Protein AF-0000000085113408 (afdb_homodimer)

Sequence (430 aa):
MKINLLVGGPIENYPERLLEKRGQDELWVGADKGAVRLCEAGIKPILSIGDFDSSTNRERYLVDVMSKEVMTSVPEKDDTDTELCLRLIEQRFHPDLISIYGATGGRIDHLLANLFCLLRPEFLNMISKVEFIDKNNVIRFYNPGEHEIKQIEGMRYLAFVSMGPVDDLNLYDEKYRLRHANLSRVISLASNEFVSETAHFSFKNGNVCVIWSKDMKINLLVGGPIENYPERLLEKRGQDELWVGADKGAVRLCEAGIKPILSIGDFDSSTNRERYLVDVMSKEVMTSVPEKDDTDTELCLRLIEQRFHPDLISIYGATGGRIDHLLANLFCLLRPEFLNMISKVEFIDKNNVIRFYNPGEHEIKQIEGMRYLAFVSMGPVDDLNLYDEKYRLRHANLSRVISLASNEFVSETAHFSFKNGNVCVIWSKD

InterPro domains:
  IPR006282 Thiamin pyrophosphokinase [TIGR01378] (4-211)
  IPR006282 Thiamin pyrophosphokinase [cd07995] (3-213)
  IPR007371 Thiamin pyrophosphokinase, catalytic domain [PF04263] (25-122)
  IPR007373 Thiamin pyrophosphokinase, thiamin-binding domain [PF04265] (146-206)
  IPR007373 Thiamin pyrophosphokinase, thiamin-binding domain [SM00983] (145-209)
  IPR036759 Thiamin pyrophosphokinase, catalytic domain superfamily [G3DSA:3.40.50.10240] (1-215)
  IPR036759 Thiamin pyrophosphokinase, catalytic domain superfamily [SSF63999] (3-133)
  IPR053149 Thiamine pyrophosphokinase [PTHR41299] (1-215)

Nearest PDB structures (foldseek):
  3cq9-assembly2_C  TM=9.360E-01  e=6.208E-30  Lactiplantibacillus plantarum WCFS1
  3cq9-assembly1_A  TM=9.479E-0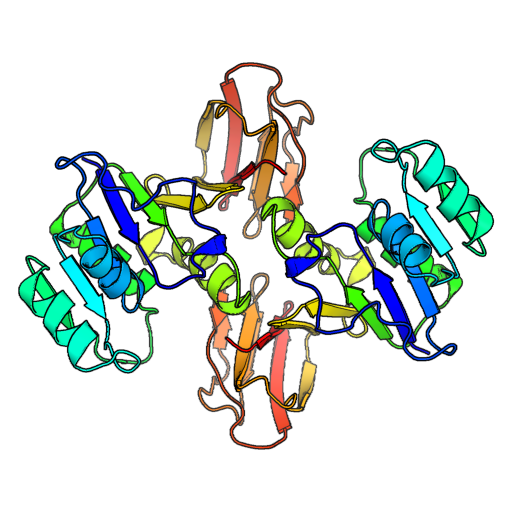1  e=1.460E-29  Lactiplantibacillus plantarum WCFS1
  3cq9-assembly2_D  TM=9.459E-01  e=3.647E-29  Lactiplantibacillus plantarum WCFS1
  3mel-assembly2_D  TM=9.447E-01  e=1.679E-28  Enterococcus faecalis
  3ihk-assembly1_A  TM=8.896E-01  e=7.470E-23  Streptococcus mutans

Foldseek 3Di:
DEEEEEEQADPVFAAPCNQPPPDPPHAYEYEQNRLLVNLVSVHEHQEYEEQNPVPDPVSVVSSVVRYVYYYYDDPDDDDDSLLVVVVCCCVPPVDQAYEYENQDDDDVVSVCCNVCVCVPPVNVVPQQRYWYDTRWKIKGKDFADKDKDFDDPQQFKKKKWFQAWWFQKFWDQKPDTDGGDTDHGTDIRIRIGHPDRMTMMGTHDGMMMMMRGDD/DEEEEEEQADPVFAAPCNQPPPDPPHAYEYEQNRLLVNLVSVHEHQEYEEQNPVPDPVSVVSSVVRYVYYYYDDPDDDDDSLLVVVVCCCVPPVDQAYEYENQDDDDVVSVCCNVCVCVDPVNVVPQQRYWYDTRWKIKGKDFADKDKDFDDPQQFKKKKWFQAWWFQKFWDQKPDTDGGDTDHGTDIRIRIGHPDGMTMMGTHDGMMMMMRGDD

Organism: Ligilactobacillus ruminis (strain ATCC 27782 / RF3) (NCBI:txid1069534)

Structure (mmCIF, N/CA/C/O backbone):
data_AF-0000000085113408-model_v1
#
loop_
_entity.id
_entity.type
_entity.pdbx_description
1 polymer 'Thiamine diphosphokinase'
#
loop_
_atom_site.group_PDB
_atom_site.id
_atom_site.type_symbol
_atom_site.label_atom_id
_atom_site.label_alt_id
_atom_site.label_comp_id
_atom_site.label_asym_id
_atom_site.label_entity_id
_atom_site.label_seq_id
_atom_site.pdbx_PDB_ins_code
_atom_site.Cartn_x
_atom_site.Cartn_y
_atom_site.Cartn_z
_atom_site.occupancy
_atom_site.B_iso_or_equiv
_atom_site.auth_seq_id
_atom_site.auth_comp_id
_atom_site.auth_asym_id
_atom_site.auth_atom_id
_atom_site.pdbx_PDB_model_num
ATOM 1 N N . MET A 1 1 ? -10.711 22.891 13.484 1 92.44 1 MET A N 1
ATOM 2 C CA . MET A 1 1 ? -9.953 23.422 12.352 1 92.44 1 MET A CA 1
ATOM 3 C C . MET A 1 1 ? -9.352 22.297 11.516 1 92.44 1 MET A C 1
ATOM 5 O O . MET A 1 1 ? -8.867 21.297 12.062 1 92.44 1 MET A O 1
ATOM 9 N N . LYS A 1 2 ? -9.367 22.422 10.188 1 94.94 2 LYS A N 1
ATOM 10 C CA . LYS A 1 2 ? -8.844 21.422 9.266 1 94.94 2 LYS A CA 1
ATOM 11 C C . LYS A 1 2 ? -7.633 21.938 8.508 1 94.94 2 LYS A C 1
ATOM 13 O O . LYS A 1 2 ? -7.621 23.094 8.062 1 94.94 2 LYS A O 1
ATOM 18 N N . ILE A 1 3 ? -6.648 21.109 8.398 1 96.25 3 ILE A N 1
ATOM 19 C CA . ILE A 1 3 ? -5.48 21.438 7.586 1 96.25 3 ILE A CA 1
ATOM 20 C C . ILE A 1 3 ? -5.285 20.375 6.512 1 96.25 3 ILE A C 1
ATOM 22 O O . ILE A 1 3 ? -5.383 19.172 6.789 1 96.25 3 ILE A O 1
ATOM 26 N N . ASN A 1 4 ? -5.078 20.859 5.289 1 96.44 4 ASN A N 1
ATOM 27 C CA . ASN A 1 4 ? -4.742 19.969 4.176 1 96.44 4 ASN A CA 1
ATOM 28 C C . ASN A 1 4 ? -3.236 19.906 3.945 1 96.44 4 ASN A C 1
ATOM 30 O O . ASN A 1 4 ? -2.564 20.938 3.918 1 96.44 4 ASN A O 1
ATOM 34 N N . LEU A 1 5 ? -2.738 18.75 3.871 1 97 5 LEU A N 1
ATOM 35 C CA . LEU A 1 5 ? -1.331 18.531 3.553 1 97 5 LEU A CA 1
ATOM 36 C C . LEU A 1 5 ? -1.178 17.891 2.178 1 97 5 LEU A C 1
ATOM 38 O O . LEU A 1 5 ? -1.766 16.828 1.908 1 97 5 LEU A O 1
ATOM 42 N N . LEU A 1 6 ? -0.451 18.547 1.303 1 96.75 6 LEU A N 1
ATOM 43 C CA . LEU A 1 6 ? -0.155 17.969 -0.005 1 96.75 6 LEU A CA 1
ATOM 44 C C . LEU A 1 6 ? 1.302 17.531 -0.087 1 96.75 6 LEU A C 1
ATOM 46 O O . LEU A 1 6 ? 2.213 18.344 0.085 1 96.75 6 LEU A O 1
ATOM 50 N N . VAL A 1 7 ? 1.477 16.234 -0.323 1 95.19 7 VAL A N 1
ATOM 51 C CA . VAL A 1 7 ? 2.826 15.711 -0.505 1 95.19 7 VAL A CA 1
ATOM 52 C C . VAL A 1 7 ? 3.049 15.359 -1.974 1 95.19 7 VAL A C 1
ATOM 54 O O . VAL A 1 7 ? 2.189 15.617 -2.818 1 95.19 7 VAL A O 1
ATOM 57 N N . GLY A 1 8 ? 4.191 14.914 -2.355 1 92 8 GLY A N 1
ATOM 58 C CA . GLY A 1 8 ? 4.695 14.945 -3.719 1 92 8 GLY A CA 1
ATOM 59 C C . GLY A 1 8 ? 4.309 13.719 -4.527 1 92 8 GLY A C 1
ATOM 60 O O . GLY A 1 8 ? 4.969 13.383 -5.512 1 92 8 GLY A O 1
ATOM 61 N N . GLY A 1 9 ? 3.264 12.953 -4.203 1 92.25 9 GLY A N 1
ATOM 62 C CA . GLY A 1 9 ? 2.834 11.805 -4.984 1 92.25 9 GLY A CA 1
ATOM 63 C C . GLY A 1 9 ? 2.254 12.188 -6.332 1 92.25 9 GLY A C 1
ATOM 64 O O . GLY A 1 9 ? 2.072 13.367 -6.625 1 92.25 9 GLY A O 1
ATOM 65 N N . PRO A 1 10 ? 1.998 11.203 -7.168 1 93.56 10 PRO A N 1
ATOM 66 C CA . PRO A 1 10 ? 1.554 11.469 -8.539 1 93.56 10 PRO A CA 1
ATOM 67 C C . PRO A 1 10 ? 0.226 12.219 -8.594 1 93.56 10 PRO A C 1
ATOM 69 O O . PRO A 1 10 ? -0.733 11.836 -7.922 1 93.56 10 PRO A O 1
ATOM 72 N N . ILE A 1 11 ? 0.127 13.156 -9.5 1 93.75 11 ILE A N 1
ATOM 73 C CA . ILE A 1 11 ? -1.032 14.023 -9.656 1 93.75 11 ILE A CA 1
ATOM 74 C C . ILE A 1 11 ? -2.232 13.211 -10.133 1 93.75 11 ILE A C 1
ATOM 76 O O . ILE A 1 11 ? -3.375 13.516 -9.789 1 93.75 11 ILE A O 1
ATOM 80 N N . GLU A 1 12 ? -1.964 12.148 -10.828 1 92.69 12 GLU A N 1
ATOM 81 C CA . GLU A 1 12 ? -3.018 11.32 -11.398 1 92.69 12 GLU A CA 1
ATOM 82 C C . GLU A 1 12 ? -3.881 10.688 -10.312 1 92.69 12 GLU A C 1
ATOM 84 O O . GLU A 1 12 ? -4.996 10.234 -10.578 1 92.69 12 GLU A O 1
ATOM 89 N N . ASN A 1 13 ? -3.4 10.664 -9.109 1 94.69 13 ASN A N 1
ATOM 90 C CA . ASN A 1 13 ? -4.141 10.023 -8.031 1 94.69 13 ASN A CA 1
ATOM 91 C C . ASN A 1 13 ? -4.91 11.047 -7.195 1 94.69 13 ASN A C 1
ATOM 93 O O . ASN A 1 13 ? -5.617 10.68 -6.258 1 94.69 13 ASN A O 1
ATOM 97 N N . TYR A 1 14 ? -4.836 12.336 -7.559 1 95.62 14 TYR A N 1
ATOM 98 C CA . TYR A 1 14 ? -5.562 13.367 -6.836 1 95.62 14 TYR A CA 1
ATOM 99 C C . TYR A 1 14 ? -7.07 13.172 -6.973 1 95.62 14 TYR A C 1
ATOM 101 O O . TYR A 1 14 ? -7.555 12.773 -8.031 1 95.62 14 TYR A O 1
ATOM 109 N N . PRO A 1 15 ? -7.789 13.461 -5.906 1 94.69 15 PRO A N 1
ATOM 110 C CA . PRO A 1 15 ? -9.227 13.617 -6.148 1 94.69 15 PRO A CA 1
ATOM 111 C C . PRO A 1 15 ? -9.523 14.633 -7.254 1 94.69 15 PRO A C 1
ATOM 113 O O . PRO A 1 15 ? -8.734 15.547 -7.488 1 94.69 15 PRO A O 1
ATOM 116 N N . GLU A 1 16 ? -10.602 14.438 -7.914 1 90.06 16 GLU A N 1
ATOM 117 C CA . GLU A 1 16 ? -10.992 15.336 -9 1 90.06 16 GLU A CA 1
ATOM 118 C C . GLU A 1 16 ? -11.031 16.797 -8.523 1 90.06 16 GLU A C 1
ATOM 120 O O . GLU A 1 16 ? -11.602 17.094 -7.473 1 90.06 16 GLU A O 1
ATOM 125 N N . ARG A 1 17 ? -10.414 17.719 -9.102 1 87.94 17 ARG A N 1
ATOM 126 C CA . ARG A 1 17 ? -10.43 19.172 -8.898 1 87.94 17 ARG A CA 1
ATOM 127 C C . ARG A 1 17 ? -9.828 19.547 -7.551 1 87.94 17 ARG A C 1
ATOM 129 O O . ARG A 1 17 ? -10.273 20.5 -6.91 1 87.94 17 ARG A O 1
ATOM 136 N N . LEU A 1 18 ? -8.922 18.688 -7.141 1 91.56 18 LEU A N 1
ATOM 137 C CA . LEU A 1 18 ? -8.312 18.922 -5.836 1 91.56 18 LEU A CA 1
ATOM 138 C C . LEU A 1 18 ? -7.723 20.328 -5.762 1 91.56 18 LEU A C 1
ATOM 140 O O . LEU A 1 18 ? -7.926 21.047 -4.777 1 91.56 18 LEU A O 1
ATOM 144 N N . LEU A 1 19 ? -7.031 20.703 -6.828 1 89 19 LEU A N 1
ATOM 145 C CA . LEU A 1 19 ? -6.254 21.938 -6.773 1 89 19 LEU A CA 1
ATOM 146 C C . LEU A 1 19 ? -7.016 23.094 -7.434 1 89 19 LEU A C 1
ATOM 148 O O . LEU A 1 19 ? -6.461 24.172 -7.645 1 89 19 LEU A O 1
ATOM 152 N N . GLU A 1 20 ? -8.156 22.672 -8.023 1 79.81 20 GLU A N 1
ATOM 153 C CA . GLU A 1 20 ? -8.93 23.766 -8.594 1 79.81 20 GLU A CA 1
ATOM 154 C C . GLU A 1 20 ? -9.406 24.734 -7.512 1 79.81 20 GLU A C 1
ATOM 156 O O . GLU A 1 20 ? -9.688 24.312 -6.383 1 79.81 20 GLU A O 1
ATOM 161 N N . LYS A 1 21 ? -8.977 25.891 -7.754 1 59.28 21 LYS A N 1
ATOM 162 C CA . LYS A 1 21 ? -9.055 27.109 -6.934 1 59.28 21 LYS A CA 1
ATOM 163 C C . LYS A 1 21 ? -10.305 27.094 -6.055 1 59.28 21 LYS A C 1
ATOM 165 O O . LYS A 1 21 ? -11.25 27.844 -6.293 1 59.28 21 LYS A O 1
ATOM 170 N N . ARG A 1 22 ? -10.586 25.906 -5.727 1 52.94 22 ARG A N 1
ATOM 171 C CA . ARG A 1 22 ? -11.812 26.234 -5.012 1 52.94 22 ARG A CA 1
ATOM 172 C C . ARG A 1 22 ? -11.555 27.297 -3.943 1 52.94 22 ARG A C 1
ATOM 174 O O . ARG A 1 22 ? -10.438 27.797 -3.824 1 52.94 22 ARG A O 1
ATOM 181 N N . GLY A 1 23 ? -11.984 26.812 -2.482 1 49.88 23 GLY A N 1
ATOM 182 C CA . GLY A 1 23 ? -12.391 27.719 -1.417 1 49.88 23 GLY A CA 1
ATOM 183 C C . GLY A 1 23 ? -11.219 28.344 -0.684 1 49.88 23 GLY A C 1
ATOM 184 O O . GLY A 1 23 ? -10.297 27.641 -0.263 1 49.88 23 GLY A O 1
ATOM 185 N N . GLN A 1 24 ? -10.906 29.672 -0.973 1 54.41 24 GLN A N 1
ATOM 186 C CA . GLN A 1 24 ? -10.109 30.688 -0.281 1 54.41 24 GLN A CA 1
ATOM 187 C C . GLN A 1 24 ? -10.016 30.391 1.212 1 54.41 24 GLN A C 1
ATOM 189 O O . GLN A 1 24 ? -9.07 30.797 1.878 1 54.41 24 GLN A O 1
ATOM 194 N N . ASP A 1 25 ? -10.797 29.391 1.654 1 66.75 25 ASP A N 1
ATOM 195 C CA . ASP A 1 25 ? -10.891 29.359 3.111 1 66.75 25 ASP A CA 1
ATOM 196 C C . ASP A 1 25 ? -10.227 28.109 3.678 1 66.75 25 ASP A C 1
ATOM 198 O O . ASP A 1 25 ? -10.156 27.938 4.898 1 66.75 25 ASP A O 1
ATOM 202 N N . GLU A 1 26 ? -9.406 27.328 2.711 1 86.62 26 GLU A N 1
ATOM 203 C CA . GLU A 1 26 ? -8.805 26.109 3.275 1 86.62 26 GLU A CA 1
ATOM 204 C C . GLU A 1 26 ? -7.34 26.344 3.621 1 86.62 26 GLU A C 1
ATOM 206 O O . GLU A 1 26 ? -6.66 27.141 2.973 1 86.62 26 GLU A O 1
ATOM 211 N N . LEU A 1 27 ? -6.906 25.797 4.711 1 94 27 LEU A N 1
ATOM 212 C CA . LEU A 1 27 ? -5.516 25.875 5.133 1 94 27 LEU A CA 1
ATOM 213 C C . LEU A 1 27 ? -4.699 24.734 4.551 1 94 27 LEU A C 1
ATOM 215 O O . LEU A 1 27 ? -5.039 23.562 4.742 1 94 27 LEU A O 1
ATOM 219 N N . TRP A 1 28 ? -3.68 25.172 3.822 1 95.56 28 TRP A N 1
ATOM 220 C CA . TRP A 1 28 ? -2.855 24.172 3.141 1 95.56 28 TRP A CA 1
ATOM 221 C C . TRP A 1 28 ? -1.42 24.219 3.65 1 95.56 28 TRP A C 1
ATOM 223 O O . TRP A 1 28 ? -0.874 25.297 3.902 1 95.56 28 TRP A O 1
ATOM 233 N N . VAL A 1 29 ? -0.88 23.047 3.826 1 96.12 29 VAL A N 1
ATOM 234 C CA . VAL A 1 29 ? 0.553 22.844 4.012 1 96.12 29 VAL A CA 1
ATOM 235 C C . VAL A 1 29 ? 1.112 22.016 2.859 1 96.12 29 VAL A C 1
ATOM 237 O O . VAL A 1 29 ? 0.458 21.094 2.379 1 96.12 29 VAL A O 1
ATOM 240 N N . GLY A 1 30 ? 2.301 22.406 2.4 1 95.12 30 GLY A N 1
ATOM 241 C CA . GLY A 1 30 ? 2.928 21.672 1.311 1 95.12 30 GLY A CA 1
ATOM 242 C C . GLY A 1 30 ? 4.273 21.094 1.685 1 95.12 30 GLY A C 1
ATOM 243 O O . GLY A 1 30 ? 5.062 21.734 2.387 1 95.12 30 GLY A O 1
ATOM 244 N N . ALA A 1 31 ? 4.461 19.875 1.213 1 93.12 31 ALA A N 1
ATOM 245 C CA . ALA A 1 31 ? 5.754 19.234 1.404 1 93.12 31 ALA A CA 1
ATOM 246 C C . ALA A 1 31 ? 6.457 19 0.068 1 93.12 31 ALA A C 1
ATOM 248 O O . ALA A 1 31 ? 5.934 18.297 -0.804 1 93.12 31 ALA A O 1
ATOM 249 N N . ASP A 1 32 ? 7.645 19.516 -0.112 1 90.06 32 ASP A N 1
ATOM 250 C CA . ASP A 1 32 ? 8.492 19.359 -1.29 1 90.06 32 ASP A CA 1
ATOM 251 C C . ASP A 1 32 ? 7.711 19.656 -2.57 1 90.06 32 ASP A C 1
ATOM 253 O O . ASP A 1 32 ? 7.199 20.766 -2.754 1 90.06 32 ASP A O 1
ATOM 257 N N . LYS A 1 33 ? 7.551 18.656 -3.389 1 91.38 33 LYS A N 1
ATOM 258 C CA . LYS A 1 33 ? 6.855 18.844 -4.66 1 91.38 33 LYS A CA 1
ATOM 259 C C . LYS A 1 33 ? 5.402 19.25 -4.434 1 91.38 33 LYS A C 1
ATOM 261 O O . LYS A 1 33 ? 4.809 19.938 -5.266 1 91.38 33 LYS A O 1
ATOM 266 N N . GLY A 1 34 ? 4.855 18.781 -3.295 1 94.62 34 GLY A N 1
ATOM 267 C CA . GLY A 1 34 ? 3.508 19.203 -2.943 1 94.62 34 GLY A CA 1
ATOM 268 C C . GLY A 1 34 ? 3.377 20.703 -2.768 1 94.62 34 GLY A C 1
ATOM 269 O O . GLY A 1 34 ? 2.389 21.297 -3.197 1 94.62 34 GLY A O 1
ATOM 270 N N . ALA A 1 35 ? 4.371 21.281 -2.215 1 94 35 ALA A N 1
ATOM 271 C CA . ALA A 1 35 ? 4.375 22.734 -2.043 1 94 35 ALA A CA 1
ATOM 272 C C . ALA A 1 35 ? 4.43 23.453 -3.393 1 94 35 ALA A C 1
ATOM 274 O O . ALA A 1 35 ? 3.691 24.406 -3.627 1 94 35 ALA A O 1
ATOM 275 N N . VAL A 1 36 ? 5.277 22.922 -4.254 1 94.25 36 VAL A N 1
ATOM 276 C CA . VAL A 1 36 ? 5.441 23.5 -5.586 1 94.25 36 VAL A CA 1
ATOM 277 C C . VAL A 1 36 ? 4.109 23.453 -6.336 1 94.25 36 VAL A C 1
ATOM 279 O O . VAL A 1 36 ? 3.67 24.453 -6.898 1 94.25 36 VAL A O 1
ATOM 282 N N . ARG A 1 37 ? 3.461 22.391 -6.27 1 94.56 37 ARG A N 1
ATOM 283 C CA . ARG A 1 37 ? 2.219 22.188 -7.008 1 94.56 37 ARG A CA 1
ATOM 284 C C . ARG A 1 37 ? 1.104 23.078 -6.461 1 94.56 37 ARG A C 1
ATOM 286 O O . ARG A 1 37 ? 0.279 23.578 -7.227 1 94.56 37 ARG A O 1
ATOM 293 N N . LEU A 1 38 ? 1.061 23.234 -5.137 1 94.44 38 LEU A N 1
ATOM 294 C CA . LEU A 1 38 ? 0.095 24.156 -4.547 1 94.44 38 LEU A CA 1
ATOM 295 C C . LEU A 1 38 ? 0.293 25.578 -5.086 1 94.44 38 LEU A C 1
ATOM 297 O O . LEU A 1 38 ? -0.661 26.203 -5.543 1 94.44 38 LEU A O 1
ATOM 301 N N . CYS A 1 39 ? 1.505 25.984 -5.113 1 93.25 39 CYS A N 1
ATOM 302 C CA . CYS A 1 39 ? 1.821 27.344 -5.547 1 93.25 39 CYS A CA 1
ATOM 303 C C . CYS A 1 39 ? 1.554 27.516 -7.035 1 93.25 39 CYS A C 1
ATOM 305 O O . CYS A 1 39 ? 1.031 28.547 -7.465 1 93.25 39 CYS A O 1
ATOM 307 N N . GLU A 1 40 ? 1.904 26.469 -7.793 1 92.75 40 GLU A N 1
ATOM 308 C CA . GLU A 1 40 ? 1.639 26.516 -9.227 1 92.75 40 GLU A CA 1
ATOM 309 C C . GLU A 1 40 ? 0.143 26.625 -9.508 1 92.75 40 GLU A C 1
ATOM 311 O O . GLU A 1 40 ? -0.265 27.219 -10.508 1 92.75 40 GLU A O 1
ATOM 316 N N . ALA A 1 41 ? -0.656 26.141 -8.633 1 92.56 41 ALA A N 1
ATOM 317 C CA . ALA A 1 41 ? -2.109 26.172 -8.781 1 92.56 41 ALA A CA 1
ATOM 318 C C . ALA A 1 41 ? -2.689 27.469 -8.227 1 92.56 41 ALA A C 1
ATOM 320 O O . ALA A 1 41 ? -3.908 27.656 -8.211 1 92.56 41 ALA A O 1
ATOM 321 N N . GLY A 1 42 ? -1.858 28.328 -7.672 1 90.5 42 GLY A N 1
ATOM 322 C CA . GLY A 1 42 ? -2.285 29.609 -7.148 1 90.5 42 GLY A CA 1
ATOM 323 C C . GLY A 1 42 ? -2.727 29.547 -5.699 1 90.5 42 GLY A C 1
ATOM 324 O O . GLY A 1 42 ? -3.334 30.484 -5.184 1 90.5 42 GLY A O 1
ATOM 325 N N . ILE A 1 43 ? -2.477 28.453 -5.023 1 92.94 43 ILE A N 1
ATOM 326 C CA . ILE A 1 43 ? -2.811 28.281 -3.613 1 92.94 43 ILE A CA 1
ATOM 327 C C . ILE A 1 43 ? -1.64 28.75 -2.746 1 92.94 43 ILE A C 1
ATOM 329 O O . ILE A 1 43 ? -0.482 28.453 -3.045 1 92.94 43 ILE A O 1
ATOM 333 N N . LYS A 1 44 ? -1.944 29.453 -1.729 1 93.19 44 LYS A N 1
ATOM 334 C CA . LYS A 1 44 ? -0.913 29.969 -0.829 1 93.19 44 LYS A CA 1
ATOM 335 C C . LYS A 1 44 ? -0.834 29.125 0.444 1 93.19 44 LYS A C 1
ATOM 337 O O . LYS A 1 44 ? -1.628 29.312 1.368 1 93.19 44 LYS A O 1
ATOM 342 N N . PRO A 1 45 ? 0.148 28.297 0.562 1 95 45 PRO A N 1
ATOM 343 C CA . PRO A 1 45 ? 0.269 27.484 1.771 1 95 45 PRO A CA 1
ATOM 344 C C . PRO A 1 45 ? 0.61 28.297 3.01 1 95 45 PRO A C 1
ATOM 346 O O . PRO A 1 45 ? 1.365 29.281 2.92 1 95 45 PRO A O 1
ATOM 349 N N . ILE A 1 46 ? 0.031 27.922 4.129 1 95 46 ILE A N 1
ATOM 350 C CA . ILE A 1 46 ? 0.393 28.578 5.375 1 95 46 ILE A CA 1
ATOM 351 C C . ILE A 1 46 ? 1.79 28.141 5.809 1 95 46 ILE A C 1
ATOM 353 O O . ILE A 1 46 ? 2.455 28.844 6.582 1 95 46 ILE A O 1
ATOM 357 N N . LEU A 1 47 ? 2.16 26.969 5.285 1 94.81 47 LEU A N 1
ATOM 358 C CA . LEU A 1 47 ? 3.477 26.406 5.582 1 94.81 47 LEU A CA 1
ATOM 359 C C . LEU A 1 47 ? 3.943 25.5 4.457 1 94.81 47 LEU A C 1
ATOM 361 O O . LEU A 1 47 ? 3.17 24.672 3.955 1 94.81 47 LEU A O 1
ATOM 365 N N . SER A 1 48 ? 5.145 25.641 3.973 1 93.81 48 SER A N 1
ATOM 366 C CA . SER A 1 48 ? 5.809 24.75 3.027 1 93.81 48 SER A CA 1
ATOM 367 C C . SER A 1 48 ? 7.09 24.172 3.619 1 93.81 48 SER A C 1
ATOM 369 O O . SER A 1 48 ? 7.906 24.906 4.18 1 93.81 48 SER A O 1
ATOM 371 N N . ILE A 1 49 ? 7.145 22.875 3.453 1 90.69 49 ILE A N 1
ATOM 372 C CA . ILE A 1 49 ? 8.289 22.203 4.055 1 90.69 49 ILE A CA 1
ATOM 373 C C . ILE A 1 49 ? 9.016 21.359 3 1 90.69 49 ILE A C 1
ATOM 375 O O . ILE A 1 49 ? 8.375 20.656 2.211 1 90.69 49 ILE A O 1
ATOM 379 N N . GLY A 1 50 ? 10.367 21.391 3.02 1 84.75 50 GLY A N 1
ATOM 380 C CA . GLY A 1 50 ? 11.141 20.516 2.154 1 84.75 50 GLY A CA 1
ATOM 381 C C . GLY A 1 50 ? 12.547 21.031 1.889 1 84.75 50 GLY A C 1
ATOM 382 O O . GLY A 1 50 ? 12.898 22.141 2.305 1 84.75 50 GLY A O 1
ATOM 383 N N . ASP A 1 51 ? 13.359 20.188 1.312 1 77.75 51 ASP A N 1
ATOM 384 C CA . ASP A 1 51 ? 14.703 20.609 0.933 1 77.75 51 ASP A CA 1
ATOM 385 C C . ASP A 1 51 ? 14.727 21.125 -0.505 1 77.75 51 ASP A C 1
ATOM 387 O O . ASP A 1 51 ? 15.703 21.766 -0.927 1 77.75 51 ASP A O 1
ATOM 391 N N . PHE A 1 52 ? 13.68 20.938 -1.234 1 77.75 52 PHE A N 1
ATOM 392 C CA . PHE A 1 52 ? 13.445 21.453 -2.58 1 77.75 52 PHE A CA 1
ATOM 393 C C . PHE A 1 52 ? 14.641 21.172 -3.484 1 77.75 52 PHE A C 1
ATOM 395 O O . PHE A 1 52 ? 14.977 21.984 -4.344 1 77.75 52 PHE A O 1
ATOM 402 N N . ASP A 1 53 ? 15.352 20.031 -3.139 1 71.62 53 ASP A N 1
ATOM 403 C CA . ASP A 1 53 ? 16.547 19.672 -3.896 1 71.62 53 ASP A CA 1
ATOM 404 C C . ASP A 1 53 ? 16.203 19.344 -5.348 1 71.62 53 ASP A C 1
ATOM 406 O O . ASP A 1 53 ? 17.031 19.547 -6.246 1 71.62 53 ASP A O 1
ATOM 410 N N . SER A 1 54 ? 14.984 18.859 -5.57 1 70.38 54 SER A N 1
ATOM 411 C CA . SER A 1 54 ? 14.594 18.438 -6.91 1 70.38 54 SER A CA 1
ATOM 412 C C . SER A 1 54 ? 13.867 19.562 -7.648 1 70.38 54 SER A C 1
ATOM 414 O O . SER A 1 54 ? 13.453 19.391 -8.797 1 70.38 54 SER A O 1
ATOM 416 N N . SER A 1 55 ? 13.75 20.609 -7.012 1 78.44 55 SER A N 1
ATOM 417 C CA . SER A 1 55 ? 12.992 21.688 -7.617 1 78.44 55 SER A CA 1
ATOM 418 C C . SER A 1 55 ? 13.906 22.656 -8.367 1 78.44 55 SER A C 1
ATOM 420 O O . SER A 1 55 ? 15.086 22.797 -8.031 1 78.44 55 SER A O 1
ATOM 422 N N . THR A 1 56 ? 13.32 23.234 -9.359 1 84.88 56 THR A N 1
ATOM 423 C CA . THR A 1 56 ? 14.031 24.266 -10.109 1 84.88 56 THR A CA 1
ATOM 424 C C . THR A 1 56 ? 14.07 25.562 -9.32 1 84.88 56 THR A C 1
ATOM 426 O O . THR A 1 56 ? 13.305 25.75 -8.375 1 84.88 56 THR A O 1
ATOM 429 N N . ASN A 1 57 ? 14.961 26.422 -9.812 1 87.06 57 ASN A N 1
ATOM 430 C CA . ASN A 1 57 ? 15.047 27.734 -9.18 1 87.06 57 ASN A CA 1
ATOM 431 C C . ASN A 1 57 ? 13.719 28.5 -9.273 1 87.06 57 ASN A C 1
ATOM 433 O O . ASN A 1 57 ? 13.328 29.188 -8.328 1 87.06 57 ASN A O 1
ATOM 437 N N . ARG A 1 58 ? 13.164 28.312 -10.336 1 88.75 58 ARG A N 1
ATOM 438 C CA . ARG A 1 58 ? 11.875 28.969 -10.539 1 88.75 58 ARG A CA 1
ATOM 439 C C . ARG A 1 58 ? 10.828 28.438 -9.562 1 88.75 58 ARG A C 1
ATOM 441 O O . ARG A 1 58 ? 10.07 29.203 -8.984 1 88.75 58 ARG A O 1
ATOM 448 N N . GLU A 1 59 ? 10.773 27.219 -9.359 1 89.81 59 GLU A N 1
ATOM 449 C CA . GLU A 1 59 ? 9.836 26.578 -8.445 1 89.81 59 GLU A CA 1
ATOM 450 C C . GLU A 1 59 ? 10.094 27.016 -7.004 1 89.81 59 GLU A C 1
ATOM 452 O O . GLU A 1 59 ? 9.156 27.297 -6.258 1 89.81 59 GLU A O 1
ATOM 457 N N . ARG A 1 60 ? 11.336 27.016 -6.727 1 89.06 60 ARG A N 1
ATOM 458 C CA . ARG A 1 60 ? 11.703 27.438 -5.379 1 89.06 60 ARG A CA 1
ATOM 459 C C . ARG A 1 60 ? 11.281 28.875 -5.113 1 89.06 60 ARG A C 1
ATOM 461 O O . ARG A 1 60 ? 10.734 29.188 -4.051 1 89.06 60 ARG A O 1
ATOM 468 N N . TYR A 1 61 ? 11.547 29.672 -6.062 1 90.81 61 TYR A N 1
ATOM 469 C CA . TYR A 1 61 ? 11.148 31.078 -5.945 1 90.81 61 TYR A CA 1
ATOM 470 C C . TYR A 1 61 ? 9.641 31.203 -5.77 1 90.81 61 TYR A C 1
ATOM 472 O O . TYR A 1 61 ? 9.172 31.969 -4.918 1 90.81 61 TYR A O 1
ATOM 480 N N . LEU A 1 62 ? 8.984 30.469 -6.488 1 92.69 62 LEU A N 1
ATOM 481 C CA . LEU A 1 62 ? 7.523 30.484 -6.422 1 92.69 62 LEU A CA 1
ATOM 482 C C . LEU A 1 62 ? 7.039 30.109 -5.027 1 92.69 62 LEU A C 1
ATOM 484 O O . LEU A 1 62 ? 6.16 30.766 -4.469 1 92.69 62 LEU A O 1
ATOM 488 N N . VAL A 1 63 ? 7.574 29.125 -4.453 1 93.75 63 VAL A N 1
ATOM 489 C CA . VAL A 1 63 ? 7.199 28.641 -3.123 1 93.75 63 VAL A CA 1
ATOM 490 C C . VAL A 1 63 ? 7.535 29.719 -2.084 1 93.75 63 VAL A C 1
ATOM 492 O O . VAL A 1 63 ? 6.73 30 -1.189 1 93.75 63 VAL A O 1
ATOM 495 N N . ASP A 1 64 ? 8.672 30.297 -2.297 1 92.31 64 ASP A N 1
ATOM 496 C CA . ASP A 1 64 ? 9.133 31.312 -1.354 1 92.31 64 ASP A CA 1
ATOM 497 C C . ASP A 1 64 ? 8.203 32.531 -1.346 1 92.31 64 ASP A C 1
ATOM 499 O O . ASP A 1 64 ? 7.934 33.094 -0.289 1 92.31 64 ASP A O 1
ATOM 503 N N . VAL A 1 65 ? 7.727 32.844 -2.461 1 93.5 65 VAL A N 1
ATOM 504 C CA . VAL A 1 65 ? 6.938 34.062 -2.584 1 93.5 65 VAL A CA 1
ATOM 505 C C . VAL A 1 65 ? 5.484 33.781 -2.219 1 93.5 65 VAL A C 1
ATOM 507 O O . VAL A 1 65 ? 4.805 34.625 -1.642 1 93.5 65 VAL A O 1
ATOM 510 N N . MET A 1 66 ? 5.027 32.625 -2.463 1 93.06 66 MET A N 1
ATOM 511 C CA . MET A 1 66 ? 3.602 32.344 -2.332 1 93.06 66 MET A CA 1
ATOM 512 C C . MET A 1 66 ? 3.283 31.797 -0.949 1 93.06 66 MET A C 1
ATOM 514 O O . MET A 1 66 ? 2.18 31.984 -0.436 1 93.06 66 MET A O 1
ATOM 518 N N . SER A 1 67 ? 4.172 31.156 -0.341 1 93.69 67 SER A N 1
ATOM 519 C CA . SER A 1 67 ? 3.92 30.531 0.952 1 93.69 67 SER A CA 1
ATOM 520 C C . SER A 1 67 ? 4.051 31.531 2.092 1 93.69 67 SER A C 1
ATOM 522 O O . SER A 1 67 ? 4.938 32.406 2.068 1 93.69 67 SER A O 1
ATOM 524 N N . LYS A 1 68 ? 3.211 31.438 3.086 1 94 68 LYS A N 1
ATOM 525 C CA . LYS A 1 68 ? 3.316 32.312 4.25 1 94 68 LYS A CA 1
ATOM 526 C C . LYS A 1 68 ? 4.609 32.062 5.016 1 94 68 LYS A C 1
ATOM 528 O O . LYS A 1 68 ? 5.23 33 5.523 1 94 68 LYS A O 1
ATOM 533 N N . GLU A 1 69 ? 4.965 30.797 5.098 1 94.19 69 GLU A N 1
ATOM 534 C CA . GLU A 1 69 ? 6.207 30.391 5.746 1 94.19 69 GLU A CA 1
ATOM 535 C C . GLU A 1 69 ? 6.844 29.203 5.012 1 94.19 69 GLU A C 1
ATOM 537 O O . GLU A 1 69 ? 6.145 28.297 4.566 1 94.19 69 GLU A O 1
ATOM 542 N N . VAL A 1 70 ? 8.156 29.266 4.914 1 92.62 70 VAL A N 1
ATOM 543 C CA . VAL A 1 70 ? 8.898 28.172 4.285 1 92.62 70 VAL A CA 1
ATOM 544 C C . VAL A 1 70 ? 9.953 27.641 5.258 1 92.62 70 VAL A C 1
ATOM 546 O O . VAL A 1 70 ? 10.695 28.406 5.859 1 92.62 70 VAL A O 1
ATOM 549 N N . MET A 1 71 ? 9.914 26.391 5.414 1 88.38 71 MET A N 1
ATOM 550 C CA . MET A 1 71 ? 10.906 25.734 6.266 1 88.38 71 MET A CA 1
ATOM 551 C C . MET A 1 71 ? 11.719 24.719 5.477 1 88.38 71 MET A C 1
ATOM 553 O O . MET A 1 71 ? 11.156 23.891 4.766 1 88.38 71 MET A O 1
ATOM 557 N N . THR A 1 72 ? 12.992 24.828 5.594 1 80.62 72 THR A N 1
ATOM 558 C CA . THR A 1 72 ? 13.867 23.891 4.914 1 80.62 72 THR A CA 1
ATOM 559 C C . THR A 1 72 ? 14.188 22.703 5.82 1 80.62 72 THR A C 1
ATOM 561 O O . THR A 1 72 ? 14.5 22.875 7 1 80.62 72 THR A O 1
ATOM 564 N N . SER A 1 73 ? 13.773 21.609 5.305 1 70.56 73 SER A N 1
ATOM 565 C CA . SER A 1 73 ? 14.078 20.391 6.039 1 70.56 73 SER A CA 1
ATOM 566 C C . SER A 1 73 ? 15.516 19.953 5.785 1 70.56 73 SER A C 1
ATOM 568 O O . SER A 1 73 ? 16.062 20.188 4.711 1 70.56 73 SER A O 1
ATOM 570 N N . VAL A 1 74 ? 16.375 19.844 6.953 1 58.84 74 VAL A N 1
ATOM 571 C CA . VAL A 1 74 ? 17.688 19.25 6.777 1 58.84 74 VAL A CA 1
ATOM 572 C C . VAL A 1 74 ? 17.562 17.75 6.48 1 58.84 74 VAL A C 1
ATOM 574 O O . VAL A 1 74 ? 16.844 17.047 7.184 1 58.84 74 VAL A O 1
ATOM 577 N N . PRO A 1 75 ? 17.828 17.531 5.188 1 53.72 75 PRO A N 1
ATOM 578 C CA . PRO A 1 75 ? 17.812 16.109 4.844 1 53.72 75 PRO A CA 1
ATOM 579 C C . PRO A 1 75 ? 18.203 15.211 6.016 1 53.72 75 PRO A C 1
ATOM 581 O O . PRO A 1 75 ? 18.438 14.016 5.832 1 53.72 75 PRO A O 1
ATOM 584 N N . GLU A 1 76 ? 18.297 15.703 7.223 1 51.12 76 GLU A N 1
ATOM 585 C CA . GLU A 1 76 ? 18.797 14.711 8.172 1 51.12 76 GLU A CA 1
ATOM 586 C C . GLU A 1 76 ? 17.922 13.469 8.195 1 51.12 76 GLU A C 1
ATOM 588 O O . GLU A 1 76 ? 16.734 13.539 7.832 1 51.12 76 GLU A O 1
ATOM 593 N N . LYS A 1 77 ? 18.469 12.242 8.688 1 49.09 77 LYS A N 1
ATOM 594 C CA . LYS A 1 77 ? 18.391 10.797 8.516 1 49.09 77 LYS A CA 1
ATOM 595 C C . LYS A 1 77 ? 17.031 10.25 8.93 1 49.09 77 LYS A C 1
ATOM 597 O O . LYS A 1 77 ? 16.562 9.242 8.391 1 49.09 77 LYS A O 1
ATOM 602 N N . ASP A 1 78 ? 16.125 10.992 9.914 1 55.94 78 ASP A N 1
ATOM 603 C CA . ASP A 1 78 ? 15.281 10 10.578 1 55.94 78 ASP A CA 1
ATOM 604 C C . ASP A 1 78 ? 13.828 10.117 10.125 1 55.94 78 ASP A C 1
ATOM 606 O O . ASP A 1 78 ? 13.07 9.148 10.195 1 55.94 78 ASP A O 1
ATOM 610 N N . ASP A 1 79 ? 13.422 11.422 9.562 1 66.81 79 ASP A N 1
ATOM 611 C CA . ASP A 1 79 ? 12.008 11.547 9.242 1 66.81 79 ASP A CA 1
ATOM 612 C C . ASP A 1 79 ? 11.805 11.828 7.754 1 66.81 79 ASP A C 1
ATOM 614 O O . ASP A 1 79 ? 12.586 12.562 7.145 1 66.81 79 ASP A O 1
ATOM 618 N N . THR A 1 80 ? 10.852 11.148 7.277 1 77.88 80 THR A N 1
ATOM 619 C CA . THR A 1 80 ? 10.43 11.539 5.938 1 77.88 80 THR A CA 1
ATOM 620 C C . THR A 1 80 ? 9.844 12.953 5.941 1 77.88 80 THR A C 1
ATOM 622 O O . THR A 1 80 ? 9.484 13.477 7 1 77.88 80 THR A O 1
ATOM 625 N N . ASP A 1 81 ? 9.773 13.594 4.879 1 80.88 81 ASP A N 1
ATOM 626 C CA . ASP A 1 81 ? 9.172 14.922 4.762 1 80.88 81 ASP A CA 1
ATOM 627 C C . ASP A 1 81 ? 7.723 14.906 5.254 1 80.88 81 ASP A C 1
ATOM 629 O O . ASP A 1 81 ? 7.273 15.859 5.898 1 80.88 81 ASP A O 1
ATOM 633 N N . THR A 1 82 ? 7.031 13.836 5.031 1 87.94 82 THR A N 1
ATOM 634 C CA . THR A 1 82 ? 5.648 13.719 5.484 1 87.94 82 THR A CA 1
ATOM 635 C C . THR A 1 82 ? 5.578 13.695 7.008 1 87.94 82 THR A C 1
ATOM 637 O O . THR A 1 82 ? 4.746 14.383 7.605 1 87.94 82 THR A O 1
ATOM 640 N N . GLU A 1 83 ? 6.434 12.969 7.605 1 88.44 83 GLU A N 1
ATOM 641 C CA . GLU A 1 83 ? 6.469 12.883 9.062 1 88.44 83 GLU A CA 1
ATOM 642 C C . GLU A 1 83 ? 6.805 14.227 9.688 1 88.44 83 GLU A C 1
ATOM 644 O O . GLU A 1 83 ? 6.203 14.625 10.695 1 88.44 83 GLU A O 1
ATOM 649 N N . LEU A 1 84 ? 7.754 14.844 9.078 1 87.94 84 LEU A N 1
ATOM 650 C CA . LEU A 1 84 ? 8.133 16.172 9.57 1 87.94 84 LEU A CA 1
ATOM 651 C C . LEU A 1 84 ? 6.957 17.141 9.477 1 87.94 84 LEU A C 1
ATOM 653 O O . LEU A 1 84 ? 6.699 17.891 10.422 1 87.94 84 LEU A O 1
ATOM 657 N N . CYS A 1 85 ? 6.281 17.109 8.398 1 91.56 85 CYS A N 1
ATOM 658 C CA . CYS A 1 85 ? 5.117 17.969 8.211 1 91.56 85 CYS A CA 1
ATOM 659 C C . CYS A 1 85 ? 4.055 17.688 9.266 1 91.56 85 CYS A C 1
ATOM 661 O O . CYS A 1 85 ? 3.506 18.609 9.867 1 91.56 85 CYS A O 1
ATOM 663 N N . LEU A 1 86 ? 3.822 16.453 9.531 1 92.88 86 LEU A N 1
ATOM 664 C CA . LEU A 1 86 ? 2.807 16.062 10.508 1 92.88 86 LEU A CA 1
ATOM 665 C C . LEU A 1 86 ? 3.158 16.578 11.898 1 92.88 86 LEU A C 1
ATOM 667 O O . LEU A 1 86 ? 2.299 17.109 12.602 1 92.88 86 LEU A O 1
ATOM 671 N N . ARG A 1 87 ? 4.406 16.453 12.227 1 91 87 ARG A N 1
ATOM 672 C CA . ARG A 1 87 ? 4.863 16.938 13.523 1 91 87 ARG A CA 1
ATOM 673 C C . ARG A 1 87 ? 4.664 18.453 13.648 1 91 87 ARG A C 1
ATOM 675 O O . ARG A 1 87 ? 4.125 18.938 14.648 1 91 87 ARG A O 1
ATOM 682 N N . LEU A 1 88 ? 5.082 19.141 12.648 1 91.75 88 LEU A N 1
ATOM 683 C CA . LEU A 1 88 ? 5.008 20.594 12.68 1 91.75 88 LEU A CA 1
ATOM 684 C C . LEU A 1 88 ? 3.557 21.062 12.68 1 91.75 88 LEU A C 1
ATOM 686 O O . LEU A 1 88 ? 3.203 22 13.406 1 91.75 88 LEU A O 1
ATOM 690 N N . ILE A 1 89 ? 2.707 20.453 11.898 1 94.19 89 ILE A N 1
ATOM 691 C CA . ILE A 1 89 ? 1.29 20.797 11.844 1 94.19 89 ILE A CA 1
ATOM 692 C C . ILE A 1 89 ? 0.66 20.625 13.219 1 94.19 89 ILE A C 1
ATOM 694 O O . ILE A 1 89 ? -0.055 21.5 13.703 1 94.19 89 ILE A O 1
ATOM 698 N N . GLU A 1 90 ? 0.917 19.516 13.82 1 93.75 90 GLU A N 1
ATOM 699 C CA . GLU A 1 90 ? 0.353 19.234 15.133 1 93.75 90 GLU A CA 1
ATOM 700 C C . GLU A 1 90 ? 0.86 20.234 16.172 1 93.75 90 GLU A C 1
ATOM 702 O O . GLU A 1 90 ? 0.082 20.75 16.984 1 93.75 90 GLU A O 1
ATOM 707 N N . GLN A 1 91 ? 2.123 20.5 16.125 1 92.56 91 GLN A N 1
ATOM 708 C CA . GLN A 1 91 ? 2.756 21.359 17.109 1 92.56 91 GLN A CA 1
ATOM 709 C C . GLN A 1 91 ? 2.283 22.812 16.969 1 92.56 91 GLN A C 1
ATOM 711 O O . GLN A 1 91 ? 2.037 23.5 17.969 1 92.56 91 GLN A O 1
ATOM 716 N N . ARG A 1 92 ? 2.062 23.219 15.797 1 92.94 92 ARG A N 1
ATOM 717 C CA . ARG A 1 92 ? 1.838 24.641 15.555 1 92.94 92 ARG A CA 1
ATOM 718 C C . ARG A 1 92 ? 0.347 24.953 15.492 1 92.94 92 ARG A C 1
ATOM 720 O O . ARG A 1 92 ? -0.079 26.031 15.914 1 92.94 92 ARG A O 1
ATOM 727 N N . PHE A 1 93 ? -0.417 24.016 14.977 1 94.38 93 PHE A N 1
ATOM 728 C CA . PHE A 1 93 ? -1.782 24.406 14.648 1 94.38 93 PHE A CA 1
ATOM 729 C C . PHE A 1 93 ? -2.789 23.578 15.445 1 94.38 93 PHE A C 1
ATOM 731 O O . PHE A 1 93 ? -3.957 23.953 15.555 1 94.38 93 PHE A O 1
ATOM 738 N N . HIS A 1 94 ? -2.422 22.422 15.969 1 94 94 HIS A N 1
ATOM 739 C CA . HIS A 1 94 ? -3.291 21.531 16.734 1 94 94 HIS A CA 1
ATOM 740 C C . HIS A 1 94 ? -4.645 21.359 16.062 1 94 94 HIS A C 1
ATOM 742 O O . HIS A 1 94 ? -5.688 21.547 16.688 1 94 94 HIS A O 1
ATOM 748 N N . PRO A 1 95 ? -4.594 20.969 14.836 1 96.06 95 PRO A N 1
ATOM 749 C CA . PRO A 1 95 ? -5.848 20.859 14.094 1 96.06 95 PRO A CA 1
ATOM 750 C C . PRO A 1 95 ? -6.746 19.734 14.586 1 96.06 95 PRO A C 1
ATOM 752 O O . PRO A 1 95 ? -6.277 18.828 15.289 1 96.06 95 PRO A O 1
ATOM 755 N N . ASP A 1 96 ? -8.047 19.844 14.242 1 96.31 96 ASP A N 1
ATOM 756 C CA . ASP A 1 96 ? -9 18.781 14.539 1 96.31 96 ASP A CA 1
ATOM 757 C C . ASP A 1 96 ? -8.93 17.672 13.492 1 96.31 96 ASP A C 1
ATOM 759 O O . ASP A 1 96 ? -9.305 16.531 13.766 1 96.31 96 ASP A O 1
ATOM 763 N N . LEU A 1 97 ? -8.445 18.047 12.336 1 96.88 97 LEU A N 1
ATOM 764 C CA . LEU A 1 97 ? -8.367 17.094 11.227 1 96.88 97 LEU A CA 1
ATOM 765 C C . LEU A 1 97 ? -7.234 17.469 10.273 1 96.88 97 LEU A C 1
ATOM 767 O O . LEU A 1 97 ? -7.059 18.641 9.945 1 96.88 97 LEU A O 1
ATOM 771 N N . ILE A 1 98 ? -6.43 16.5 9.93 1 97.31 98 ILE A N 1
ATOM 772 C CA . ILE A 1 98 ? -5.398 16.656 8.906 1 97.31 98 ILE A CA 1
ATOM 773 C C . ILE A 1 98 ? -5.707 15.734 7.727 1 97.31 98 ILE A C 1
ATOM 775 O O . ILE A 1 98 ? -5.719 14.508 7.867 1 97.31 98 ILE A O 1
ATOM 779 N N . SER A 1 99 ? -5.992 16.312 6.551 1 97.5 99 SER A N 1
ATOM 780 C CA . SER A 1 99 ? -6.199 15.555 5.324 1 97.5 99 SER A CA 1
ATOM 781 C C . SER A 1 99 ? -4.949 15.562 4.449 1 97.5 99 SER A C 1
ATOM 783 O O . SER A 1 99 ? -4.504 16.625 4.004 1 97.5 99 SER A O 1
ATOM 785 N N . ILE A 1 100 ? -4.441 14.414 4.207 1 97.94 100 ILE A N 1
ATOM 786 C CA . ILE A 1 100 ? -3.211 14.297 3.438 1 97.94 100 ILE A CA 1
ATOM 787 C C . ILE A 1 100 ? -3.533 13.852 2.012 1 97.94 100 ILE A C 1
ATOM 789 O O . ILE A 1 100 ? 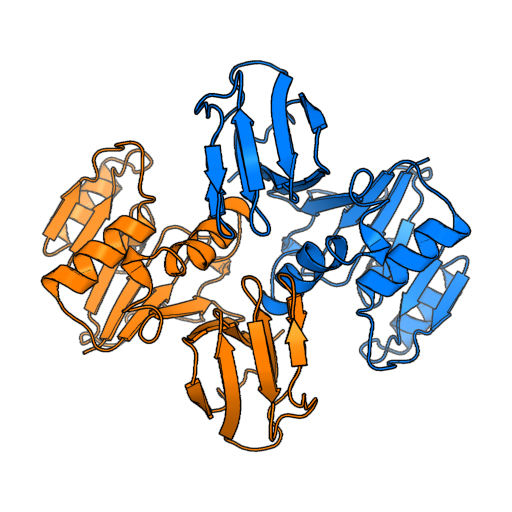-4.234 12.859 1.81 1 97.94 100 ILE A O 1
ATOM 793 N N . TYR A 1 101 ? -3.057 14.617 1.065 1 97.5 101 TYR A N 1
ATOM 794 C CA . TYR A 1 101 ? -3.207 14.32 -0.354 1 97.5 101 TYR A CA 1
ATOM 795 C C . TYR A 1 101 ? -1.854 14.055 -1.002 1 97.5 101 TYR A C 1
ATOM 797 O O . TYR A 1 101 ? -0.818 14.484 -0.493 1 97.5 101 TYR A O 1
ATOM 805 N N . GLY A 1 102 ? -1.879 13.312 -2.098 1 96.75 102 GLY A N 1
ATOM 806 C CA . GLY A 1 102 ? -0.652 13.016 -2.818 1 96.75 102 GLY A CA 1
ATOM 807 C C . GLY A 1 102 ? 0.232 12.016 -2.104 1 96.75 102 GLY A C 1
ATOM 808 O O . GLY A 1 102 ? 1.454 12.031 -2.264 1 96.75 102 GLY A O 1
ATOM 809 N N . ALA A 1 103 ? -0.322 11.18 -1.328 1 96.25 103 ALA A N 1
ATOM 810 C CA . ALA A 1 103 ? 0.455 10.273 -0.486 1 96.25 103 ALA A CA 1
ATOM 811 C C . ALA A 1 103 ? 0.359 8.836 -0.991 1 96.25 103 ALA A C 1
ATOM 813 O O . ALA A 1 103 ? 0.809 7.906 -0.321 1 96.25 103 ALA A O 1
ATOM 814 N N . THR A 1 104 ? -0.361 8.609 -2.109 1 95.62 104 THR A N 1
ATOM 815 C CA . THR A 1 104 ? -0.536 7.266 -2.652 1 95.62 104 THR A CA 1
ATOM 816 C C . THR A 1 104 ? -0.052 7.195 -4.098 1 95.62 104 THR A C 1
ATOM 818 O O . THR A 1 104 ? 0.124 8.227 -4.746 1 95.62 104 THR A O 1
ATOM 821 N N . GLY A 1 105 ? 0.253 5.969 -4.551 1 91.31 105 GLY A N 1
ATOM 822 C CA . GLY A 1 105 ? 0.678 5.766 -5.93 1 91.31 105 GLY A CA 1
ATOM 823 C C . GLY A 1 105 ? 2.178 5.902 -6.117 1 91.31 105 GLY A C 1
ATOM 824 O O . GLY A 1 105 ? 2.873 6.418 -5.238 1 91.31 105 GLY A O 1
ATOM 825 N N . GLY A 1 106 ? 2.666 5.406 -7.285 1 94.19 106 GLY A N 1
ATOM 826 C CA . GLY A 1 106 ? 4.082 5.484 -7.598 1 94.19 106 GLY A CA 1
ATOM 827 C C . GLY A 1 106 ? 4.922 4.477 -6.832 1 94.19 106 GLY A C 1
ATOM 828 O O . GLY A 1 106 ? 4.797 3.268 -7.047 1 94.19 106 GLY A O 1
ATOM 829 N N . ARG A 1 107 ? 5.699 5.059 -5.953 1 95.38 107 ARG A N 1
ATOM 830 C CA . ARG A 1 107 ? 6.57 4.199 -5.156 1 95.38 107 ARG A CA 1
ATOM 831 C C . ARG A 1 107 ? 5.809 3.574 -3.994 1 95.38 107 ARG A C 1
ATOM 833 O O . ARG A 1 107 ? 5.344 4.281 -3.1 1 95.38 107 ARG A O 1
ATOM 840 N N . ILE A 1 108 ? 5.789 2.26 -3.928 1 97.38 108 ILE A N 1
ATOM 841 C CA . ILE A 1 108 ? 5.039 1.532 -2.912 1 97.38 108 ILE A CA 1
ATOM 842 C C . ILE A 1 108 ? 5.75 1.642 -1.565 1 97.38 108 ILE A C 1
ATOM 844 O O . ILE A 1 108 ? 5.105 1.684 -0.516 1 97.38 108 ILE A O 1
ATOM 848 N N . ASP A 1 109 ? 7.113 1.763 -1.612 1 96.81 109 ASP A N 1
ATOM 849 C CA . ASP A 1 109 ? 7.836 1.929 -0.355 1 96.81 109 ASP A CA 1
ATOM 850 C C . ASP A 1 109 ? 7.441 3.232 0.336 1 96.81 109 ASP A C 1
ATOM 852 O O . ASP A 1 109 ? 7.32 3.279 1.562 1 96.81 109 ASP A O 1
ATOM 856 N N . HIS A 1 110 ? 7.137 4.289 -0.44 1 94.56 110 HIS A N 1
ATOM 857 C CA . HIS A 1 110 ? 6.684 5.559 0.117 1 94.56 110 HIS A CA 1
ATOM 858 C C . HIS A 1 110 ? 5.242 5.461 0.61 1 94.56 110 HIS A C 1
ATOM 860 O O . HIS A 1 110 ? 4.902 6.012 1.657 1 94.56 110 HIS A O 1
ATOM 866 N N . LEU A 1 111 ? 4.453 4.816 -0.172 1 96.69 111 LEU A N 1
ATOM 867 C CA . LEU A 1 111 ? 3.08 4.613 0.275 1 96.69 111 LEU A CA 1
ATOM 868 C C . LEU A 1 111 ? 3.045 3.949 1.646 1 96.69 111 LEU A C 1
ATOM 870 O O . LEU A 1 111 ? 2.377 4.434 2.561 1 96.69 111 LEU A O 1
ATOM 874 N N . LEU A 1 112 ? 3.801 2.832 1.759 1 97.25 112 LEU A N 1
ATOM 875 C CA . LEU A 1 112 ? 3.82 2.09 3.016 1 97.25 112 LEU A CA 1
ATOM 876 C C . LEU A 1 112 ? 4.438 2.926 4.129 1 97.25 112 LEU A C 1
ATOM 878 O O . LEU A 1 112 ? 3.986 2.869 5.277 1 97.25 112 LEU A O 1
ATOM 882 N N . ALA A 1 113 ? 5.426 3.725 3.785 1 95.44 113 ALA A N 1
ATOM 883 C CA . ALA A 1 113 ? 6.02 4.625 4.77 1 95.44 113 ALA A CA 1
ATOM 884 C C . ALA A 1 113 ? 4.988 5.625 5.285 1 95.44 113 ALA A C 1
ATOM 886 O O . ALA A 1 113 ? 4.906 5.879 6.492 1 95.44 113 ALA A O 1
ATOM 887 N N . ASN A 1 114 ? 4.246 6.168 4.387 1 95.31 114 ASN A N 1
ATOM 888 C CA . ASN A 1 114 ? 3.219 7.137 4.754 1 95.31 114 ASN A CA 1
ATOM 889 C C . ASN A 1 114 ? 2.178 6.52 5.684 1 95.31 114 ASN A C 1
ATOM 891 O O . ASN A 1 114 ? 1.808 7.121 6.695 1 95.31 114 ASN A O 1
ATOM 895 N N . LEU A 1 115 ? 1.738 5.359 5.355 1 96.5 115 LEU A N 1
ATOM 896 C CA . LEU A 1 115 ? 0.718 4.699 6.16 1 96.5 115 LEU A CA 1
ATOM 897 C C . LEU A 1 115 ? 1.283 4.281 7.516 1 96.5 115 LEU A C 1
ATOM 899 O O . LEU A 1 115 ? 0.67 4.535 8.555 1 96.5 115 LEU A O 1
ATOM 903 N N . PHE A 1 116 ? 2.471 3.734 7.504 1 96.31 116 PHE A N 1
ATOM 904 C CA . PHE A 1 116 ? 3.029 3.104 8.695 1 96.31 116 PHE A CA 1
ATOM 905 C C . PHE A 1 116 ? 3.568 4.152 9.664 1 96.31 116 PHE A C 1
ATOM 907 O O . PHE A 1 116 ? 3.688 3.895 10.859 1 96.31 116 PHE A O 1
ATOM 914 N N . CYS A 1 117 ? 3.865 5.297 9.18 1 93.69 117 CYS A N 1
ATOM 915 C CA . CYS A 1 117 ? 4.453 6.305 10.055 1 93.69 117 CYS A CA 1
ATOM 916 C C . CYS A 1 117 ? 3.486 6.695 11.164 1 93.69 117 CYS A C 1
ATOM 918 O O . CYS A 1 117 ? 3.91 7.055 12.266 1 93.69 117 CYS A O 1
ATOM 920 N N . LEU A 1 118 ? 2.219 6.543 10.938 1 94.62 118 LEU A N 1
ATOM 921 C CA . LEU A 1 118 ? 1.21 6.922 11.922 1 94.62 118 LEU A CA 1
ATOM 922 C C . LEU A 1 118 ? 1.227 5.973 13.117 1 94.62 118 LEU A C 1
ATOM 924 O O . LEU A 1 118 ? 0.665 6.281 14.164 1 94.62 118 LEU A O 1
ATOM 928 N N . LEU A 1 119 ? 1.847 4.852 12.914 1 94.31 119 LEU A N 1
ATOM 929 C CA . LEU A 1 119 ? 1.846 3.826 13.953 1 94.31 119 LEU A CA 1
ATOM 930 C C . LEU A 1 119 ? 3.027 4.012 14.898 1 94.31 119 LEU A C 1
ATOM 932 O O . LEU A 1 119 ? 3.146 3.297 15.898 1 94.31 119 LEU A O 1
ATOM 936 N N . ARG A 1 120 ? 3.885 4.906 14.578 1 91.69 120 ARG A N 1
ATOM 937 C CA . ARG A 1 120 ? 4.957 5.246 15.508 1 91.69 120 ARG A CA 1
ATOM 938 C C . ARG A 1 120 ? 4.398 5.852 16.797 1 91.69 120 ARG A C 1
ATOM 940 O O . ARG A 1 120 ? 3.43 6.617 16.75 1 91.69 120 ARG A O 1
ATOM 947 N N . PRO A 1 121 ? 5.062 5.555 17.891 1 90.06 121 PRO A N 1
ATOM 948 C CA . PRO A 1 121 ? 4.562 6.027 19.188 1 90.06 121 PRO A CA 1
ATOM 949 C C . PRO A 1 121 ? 4.305 7.531 19.203 1 90.06 121 PRO A C 1
ATOM 951 O O . PRO A 1 121 ? 3.338 7.988 19.812 1 90.06 121 PRO A O 1
ATOM 954 N N . GLU A 1 122 ? 5.07 8.258 18.516 1 88.56 122 GLU A N 1
ATOM 955 C CA . GLU A 1 122 ? 4.988 9.719 18.562 1 88.56 122 GLU A CA 1
ATOM 956 C C . GLU A 1 122 ? 3.736 10.219 17.844 1 88.56 122 GLU A C 1
ATOM 958 O O . GLU A 1 122 ? 3.301 11.352 18.062 1 88.56 122 GLU A O 1
ATOM 963 N N . PHE A 1 123 ? 3.189 9.328 17 1 92.38 123 PHE A N 1
ATOM 964 C CA . PHE A 1 123 ? 2.055 9.773 16.203 1 92.38 123 PHE A CA 1
ATOM 965 C C . PHE A 1 123 ? 0.768 9.102 16.672 1 92.38 123 PHE A C 1
ATOM 967 O O . PHE A 1 123 ? -0.324 9.469 16.234 1 92.38 123 PHE A O 1
ATOM 974 N N . LEU A 1 124 ? 0.834 8.195 17.562 1 90.44 124 LEU A N 1
ATOM 975 C CA . LEU A 1 124 ? -0.309 7.371 17.938 1 90.44 124 LEU A CA 1
ATOM 976 C C . LEU A 1 124 ? -1.424 8.227 18.531 1 90.44 124 LEU A C 1
ATOM 978 O O . LEU A 1 124 ? -2.605 7.93 18.344 1 90.44 124 LEU A O 1
ATOM 982 N N . ASN A 1 125 ? -1.046 9.297 19.188 1 90.56 125 ASN A N 1
ATOM 983 C CA . ASN A 1 125 ? -2.049 10.133 19.828 1 90.56 125 ASN A CA 1
ATOM 984 C C . ASN A 1 125 ? -2.842 10.953 18.812 1 90.56 125 ASN A C 1
ATOM 986 O O . ASN A 1 125 ? -3.91 11.477 19.125 1 90.56 125 ASN A O 1
ATOM 990 N N . MET A 1 126 ? -2.332 10.992 17.578 1 92.88 126 MET A N 1
ATOM 991 C CA . MET A 1 126 ? -3.004 11.859 16.625 1 92.88 126 MET A CA 1
ATOM 992 C C . MET A 1 126 ? -3.584 11.047 15.469 1 92.88 126 MET A C 1
ATOM 994 O O . MET A 1 126 ? -4.18 11.609 14.547 1 92.88 126 MET A O 1
ATOM 998 N N . ILE A 1 127 ? -3.461 9.773 15.508 1 92.75 127 ILE A N 1
ATOM 999 C CA . ILE A 1 127 ? -3.777 9.008 14.305 1 92.75 127 ILE A CA 1
ATOM 1000 C C . ILE A 1 127 ? -5.258 9.164 13.969 1 92.75 127 ILE A C 1
ATOM 1002 O O . ILE A 1 127 ? -5.645 9.078 12.797 1 92.75 127 ILE A O 1
ATOM 1006 N N . SER A 1 128 ? -6.07 9.461 14.969 1 90.88 128 SER A N 1
ATOM 1007 C CA . SER A 1 128 ? -7.512 9.547 14.758 1 90.88 128 SER A CA 1
ATOM 1008 C C . SER A 1 128 ? -7.891 10.812 14 1 90.88 128 SER A C 1
ATOM 1010 O O . SER A 1 128 ? -9.008 10.922 13.492 1 90.88 128 SER A O 1
ATOM 1012 N N . LYS A 1 129 ? -7.02 11.75 13.945 1 95.5 129 LYS A N 1
ATOM 1013 C CA . LYS A 1 129 ? -7.379 12.992 13.258 1 95.5 129 LYS A CA 1
ATOM 1014 C C . LYS A 1 129 ? -6.664 13.102 11.914 1 95.5 129 LYS A C 1
ATOM 1016 O O . LYS A 1 129 ? -6.594 14.18 11.328 1 95.5 129 LYS A O 1
ATOM 1021 N N . VAL A 1 130 ? -6.051 12.047 11.469 1 97.62 130 VAL A N 1
ATOM 1022 C CA . VAL A 1 130 ? -5.344 12.039 10.188 1 97.62 130 VAL A CA 1
ATOM 1023 C C . VAL A 1 130 ? -6.094 11.164 9.195 1 97.62 130 VAL A C 1
ATOM 1025 O O . VAL A 1 130 ? -6.551 10.07 9.539 1 97.62 130 VAL A O 1
ATOM 1028 N N . GLU A 1 131 ? -6.258 11.648 8 1 98.25 131 GLU A N 1
ATOM 1029 C CA . GLU A 1 131 ? -6.793 10.828 6.922 1 98.25 131 GLU A CA 1
ATOM 1030 C C . GLU A 1 131 ? -5.988 11.008 5.637 1 98.25 131 GLU A C 1
ATOM 1032 O O . GLU A 1 131 ? -5.484 12.094 5.363 1 98.25 131 GLU A O 1
ATOM 1037 N N . PHE A 1 132 ? -5.824 9.953 4.875 1 98.44 132 PHE A N 1
ATOM 1038 C CA . PHE A 1 132 ? -5.277 9.992 3.525 1 98.44 132 PHE A CA 1
ATOM 1039 C C . PHE A 1 132 ? -6.391 9.938 2.486 1 98.44 132 PHE A C 1
ATOM 1041 O O . PHE A 1 132 ? -7.312 9.125 2.6 1 98.44 132 PHE A O 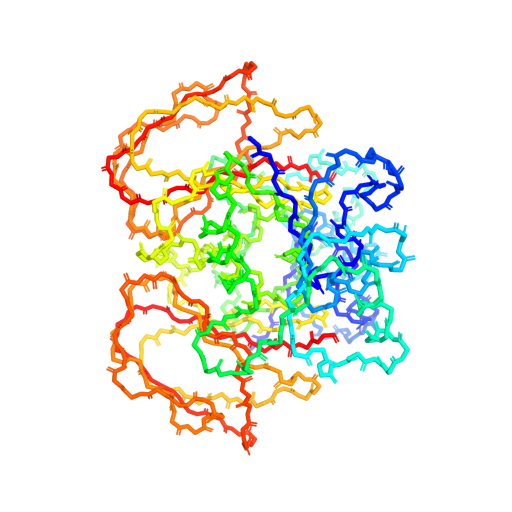1
ATOM 1048 N N . ILE A 1 133 ? -6.293 10.805 1.517 1 98 133 ILE A N 1
ATOM 1049 C CA . ILE A 1 133 ? -7.348 10.859 0.512 1 98 133 ILE A CA 1
ATOM 1050 C C . ILE A 1 133 ? -6.73 10.844 -0.885 1 98 133 ILE A C 1
ATOM 1052 O O . ILE A 1 133 ? -5.801 11.602 -1.17 1 98 133 ILE A O 1
ATOM 1056 N N . ASP A 1 134 ? -7.117 9.953 -1.742 1 97.5 134 ASP A N 1
ATOM 1057 C CA . ASP A 1 134 ? -6.859 10.016 -3.178 1 97.5 134 ASP A CA 1
ATOM 1058 C C . ASP A 1 134 ? -8.133 9.758 -3.977 1 97.5 134 ASP A C 1
ATOM 1060 O O . ASP A 1 134 ? -9.234 9.781 -3.424 1 97.5 134 ASP A O 1
ATOM 1064 N N . LYS A 1 135 ? -8 9.562 -5.262 1 96.44 135 LYS A N 1
ATOM 1065 C CA . LYS A 1 135 ? -9.18 9.523 -6.121 1 96.44 135 LYS A CA 1
ATOM 1066 C C . LYS A 1 135 ? -10.008 8.266 -5.855 1 96.44 135 LYS A C 1
ATOM 1068 O O . LYS A 1 135 ? -11.203 8.227 -6.137 1 96.44 135 LYS A O 1
ATOM 1073 N N . ASN A 1 136 ? -9.414 7.215 -5.215 1 97.31 136 ASN A N 1
ATOM 1074 C CA . ASN A 1 136 ? -10.109 5.941 -5.059 1 97.31 136 ASN A CA 1
ATOM 1075 C C . ASN A 1 136 ? -10.281 5.57 -3.59 1 97.31 136 ASN A C 1
ATOM 1077 O O . ASN A 1 136 ? -11.008 4.629 -3.264 1 97.31 136 ASN A O 1
ATOM 1081 N N . ASN A 1 137 ? -9.648 6.352 -2.695 1 98.44 137 ASN A N 1
ATOM 1082 C CA . ASN A 1 137 ? -9.555 5.859 -1.326 1 98.44 137 ASN A CA 1
ATOM 1083 C C . ASN A 1 137 ? -9.648 6.996 -0.313 1 98.44 137 ASN A C 1
ATOM 1085 O O . ASN A 1 137 ? -9.148 8.094 -0.559 1 98.44 137 ASN A O 1
ATOM 1089 N N . VAL A 1 138 ? -10.266 6.766 0.78 1 98.56 138 VAL A N 1
ATOM 1090 C CA . VAL A 1 138 ? -10.109 7.488 2.039 1 98.56 138 VAL A CA 1
ATOM 1091 C C . VAL A 1 138 ? -9.641 6.531 3.129 1 98.56 138 VAL A C 1
ATOM 1093 O O . VAL A 1 138 ? -10.242 5.477 3.342 1 98.56 138 VAL A O 1
ATOM 1096 N N . ILE A 1 139 ? -8.539 6.852 3.781 1 98.62 139 ILE A N 1
ATOM 1097 C CA . ILE A 1 139 ? -7.898 5.949 4.73 1 98.62 139 ILE A CA 1
ATOM 1098 C C . ILE A 1 139 ? -7.801 6.621 6.098 1 98.62 139 ILE A C 1
ATOM 1100 O O . ILE A 1 139 ? -7.289 7.738 6.215 1 98.62 139 ILE A O 1
ATOM 1104 N N . ARG A 1 140 ? -8.242 6 7.145 1 98.31 140 ARG A N 1
ATOM 1105 C CA . ARG A 1 140 ? -8.164 6.5 8.516 1 98.31 140 ARG A CA 1
ATOM 1106 C C . ARG A 1 140 ? -7.691 5.406 9.469 1 98.31 140 ARG A C 1
ATOM 1108 O O . ARG A 1 140 ? -7.941 4.219 9.234 1 98.31 140 ARG A O 1
ATOM 1115 N N . PHE A 1 141 ? -7.098 5.805 10.523 1 97.81 141 PHE A N 1
ATOM 1116 C CA . PHE A 1 141 ? -6.594 4.879 11.531 1 97.81 141 PHE A CA 1
ATOM 1117 C C . PHE A 1 141 ? -7.355 5.043 12.844 1 97.81 141 PHE A C 1
ATOM 1119 O O . PHE A 1 141 ? -7.832 6.133 13.164 1 97.81 141 PHE A O 1
ATOM 1126 N N . TYR A 1 142 ? -7.426 4.012 13.578 1 97.38 142 TYR A N 1
ATOM 1127 C CA . TYR A 1 142 ? -8.18 4.02 14.828 1 97.38 142 TYR A CA 1
ATOM 1128 C C . TYR A 1 142 ? -7.406 3.316 15.938 1 97.38 142 TYR A C 1
ATOM 1130 O O . TYR A 1 142 ? -6.77 2.287 15.703 1 97.38 142 TYR A O 1
ATOM 1138 N N . ASN A 1 143 ? -7.477 3.879 17.109 1 96.44 143 ASN A N 1
ATOM 1139 C CA . ASN A 1 143 ? -7.012 3.234 18.328 1 96.44 143 ASN A CA 1
ATOM 1140 C C . ASN A 1 143 ? -8.07 2.301 18.906 1 96.44 143 ASN A C 1
ATOM 1142 O O . ASN A 1 143 ? -9.219 2.299 18.469 1 96.44 143 ASN A O 1
ATOM 1146 N N . PRO A 1 144 ? -7.609 1.432 19.828 1 97.06 144 PRO A N 1
ATOM 1147 C CA . PRO A 1 144 ? -8.586 0.527 20.438 1 97.06 144 PRO A CA 1
ATOM 1148 C C . PRO A 1 144 ? -9.797 1.265 21.016 1 97.06 144 PRO A C 1
ATOM 1150 O O . PRO A 1 144 ? -9.656 2.379 21.531 1 97.06 144 PRO A O 1
ATOM 1153 N N . GLY A 1 145 ? -10.945 0.642 20.953 1 97.94 145 GLY A N 1
ATOM 1154 C CA . GLY A 1 145 ? -12.188 1.228 21.438 1 97.94 145 GLY A CA 1
ATOM 1155 C C . GLY A 1 145 ? -13.383 0.904 20.578 1 97.94 145 GLY A C 1
ATOM 1156 O O . GLY A 1 145 ? -13.336 -0.018 19.75 1 97.94 145 GLY A O 1
ATOM 1157 N N . GLU A 1 146 ? -14.484 1.567 20.875 1 98.38 146 GLU A N 1
ATOM 1158 C CA . GLU A 1 146 ? -15.703 1.468 20.078 1 98.38 146 GLU A CA 1
ATOM 1159 C C . GLU A 1 146 ? -15.828 2.635 19.109 1 98.38 146 GLU A C 1
ATOM 1161 O O . GLU A 1 146 ? -15.602 3.789 19.484 1 98.38 146 GLU A O 1
ATOM 1166 N N . HIS A 1 147 ? -16.141 2.283 17.922 1 98.38 147 HIS A N 1
ATOM 1167 C CA . HIS A 1 147 ? -16.109 3.32 16.891 1 98.38 147 HIS A CA 1
ATOM 1168 C C . HIS A 1 147 ? -17.359 3.252 16.016 1 98.38 147 HIS A C 1
ATOM 1170 O O . HIS A 1 147 ? -17.922 2.172 15.82 1 98.38 147 HIS A O 1
ATOM 1176 N N . GLU A 1 148 ? -17.75 4.41 15.578 1 98.31 148 GLU A N 1
ATOM 1177 C CA . GLU A 1 148 ? -18.797 4.566 14.562 1 98.31 148 GLU A CA 1
ATOM 1178 C C . GLU A 1 148 ? -18.25 5.273 13.32 1 98.31 148 GLU A C 1
ATOM 1180 O O . GLU A 1 148 ? -17.578 6.301 13.43 1 98.31 148 GLU A O 1
ATOM 1185 N N . ILE A 1 149 ? -18.438 4.664 12.195 1 98.06 149 ILE A N 1
ATOM 1186 C CA . ILE A 1 149 ? -18.016 5.289 10.945 1 98.06 149 ILE A CA 1
ATOM 1187 C C . ILE A 1 149 ? -19.219 5.469 10.016 1 98.06 149 ILE A C 1
ATOM 1189 O O . ILE A 1 149 ? -20.219 4.766 10.148 1 98.06 149 ILE A O 1
ATOM 1193 N N . LYS A 1 150 ? -19.078 6.41 9.102 1 98.19 150 LYS A N 1
ATOM 1194 C CA . LYS A 1 150 ? -20.172 6.738 8.18 1 98.19 150 LYS A CA 1
ATOM 1195 C C . LYS A 1 150 ? -19.766 6.434 6.734 1 98.19 150 LYS A C 1
ATOM 1197 O O . LYS A 1 150 ? -18.609 6.594 6.355 1 98.19 150 LYS A O 1
ATOM 1202 N N . GLN A 1 151 ? -20.719 6.012 6.004 1 97.81 151 GLN A N 1
ATOM 1203 C CA . GLN A 1 151 ? -20.5 5.766 4.582 1 97.81 151 GLN A CA 1
ATOM 1204 C C . GLN A 1 151 ? -20.125 7.055 3.852 1 97.81 151 GLN A C 1
ATOM 1206 O O . GLN A 1 151 ? -20.703 8.109 4.125 1 97.81 151 GLN A O 1
ATOM 1211 N N . ILE A 1 152 ? -19.141 7 3.014 1 97 152 ILE A N 1
ATOM 1212 C CA . ILE A 1 152 ? -18.812 8.102 2.125 1 97 152 ILE A CA 1
ATOM 1213 C C . ILE A 1 152 ? -19.469 7.887 0.761 1 97 152 ILE A C 1
ATOM 1215 O O . ILE A 1 152 ? -19.266 6.848 0.128 1 97 152 ILE A O 1
ATOM 1219 N N . GLU A 1 153 ? -20.188 8.828 0.353 1 94.38 153 GLU A N 1
ATOM 1220 C CA . GLU A 1 153 ? -20.906 8.727 -0.907 1 94.38 153 GLU A CA 1
ATOM 1221 C C . GLU A 1 153 ? -19.969 8.375 -2.059 1 94.38 153 GLU A C 1
ATOM 1223 O O . GLU A 1 153 ? -18.891 8.953 -2.184 1 94.38 153 GLU A O 1
ATOM 1228 N N . GLY A 1 154 ? -20.359 7.398 -2.838 1 93.94 154 GLY A N 1
ATOM 1229 C CA . GLY A 1 154 ? -19.594 7.008 -4.008 1 93.94 154 GLY A CA 1
ATOM 1230 C C . GLY A 1 154 ? -18.562 5.949 -3.713 1 93.94 154 GLY A C 1
ATOM 1231 O O . GLY A 1 154 ? -18.016 5.332 -4.629 1 93.94 154 GLY A O 1
ATOM 1232 N N . MET A 1 155 ? -18.25 5.785 -2.477 1 95.88 155 MET A N 1
ATOM 1233 C CA . MET A 1 155 ? -17.281 4.758 -2.104 1 95.88 155 MET A CA 1
ATOM 1234 C C . MET A 1 155 ? -17.984 3.486 -1.644 1 95.88 155 MET A C 1
ATOM 1236 O O . MET A 1 155 ? -18.344 3.357 -0.471 1 95.88 155 MET A O 1
ATOM 1240 N N . ARG A 1 156 ? -18.047 2.547 -2.457 1 93.38 156 ARG A N 1
ATOM 1241 C CA . ARG A 1 156 ? -18.844 1.338 -2.264 1 93.38 156 ARG A CA 1
ATOM 1242 C C . ARG A 1 156 ? -18.203 0.421 -1.227 1 93.38 156 ARG A C 1
ATOM 1244 O O . ARG A 1 156 ? -18.891 -0.199 -0.421 1 93.38 156 ARG A O 1
ATOM 1251 N N . TYR A 1 157 ? -16.906 0.377 -1.268 1 95.5 157 TYR A N 1
ATOM 1252 C CA . TYR A 1 157 ? -16.219 -0.67 -0.512 1 95.5 157 TYR A CA 1
ATOM 1253 C C . TYR A 1 157 ? -15.656 -0.122 0.793 1 95.5 157 TYR A C 1
ATOM 1255 O O . TYR A 1 157 ? -15.289 1.052 0.873 1 95.5 157 TYR A O 1
ATOM 1263 N N . LEU A 1 158 ? -15.68 -0.97 1.766 1 97.38 158 LEU A N 1
ATOM 1264 C CA . LEU A 1 158 ? -15.117 -0.735 3.09 1 97.38 158 LEU A CA 1
ATOM 1265 C C . LEU A 1 158 ? -14.125 -1.833 3.459 1 97.38 158 LEU A C 1
ATOM 1267 O O . LEU A 1 158 ? -14.359 -3.01 3.174 1 97.38 158 LEU A O 1
ATOM 1271 N N . ALA A 1 159 ? -13.031 -1.49 4.023 1 97.94 159 ALA A N 1
ATOM 1272 C CA . ALA A 1 159 ? -12.062 -2.496 4.441 1 97.94 159 ALA A CA 1
ATOM 1273 C C . ALA A 1 159 ? -11.539 -2.199 5.848 1 97.94 159 ALA A C 1
ATOM 1275 O O . ALA A 1 159 ? -11.461 -1.038 6.254 1 97.94 159 ALA A O 1
ATOM 1276 N N . PHE A 1 160 ? -11.273 -3.172 6.574 1 98.44 160 PHE A N 1
ATOM 1277 C CA . PHE A 1 160 ? -10.594 -3.111 7.863 1 98.44 160 PHE A CA 1
ATOM 1278 C C . PHE A 1 160 ? -9.242 -3.805 7.797 1 98.44 160 PHE A C 1
ATOM 1280 O O . PHE A 1 160 ? -9.156 -4.996 7.484 1 98.44 160 PHE A O 1
ATOM 1287 N N . VAL A 1 161 ? -8.195 -3.068 8.07 1 98.12 161 VAL A N 1
ATOM 1288 C CA . VAL A 1 161 ? -6.84 -3.594 7.945 1 98.12 161 VAL A CA 1
ATOM 1289 C C . VAL A 1 161 ? -6.145 -3.562 9.305 1 98.12 161 VAL A C 1
ATOM 1291 O O . VAL A 1 161 ? -6.031 -2.506 9.93 1 98.12 161 VAL A O 1
ATOM 1294 N N . SER A 1 162 ? -5.715 -4.699 9.758 1 97.88 162 SER A N 1
ATOM 1295 C CA . SER A 1 162 ? -4.883 -4.734 10.961 1 97.88 162 SER A CA 1
ATOM 1296 C C . SER A 1 162 ? -3.432 -4.398 10.641 1 97.88 162 SER A C 1
ATOM 1298 O O . SER A 1 162 ? -2.85 -4.961 9.711 1 97.88 162 SER A O 1
ATOM 1300 N N . MET A 1 163 ? -2.84 -3.521 11.344 1 96.31 163 MET A N 1
ATOM 1301 C CA . MET A 1 163 ? -1.461 -3.098 11.125 1 96.31 163 MET A CA 1
ATOM 1302 C C . MET A 1 163 ? -0.518 -3.777 12.109 1 96.31 163 MET A C 1
ATOM 1304 O O . MET A 1 163 ? 0.456 -3.172 12.562 1 96.31 163 MET A O 1
ATOM 1308 N N . GLY A 1 164 ? -0.732 -4.949 12.445 1 95.25 164 GLY A N 1
ATOM 1309 C CA . GLY A 1 164 ? -0.151 -5.824 13.453 1 95.25 164 GLY A CA 1
ATOM 1310 C C . GLY A 1 164 ? -1.186 -6.648 14.195 1 95.25 164 GLY A C 1
ATOM 1311 O O . GLY A 1 164 ? -2.324 -6.781 13.742 1 95.25 164 GLY A O 1
ATOM 1312 N N . PRO A 1 165 ? -0.784 -7.234 15.258 1 96 165 PRO A N 1
ATOM 1313 C CA . PRO A 1 165 ? -1.766 -7.992 16.031 1 96 165 PRO A CA 1
ATOM 1314 C C . PRO A 1 165 ? -2.91 -7.125 16.547 1 96 165 PRO A C 1
ATOM 1316 O O . PRO A 1 165 ? -2.678 -6.004 17.016 1 96 165 PRO A O 1
ATOM 1319 N N . VAL A 1 166 ? -4.105 -7.574 16.375 1 97.81 166 VAL A N 1
ATOM 1320 C CA . VAL A 1 166 ? -5.316 -6.926 16.859 1 97.81 166 VAL A CA 1
ATOM 1321 C C . VAL A 1 166 ? -6.164 -7.934 17.641 1 97.81 166 VAL A C 1
ATOM 1323 O O . VAL A 1 166 ? -6.434 -9.031 17.141 1 97.81 166 VAL A O 1
ATOM 1326 N N . ASP A 1 167 ? -6.535 -7.547 18.844 1 98.38 167 ASP A N 1
ATOM 1327 C CA . ASP A 1 167 ? -7.316 -8.445 19.688 1 98.38 167 ASP A CA 1
ATOM 1328 C C . ASP A 1 167 ? -8.789 -8.039 19.719 1 98.38 167 ASP A C 1
ATOM 1330 O O . ASP A 1 167 ? -9.109 -6.855 19.797 1 98.38 167 ASP A O 1
ATOM 1334 N N . ASP A 1 168 ? -9.641 -9.102 19.641 1 98.56 168 ASP A N 1
ATOM 1335 C CA . ASP A 1 168 ? -11.078 -8.961 19.875 1 98.56 168 ASP A CA 1
ATOM 1336 C C . ASP A 1 168 ? -11.703 -7.977 18.891 1 98.56 168 ASP A C 1
ATOM 1338 O O . ASP A 1 168 ? -12.398 -7.043 19.297 1 98.56 168 ASP A O 1
ATOM 1342 N N . LEU A 1 169 ? -11.344 -8.094 17.625 1 98.62 169 LEU A N 1
ATOM 1343 C CA . LEU A 1 169 ? -11.961 -7.266 16.594 1 98.62 169 LEU A CA 1
ATOM 1344 C C . LEU A 1 169 ? -13.406 -7.676 16.344 1 98.62 169 LEU A C 1
ATOM 1346 O O . LEU A 1 169 ? -13.703 -8.859 16.156 1 98.62 169 LEU A O 1
ATOM 1350 N N . ASN A 1 170 ? -14.258 -6.754 16.453 1 98.81 170 ASN A N 1
ATOM 1351 C CA . ASN A 1 170 ? -15.688 -6.949 16.203 1 98.81 170 ASN A CA 1
ATOM 1352 C C . ASN A 1 170 ? -16.188 -6.02 15.109 1 98.81 170 ASN A C 1
ATOM 1354 O O . ASN A 1 170 ? -15.953 -4.809 15.148 1 98.81 170 ASN A O 1
ATOM 1358 N N . LEU A 1 171 ? -16.719 -6.551 14.062 1 98.44 171 LEU A N 1
ATOM 1359 C CA . LEU A 1 171 ? -17.484 -5.852 13.031 1 98.44 171 LEU A CA 1
ATOM 1360 C C . LEU A 1 171 ? -18.969 -6.141 13.164 1 98.44 171 LEU A C 1
ATOM 1362 O O . LEU A 1 171 ? -19.422 -7.262 12.906 1 98.44 171 LEU A O 1
ATOM 1366 N N . TYR A 1 172 ? -19.812 -5.188 13.469 1 98.25 172 TYR A N 1
ATOM 1367 C CA . TYR A 1 172 ? -21.125 -5.445 14.023 1 98.25 172 TYR A CA 1
ATOM 1368 C C . TYR A 1 172 ? -22.203 -5.402 12.93 1 98.25 172 TYR A C 1
ATOM 1370 O O . TYR A 1 172 ? -23.109 -6.23 12.914 1 98.25 172 TYR A O 1
ATOM 1378 N N . ASP A 1 173 ? -22.141 -4.492 12.148 1 98 173 ASP A N 1
ATOM 1379 C CA . ASP A 1 173 ? -23.266 -4.254 11.25 1 98 173 ASP A CA 1
ATOM 1380 C C . ASP A 1 173 ? -22.781 -3.916 9.844 1 98 173 ASP A C 1
ATOM 1382 O O . ASP A 1 173 ? -23.344 -3.029 9.188 1 98 173 ASP A O 1
ATOM 1386 N N . GLU A 1 174 ? -21.656 -4.48 9.438 1 97.38 174 GLU A N 1
ATOM 1387 C CA . GLU A 1 174 ? -21.188 -4.449 8.055 1 97.38 174 GLU A CA 1
ATOM 1388 C C . GLU A 1 174 ? -21.672 -5.66 7.273 1 97.38 174 GLU A C 1
ATOM 1390 O O . GLU A 1 174 ? -22.25 -6.586 7.848 1 97.38 174 GLU A O 1
ATOM 1395 N N . LYS A 1 175 ? -21.516 -5.633 6.023 1 96.62 175 LYS A N 1
ATOM 1396 C CA . LYS A 1 175 ? -21.938 -6.762 5.203 1 96.62 175 LYS A CA 1
ATOM 1397 C C . LYS A 1 175 ? -21.281 -8.062 5.68 1 96.62 175 LYS A C 1
ATOM 1399 O O . LYS A 1 175 ? -21.969 -9.078 5.828 1 96.62 175 LYS A O 1
ATOM 1404 N N . TYR A 1 176 ? -19.938 -8.039 5.848 1 95.06 176 TYR A N 1
ATOM 1405 C CA . TYR A 1 176 ? -19.203 -9.164 6.422 1 95.06 176 TYR A CA 1
ATOM 1406 C C . TYR A 1 176 ? -18.828 -8.875 7.871 1 95.06 176 TYR A C 1
ATOM 1408 O O . TYR A 1 176 ? -17.953 -8.047 8.141 1 95.06 176 TYR A O 1
ATOM 1416 N N . ARG A 1 177 ? -19.5 -9.547 8.797 1 96.12 177 ARG A N 1
ATOM 1417 C CA . ARG A 1 177 ? -19.344 -9.297 10.227 1 96.12 177 ARG A CA 1
ATOM 1418 C C . ARG A 1 177 ? -18.25 -10.164 10.82 1 96.12 177 ARG A C 1
ATOM 1420 O O . ARG A 1 177 ? -17.797 -11.125 10.188 1 96.12 177 ARG A O 1
ATOM 1427 N N . LEU A 1 178 ? -17.641 -9.758 11.852 1 96.94 178 LEU A N 1
ATOM 1428 C CA . LEU A 1 178 ? -16.688 -10.508 12.68 1 96.94 178 LEU A CA 1
ATOM 1429 C C . LEU A 1 178 ? -17.047 -10.398 14.156 1 96.94 178 LEU A C 1
ATOM 1431 O O . LEU A 1 178 ? -17.531 -9.352 14.602 1 96.94 178 LEU A O 1
ATOM 1435 N N . ARG A 1 179 ? -16.859 -11.445 14.875 1 97.56 179 ARG A N 1
ATOM 1436 C CA . ARG A 1 179 ? -17.094 -11.469 16.312 1 97.56 179 ARG A CA 1
ATOM 1437 C C . ARG A 1 179 ? -15.875 -11.961 17.078 1 97.56 179 ARG A C 1
ATOM 1439 O O . ARG A 1 179 ? -15.445 -13.109 16.891 1 97.56 179 ARG A O 1
ATOM 1446 N N . HIS A 1 180 ? -15.367 -11.086 17.875 1 98.19 180 HIS A N 1
ATOM 1447 C CA . HIS A 1 180 ? -14.273 -11.398 18.781 1 98.19 180 HIS A CA 1
ATOM 1448 C C . HIS A 1 180 ? -13.094 -12.016 18.031 1 98.19 180 HIS A C 1
ATOM 1450 O O . HIS A 1 180 ? -12.547 -13.031 18.469 1 98.19 180 HIS A O 1
ATOM 1456 N N . ALA A 1 181 ? -12.805 -11.508 16.875 1 97.5 181 ALA A N 1
ATOM 1457 C CA . ALA A 1 181 ? -11.695 -12.047 16.078 1 97.5 181 ALA A CA 1
ATOM 1458 C C . ALA A 1 181 ? -10.352 -11.57 16.625 1 97.5 181 ALA A C 1
ATOM 1460 O O . ALA A 1 181 ? -10.195 -10.398 16.969 1 97.5 181 ALA A O 1
ATOM 1461 N N . ASN A 1 182 ? -9.43 -12.477 16.812 1 97.94 182 ASN A N 1
ATOM 1462 C CA . ASN A 1 182 ? -8.047 -12.156 17.125 1 97.94 182 ASN A CA 1
ATOM 1463 C C . ASN A 1 182 ? -7.145 -12.32 15.906 1 97.94 182 ASN A C 1
ATOM 1465 O O . ASN A 1 182 ? -6.973 -13.43 15.391 1 97.94 182 ASN A O 1
ATOM 1469 N N . LEU A 1 183 ? -6.617 -11.242 15.422 1 96.19 183 LEU A N 1
ATOM 1470 C CA . LEU A 1 183 ? -5.715 -11.234 14.273 1 96.19 183 LEU A CA 1
ATOM 1471 C C . LEU A 1 183 ? -4.262 -11.172 14.734 1 96.19 183 LEU A C 1
ATOM 1473 O O . LEU A 1 183 ? -3.879 -10.266 15.469 1 96.19 183 LEU A O 1
ATOM 1477 N N . SER A 1 184 ? -3.426 -12.055 14.32 1 94.38 184 SER A N 1
ATOM 1478 C CA . SER A 1 184 ? -2.074 -12.18 14.852 1 94.38 184 SER A CA 1
ATOM 1479 C C . SER A 1 184 ? -1.062 -11.469 13.961 1 94.38 184 SER A C 1
ATOM 1481 O O . SER A 1 184 ? 0.118 -11.375 14.305 1 94.38 184 SER A O 1
ATOM 1483 N N . ARG A 1 185 ? -1.493 -11.008 12.805 1 94.75 185 ARG A N 1
ATOM 1484 C CA . ARG A 1 185 ? -0.603 -10.391 11.82 1 94.75 185 ARG A CA 1
ATOM 1485 C C . ARG A 1 185 ? -1.326 -9.312 11.023 1 94.75 185 ARG A C 1
ATOM 1487 O O . ARG A 1 185 ? -2.494 -9.016 11.289 1 94.75 185 ARG A O 1
ATOM 1494 N N . VAL A 1 186 ? -0.612 -8.656 10.156 1 96.62 186 VAL A N 1
ATOM 1495 C CA . VAL A 1 186 ? -1.253 -7.688 9.273 1 96.62 186 VAL A CA 1
ATOM 1496 C C . VAL A 1 186 ? -2.182 -8.414 8.297 1 96.62 186 VAL A C 1
ATOM 1498 O O . VAL A 1 186 ? -1.806 -9.43 7.715 1 96.62 186 VAL A O 1
ATOM 1501 N N . ILE A 1 187 ? -3.355 -7.977 8.219 1 95.94 187 ILE A N 1
ATOM 1502 C CA . ILE A 1 187 ? -4.355 -8.547 7.324 1 95.94 187 ILE A CA 1
ATOM 1503 C C . ILE A 1 187 ? -5.262 -7.441 6.789 1 95.94 187 ILE A C 1
ATOM 1505 O O . ILE A 1 187 ? -5.664 -6.547 7.535 1 95.94 187 ILE A O 1
ATOM 1509 N N . SER A 1 188 ? -5.492 -7.457 5.504 1 96.62 188 SER A N 1
ATOM 1510 C CA . SER A 1 188 ? -6.508 -6.578 4.934 1 96.62 188 SER A CA 1
ATOM 1511 C C . SER A 1 188 ? -7.816 -7.324 4.703 1 96.62 188 SER A C 1
ATOM 1513 O O . SER A 1 188 ? -7.895 -8.195 3.836 1 96.62 188 SER A O 1
ATOM 1515 N N . LEU A 1 189 ? -8.773 -7.078 5.535 1 95.69 189 LEU A N 1
ATOM 1516 C CA . LEU A 1 189 ? -10.133 -7.547 5.293 1 95.69 189 LEU A CA 1
ATOM 1517 C C . LEU A 1 189 ? -10.852 -6.652 4.293 1 95.69 189 LEU A C 1
ATOM 1519 O O . LEU A 1 189 ? -11.641 -5.785 4.68 1 95.69 189 LEU A O 1
ATOM 1523 N N . ALA A 1 190 ? -10.578 -6.918 3.025 1 93.56 190 ALA A N 1
ATOM 1524 C CA . ALA A 1 190 ? -10.945 -6.02 1.935 1 93.56 190 ALA A CA 1
ATOM 1525 C C . ALA A 1 190 ? -12.375 -6.293 1.461 1 93.56 190 ALA A C 1
ATOM 1527 O O . ALA A 1 190 ? -12.953 -7.332 1.781 1 93.56 190 ALA A O 1
ATOM 1528 N N . SER A 1 191 ? -12.906 -5.371 0.734 1 91.5 191 SER A N 1
ATOM 1529 C CA . SER A 1 191 ? -14.141 -5.465 -0.041 1 91.5 191 SER A CA 1
ATOM 1530 C C . SER A 1 191 ? -15.344 -5.742 0.859 1 91.5 191 SER A C 1
ATOM 1532 O O . SER A 1 191 ? -16.25 -6.488 0.483 1 91.5 191 SER A O 1
ATOM 1534 N N . ASN A 1 192 ? -15.281 -5.32 2.146 1 94.38 192 ASN A N 1
ATOM 1535 C CA . ASN A 1 192 ? -16.5 -5.223 2.926 1 94.38 192 ASN A CA 1
ATOM 1536 C C . ASN A 1 192 ? -17.422 -4.121 2.396 1 94.38 192 ASN A C 1
ATOM 1538 O O . ASN A 1 192 ? -17.109 -3.482 1.391 1 94.38 192 ASN A O 1
ATOM 1542 N N . GLU A 1 193 ? -18.609 -3.922 2.996 1 96.44 193 GLU A N 1
ATOM 1543 C CA . GLU A 1 193 ? -19.547 -2.895 2.533 1 96.44 193 GLU A CA 1
ATOM 1544 C C . GLU A 1 193 ? -20.422 -2.402 3.672 1 96.44 193 GLU A C 1
ATOM 1546 O O . GLU A 1 193 ? -20.641 -3.117 4.652 1 96.44 193 GLU A O 1
ATOM 1551 N N . PHE A 1 194 ? -20.859 -1.157 3.484 1 96.69 194 PHE A N 1
ATOM 1552 C CA . PHE A 1 194 ? -21.906 -0.643 4.375 1 96.69 194 PHE A CA 1
ATOM 1553 C C . PHE A 1 194 ? -23.25 -1.28 4.062 1 96.69 194 PHE A C 1
ATOM 1555 O O . PHE A 1 194 ? -23.594 -1.473 2.895 1 96.69 194 PHE A O 1
ATOM 1562 N N . VAL A 1 195 ? -23.984 -1.644 5.055 1 96.38 195 VAL A N 1
ATOM 1563 C CA . VAL A 1 195 ? -25.344 -2.127 4.867 1 96.38 195 VAL A CA 1
ATOM 1564 C C . VAL A 1 195 ? -26.344 -1.025 5.227 1 96.38 195 VAL A C 1
ATOM 1566 O O . VAL A 1 195 ? -27.516 -1.091 4.852 1 96.38 195 VAL A O 1
ATOM 1569 N N . SER A 1 196 ? -25.906 -0.081 6.023 1 96 196 SER A N 1
ATOM 1570 C CA . SER A 1 196 ? -26.594 1.148 6.379 1 96 196 SER A CA 1
ATOM 1571 C C . SER A 1 196 ? -25.688 2.361 6.258 1 96 196 SER A C 1
ATOM 1573 O O . SER A 1 196 ? -24.531 2.232 5.848 1 96 196 SER A O 1
ATOM 1575 N N . GLU A 1 197 ? -26.188 3.467 6.625 1 96.81 197 GLU A N 1
ATOM 1576 C CA . GLU A 1 197 ? -25.422 4.703 6.488 1 96.81 197 GLU A CA 1
ATOM 1577 C C . GLU A 1 197 ? -24.25 4.73 7.453 1 96.81 197 GLU A C 1
ATOM 1579 O O . GLU A 1 197 ? -23.266 5.445 7.227 1 96.81 197 GLU A O 1
ATOM 1584 N N . THR A 1 198 ? -24.422 4.012 8.523 1 97.88 198 THR A N 1
ATOM 1585 C CA . THR A 1 198 ? -23.359 3.945 9.523 1 97.88 198 THR A CA 1
ATOM 1586 C C . THR A 1 198 ? -22.984 2.496 9.82 1 97.88 198 THR A C 1
ATOM 1588 O O . THR A 1 198 ? -23.734 1.575 9.5 1 97.88 198 THR A O 1
ATOM 1591 N N . ALA A 1 199 ? -21.766 2.305 10.234 1 97.94 199 ALA A N 1
ATOM 1592 C CA . ALA A 1 199 ? -21.266 1.004 10.672 1 97.94 199 ALA A CA 1
ATOM 1593 C C . ALA A 1 199 ? -20.484 1.13 11.977 1 97.94 199 ALA A C 1
ATOM 1595 O O . ALA A 1 199 ? -19.922 2.191 12.273 1 97.94 199 ALA A O 1
ATOM 1596 N N . HIS A 1 200 ? -20.5 0.128 12.789 1 98.62 200 HIS A N 1
ATOM 1597 C CA . HIS A 1 200 ? -19.844 0.115 14.086 1 98.62 200 HIS A CA 1
ATOM 1598 C C . HIS A 1 200 ? -18.828 -1.02 14.18 1 98.62 200 HIS A C 1
ATOM 1600 O O . HIS A 1 200 ? -19.062 -2.107 13.648 1 98.62 200 HIS A O 1
ATOM 1606 N N . PHE A 1 201 ? -17.734 -0.775 14.805 1 98.75 201 PHE A N 1
ATOM 1607 C CA . PHE A 1 201 ? -16.734 -1.803 15.07 1 98.75 201 PHE A CA 1
ATOM 1608 C C . PHE A 1 201 ? -15.961 -1.489 16.359 1 98.75 201 PHE A C 1
ATOM 1610 O O . PHE A 1 201 ? -16.047 -0.375 16.875 1 98.75 201 PHE A O 1
ATOM 1617 N N . SER A 1 202 ? -15.289 -2.488 16.875 1 98.81 202 SER A N 1
ATOM 1618 C CA . SER A 1 202 ? -14.492 -2.303 18.094 1 98.81 202 SER A CA 1
ATOM 1619 C C . SER A 1 202 ? -13.344 -3.301 18.156 1 98.81 202 SER A C 1
ATOM 1621 O O . SER A 1 202 ? -13.352 -4.316 17.453 1 98.81 202 SER A O 1
ATOM 1623 N N . PHE A 1 203 ? -12.383 -3.037 18.875 1 98.62 203 PHE A N 1
ATOM 1624 C CA . PHE A 1 203 ? -11.266 -3.93 19.188 1 98.62 203 PHE A CA 1
ATOM 1625 C C . PHE A 1 203 ? -10.555 -3.486 20.453 1 98.62 203 PHE A C 1
ATOM 1627 O O . PHE A 1 203 ? -10.742 -2.361 20.922 1 98.62 203 PHE A O 1
ATOM 1634 N N . LYS A 1 204 ? -9.719 -4.285 21 1 98.31 204 LYS A N 1
ATOM 1635 C CA . LYS A 1 204 ? -9.227 -4.039 22.359 1 98.31 204 LYS A CA 1
ATOM 1636 C C . LYS A 1 204 ? -7.73 -3.719 22.344 1 98.31 204 LYS A C 1
ATOM 1638 O O . LYS A 1 204 ? -7.215 -3.1 23.281 1 98.31 204 LYS A O 1
ATOM 1643 N N . ASN A 1 205 ? -7.043 -4.223 21.391 1 97.19 205 ASN A N 1
ATOM 1644 C CA . ASN A 1 205 ? -5.605 -3.99 21.266 1 97.19 205 ASN A CA 1
ATOM 1645 C C . ASN A 1 205 ? -5.18 -3.855 19.812 1 97.19 205 ASN A C 1
ATOM 1647 O O . ASN A 1 205 ? -5.812 -4.422 18.922 1 97.19 205 ASN A O 1
ATOM 1651 N N . GLY A 1 206 ? -4.047 -3.072 19.641 1 95.56 206 GLY A N 1
ATOM 1652 C CA . GLY A 1 206 ? -3.516 -2.887 18.297 1 95.56 206 GLY A CA 1
ATOM 1653 C C . GLY A 1 206 ? -4.051 -1.645 17.609 1 95.56 206 GLY A C 1
ATOM 1654 O O . GLY A 1 206 ? -4.551 -0.73 18.266 1 95.56 206 GLY A O 1
ATOM 1655 N N . ASN A 1 207 ? -3.834 -1.534 16.312 1 96.19 207 ASN A N 1
ATOM 1656 C CA . ASN A 1 207 ? -4.312 -0.433 15.477 1 96.19 207 ASN A CA 1
ATOM 1657 C C . ASN A 1 207 ? -4.996 -0.94 14.211 1 96.19 207 ASN A C 1
ATOM 1659 O O . ASN A 1 207 ? -4.543 -1.912 13.609 1 96.19 207 ASN A O 1
ATOM 1663 N N . VAL A 1 208 ? -6.074 -0.33 13.922 1 97.81 208 VAL A N 1
ATOM 1664 C CA . VAL A 1 208 ? -6.836 -0.735 12.742 1 97.81 208 VAL A CA 1
ATOM 1665 C C . VAL A 1 208 ? -6.941 0.436 11.766 1 97.81 208 VAL A C 1
ATOM 1667 O O . VAL A 1 208 ? -7.184 1.573 12.172 1 97.81 208 VAL A O 1
ATOM 1670 N N . CYS A 1 209 ? -6.645 0.146 10.602 1 97.62 209 CYS A N 1
ATOM 1671 C CA . CYS A 1 209 ? -6.828 1.061 9.477 1 97.62 209 CYS A CA 1
ATOM 1672 C C . CYS A 1 209 ? -8.141 0.776 8.75 1 97.62 209 CYS A C 1
ATOM 1674 O O . CYS A 1 209 ? -8.43 -0.372 8.406 1 97.62 209 CYS A O 1
ATOM 1676 N N . VAL A 1 210 ? -8.961 1.78 8.594 1 98.69 210 VAL A N 1
ATOM 1677 C CA . VAL A 1 210 ? -10.195 1.631 7.836 1 98.69 210 VAL A CA 1
ATOM 1678 C C . VAL A 1 210 ? -10.078 2.352 6.496 1 98.69 210 VAL A C 1
ATOM 1680 O O . VAL A 1 210 ? -9.609 3.492 6.438 1 98.69 210 VAL A O 1
ATOM 1683 N N . ILE A 1 211 ? -10.508 1.713 5.426 1 98.69 211 ILE A N 1
ATOM 1684 C CA . ILE A 1 211 ? -10.359 2.258 4.082 1 98.69 211 ILE A CA 1
ATOM 1685 C C . ILE A 1 211 ? -11.711 2.258 3.373 1 98.69 211 ILE A C 1
ATOM 1687 O O . ILE A 1 211 ? -12.336 1.206 3.211 1 98.69 211 ILE A O 1
ATOM 1691 N N . TRP A 1 212 ? -12.211 3.441 3.062 1 98.69 212 TRP A N 1
ATOM 1692 C CA . TRP A 1 212 ? -13.281 3.582 2.086 1 98.69 212 TRP A CA 1
ATOM 1693 C C . TRP A 1 212 ? -12.727 3.607 0.666 1 98.69 212 TRP A C 1
ATOM 1695 O O . TRP A 1 212 ? -11.797 4.363 0.37 1 98.69 212 TRP A O 1
ATOM 1705 N N . SER A 1 213 ? -13.25 2.783 -0.212 1 97.81 213 SER A N 1
ATOM 1706 C CA . SER A 1 213 ? -12.641 2.746 -1.538 1 97.81 213 SER A CA 1
ATOM 1707 C C . SER A 1 213 ? -13.695 2.578 -2.627 1 97.81 213 SER A C 1
ATOM 1709 O O . SER A 1 213 ? -14.844 2.215 -2.34 1 97.81 213 SER A O 1
ATOM 1711 N N . LYS A 1 214 ? -13.352 2.951 -3.805 1 95.19 214 LYS A N 1
ATOM 1712 C CA . LYS A 1 214 ? -14.125 2.771 -5.027 1 95.19 214 LYS A CA 1
ATOM 1713 C C . LYS A 1 214 ? -13.227 2.391 -6.199 1 95.19 214 LYS A C 1
ATOM 1715 O O . LYS A 1 214 ? -12.016 2.607 -6.152 1 95.19 214 LYS A O 1
ATOM 1720 N N . ASP A 1 215 ? -13.758 1.763 -7.238 1 86.06 215 ASP A N 1
ATOM 1721 C CA . ASP A 1 215 ? -13.023 1.388 -8.438 1 86.06 215 ASP A CA 1
ATOM 1722 C C . ASP A 1 215 ? -13.094 2.488 -9.492 1 86.06 215 ASP A C 1
ATOM 1724 O O . ASP A 1 215 ? -14.062 3.25 -9.539 1 86.06 215 ASP A O 1
ATOM 1728 N N . MET B 1 1 ? 11.164 -23.062 -13.562 1 92.44 1 MET B N 1
ATOM 1729 C CA . MET B 1 1 ? 10.031 -22.625 -14.383 1 92.44 1 MET B CA 1
ATOM 1730 C C . MET B 1 1 ? 9.383 -21.375 -13.797 1 92.44 1 MET B C 1
ATOM 1732 O O . MET B 1 1 ? 9.234 -21.266 -12.578 1 92.44 1 MET B O 1
ATOM 1736 N N . LYS B 1 2 ? 8.977 -20.438 -14.648 1 95 2 LYS B N 1
ATOM 1737 C CA . LYS B 1 2 ? 8.367 -19.172 -14.219 1 95 2 LYS B CA 1
ATOM 1738 C C . LYS B 1 2 ? 6.918 -19.094 -14.695 1 95 2 LYS B C 1
ATOM 1740 O O . LYS B 1 2 ? 6.605 -19.453 -15.828 1 95 2 LYS B O 1
ATOM 1745 N N . ILE B 1 3 ? 6.086 -18.641 -13.812 1 96.25 3 ILE B N 1
ATOM 1746 C CA . ILE B 1 3 ? 4.695 -18.375 -14.18 1 96.25 3 ILE B CA 1
ATOM 1747 C C . ILE B 1 3 ? 4.348 -16.922 -13.891 1 96.25 3 ILE B C 1
ATOM 1749 O O . ILE B 1 3 ? 4.695 -16.391 -12.836 1 96.25 3 ILE B O 1
ATOM 1753 N N . ASN B 1 4 ? 3.721 -16.297 -14.891 1 96.44 4 ASN B N 1
ATOM 1754 C CA . ASN B 1 4 ? 3.203 -14.945 -14.727 1 96.44 4 ASN B CA 1
ATOM 1755 C C . ASN B 1 4 ? 1.721 -14.953 -14.367 1 96.44 4 ASN B C 1
ATOM 1757 O O . ASN B 1 4 ? 0.927 -15.664 -14.984 1 96.44 4 ASN B O 1
ATOM 1761 N N . LEU B 1 5 ? 1.397 -14.258 -13.344 1 97 5 LEU B N 1
ATOM 1762 C CA . LEU B 1 5 ? 0.007 -14.086 -12.938 1 97 5 LEU B CA 1
ATOM 1763 C C . LEU B 1 5 ? -0.451 -12.648 -13.164 1 97 5 LEU B C 1
ATOM 1765 O O . LEU B 1 5 ? 0.177 -11.711 -12.672 1 97 5 LEU B O 1
ATOM 1769 N N . LEU B 1 6 ? -1.495 -12.492 -13.953 1 96.69 6 LEU B N 1
ATOM 1770 C CA . LEU B 1 6 ? -2.078 -11.164 -14.148 1 96.69 6 LEU B CA 1
ATOM 1771 C C . LEU B 1 6 ? -3.412 -11.047 -13.422 1 96.69 6 LEU B C 1
ATOM 1773 O O . LEU B 1 6 ? -4.34 -11.812 -13.688 1 96.69 6 LEU B O 1
ATOM 1777 N N . VAL B 1 7 ? -3.459 -10.094 -12.492 1 95.19 7 VAL B N 1
ATOM 1778 C CA . VAL B 1 7 ? -4.711 -9.836 -11.789 1 95.19 7 VAL B CA 1
ATOM 1779 C C . VAL B 1 7 ? -5.305 -8.508 -12.266 1 95.19 7 VAL B C 1
ATOM 1781 O O . VAL B 1 7 ? -4.777 -7.883 -13.188 1 95.19 7 VAL B O 1
ATOM 1784 N N . GLY B 1 8 ? -6.426 -8.109 -11.797 1 92 8 GLY B N 1
ATOM 1785 C CA . GLY B 1 8 ? -7.309 -7.148 -12.43 1 92 8 GLY B CA 1
ATOM 1786 C C . GLY B 1 8 ? -7 -5.715 -12.047 1 92 8 GLY B C 1
ATOM 1787 O O . GLY B 1 8 ? -7.863 -4.84 -12.148 1 92 8 GLY B O 1
ATOM 1788 N N . GLY B 1 9 ? -5.809 -5.336 -11.57 1 92.25 9 GLY B N 1
ATOM 1789 C CA . GLY B 1 9 ? -5.465 -3.963 -11.242 1 92.25 9 GLY B CA 1
ATOM 1790 C C . GLY B 1 9 ? -5.371 -3.064 -12.461 1 92.25 9 GLY B C 1
ATOM 1791 O O . GLY B 1 9 ? -5.453 -3.539 -13.594 1 92.25 9 GLY B O 1
ATOM 1792 N N . PRO B 1 10 ? -5.23 -1.786 -12.25 1 93.5 10 PRO B N 1
ATOM 1793 C CA . PRO B 1 10 ? -5.258 -0.818 -13.352 1 93.5 10 PRO B CA 1
ATOM 1794 C C . PRO B 1 10 ? -4.133 -1.036 -14.352 1 93.5 10 PRO B C 1
ATOM 1796 O O . PRO B 1 10 ? -2.969 -1.179 -13.961 1 93.5 10 PRO B O 1
ATOM 1799 N N . ILE B 1 11 ? -4.441 -0.895 -15.617 1 93.62 11 ILE B N 1
ATOM 1800 C CA . ILE B 1 11 ? -3.518 -1.139 -16.719 1 93.62 11 ILE B CA 1
ATOM 1801 C C . ILE B 1 11 ? -2.412 -0.087 -16.703 1 93.62 11 ILE B C 1
ATOM 1803 O O . ILE B 1 11 ? -1.274 -0.369 -17.094 1 93.62 11 ILE B O 1
ATOM 1807 N N . GLU B 1 12 ? -2.719 1.064 -16.188 1 92.62 12 GLU B N 1
ATOM 1808 C CA . GLU B 1 12 ? -1.776 2.178 -16.172 1 92.62 12 GLU B CA 1
ATOM 1809 C C . GLU B 1 12 ? -0.544 1.851 -15.336 1 92.62 12 GLU B C 1
ATOM 1811 O O . GLU B 1 12 ? 0.492 2.506 -15.461 1 92.62 12 GLU B O 1
ATOM 1816 N N . ASN B 1 13 ? -0.646 0.858 -14.508 1 94.62 13 ASN B N 1
ATOM 1817 C CA . ASN B 1 13 ? 0.467 0.522 -13.633 1 94.62 13 ASN B CA 1
ATOM 1818 C C . ASN B 1 13 ? 1.289 -0.639 -14.18 1 94.62 13 ASN B C 1
ATOM 1820 O O . ASN B 1 13 ? 2.287 -1.04 -13.578 1 94.62 13 ASN B O 1
ATOM 1824 N N . TYR B 1 14 ? 0.935 -1.162 -15.367 1 95.5 14 TYR B N 1
ATOM 1825 C CA . TYR B 1 14 ? 1.686 -2.25 -15.977 1 95.5 14 TYR B CA 1
ATOM 1826 C C . TYR B 1 14 ? 3.094 -1.802 -16.344 1 95.5 14 TYR B C 1
ATOM 1828 O O . TYR B 1 14 ? 3.299 -0.659 -16.766 1 95.5 14 TYR B O 1
ATOM 1836 N N . PRO B 1 15 ? 4.051 -2.703 -16.188 1 94.62 15 PRO B N 1
ATOM 1837 C CA . PRO B 1 15 ? 5.309 -2.4 -16.875 1 94.62 15 PRO B CA 1
ATOM 1838 C C . PRO B 1 15 ? 5.121 -2.115 -18.359 1 94.62 15 PRO B C 1
ATOM 1840 O O . PRO B 1 15 ? 4.168 -2.607 -18.969 1 94.62 15 PRO B O 1
ATOM 1843 N N . GLU B 1 16 ? 5.977 -1.316 -18.891 1 89.94 16 GLU B N 1
ATOM 1844 C CA . GLU B 1 16 ? 5.891 -0.968 -20.312 1 89.94 16 GLU B CA 1
ATOM 1845 C C . GLU B 1 16 ? 5.852 -2.217 -21.188 1 89.94 16 GLU B C 1
ATOM 1847 O O . GLU B 1 16 ? 6.656 -3.133 -21 1 89.94 16 GLU B O 1
ATOM 1852 N N . ARG B 1 17 ? 4.945 -2.426 -22.047 1 88.06 17 ARG B N 1
ATOM 1853 C CA . ARG B 1 17 ? 4.812 -3.463 -23.062 1 88.06 17 ARG B CA 1
ATOM 1854 C C . ARG B 1 17 ? 4.586 -4.832 -22.422 1 88.06 17 ARG B C 1
ATOM 1856 O O . ARG B 1 17 ? 5.055 -5.848 -22.938 1 88.06 17 ARG B O 1
ATOM 1863 N N . LEU B 1 18 ? 3.975 -4.762 -21.266 1 91.31 18 LEU B N 1
ATOM 1864 C CA . LEU B 1 18 ? 3.752 -6.016 -20.547 1 91.31 18 LEU B CA 1
ATOM 1865 C C . LEU B 1 18 ? 3.006 -7.016 -21.422 1 91.31 18 LEU B C 1
ATOM 1867 O O . LEU B 1 18 ? 3.383 -8.188 -21.5 1 91.31 18 LEU B O 1
ATOM 1871 N N . LEU B 1 19 ? 1.979 -6.516 -22.109 1 88.88 19 LEU B N 1
ATOM 1872 C CA . LEU B 1 19 ? 1.077 -7.422 -22.812 1 88.88 19 LEU B CA 1
ATOM 1873 C C . LEU B 1 19 ? 1.435 -7.5 -24.281 1 88.88 19 LEU B C 1
ATOM 1875 O O . LEU B 1 19 ? 0.688 -8.078 -25.078 1 88.88 19 LEU B O 1
ATOM 1879 N N . GLU B 1 20 ? 2.389 -6.59 -24.625 1 79.75 20 GLU B N 1
ATOM 1880 C CA . GLU B 1 20 ? 2.795 -6.699 -26.016 1 79.75 20 GLU B CA 1
ATOM 1881 C C . GLU B 1 20 ? 3.441 -8.055 -26.297 1 79.75 20 GLU B C 1
ATOM 1883 O O . GLU B 1 20 ? 4.098 -8.625 -25.438 1 79.75 20 GLU B O 1
ATOM 1888 N N . LYS B 1 21 ? 2.838 -8.633 -27.188 1 58.91 21 LYS B N 1
ATOM 1889 C CA . LYS B 1 21 ? 3.031 -9.992 -27.672 1 58.91 21 LYS B CA 1
ATOM 1890 C C . LYS B 1 21 ? 4.473 -10.445 -27.484 1 58.91 21 LYS B C 1
ATOM 1892 O O . LYS B 1 21 ? 5.289 -10.359 -28.406 1 58.91 21 LYS B O 1
ATOM 1897 N N . ARG B 1 22 ? 4.898 -10.047 -26.297 1 53.09 22 ARG B N 1
ATOM 1898 C CA . ARG B 1 22 ? 6.234 -10.633 -26.328 1 53.09 22 ARG B CA 1
ATOM 1899 C C . ARG B 1 22 ? 6.172 -12.117 -26.672 1 53.09 22 ARG B C 1
ATOM 1901 O O . ARG B 1 22 ? 5.086 -12.68 -26.797 1 53.09 22 ARG B O 1
ATOM 1908 N N . GLY B 1 23 ? 7.195 -12.945 -25.859 1 49.88 23 GLY B N 1
ATOM 1909 C CA . GLY B 1 23 ? 7.699 -14.258 -26.219 1 49.88 23 GLY B CA 1
ATOM 1910 C C . GLY B 1 23 ? 6.723 -15.375 -25.922 1 49.88 23 GLY B C 1
ATOM 1911 O O . GLY B 1 23 ? 6.094 -15.391 -24.859 1 49.88 23 GLY B O 1
ATOM 1912 N N . GLN B 1 24 ? 6.102 -16.047 -27 1 54.38 24 GLN B N 1
ATOM 1913 C CA . GLN B 1 24 ? 5.402 -17.312 -27.156 1 54.38 24 GLN B CA 1
ATOM 1914 C C . GLN B 1 24 ? 5.793 -18.297 -26.047 1 54.38 24 GLN B C 1
ATOM 1916 O O . GLN B 1 24 ? 5.031 -19.203 -25.719 1 54.38 24 GLN B O 1
ATOM 1921 N N . ASP B 1 25 ? 6.801 -17.906 -25.25 1 66.62 25 ASP B N 1
ATOM 1922 C CA . ASP B 1 25 ? 7.32 -19 -24.438 1 66.62 25 ASP B CA 1
ATOM 1923 C C . ASP B 1 25 ? 7.047 -18.766 -22.953 1 66.62 25 ASP B C 1
ATOM 1925 O O . ASP B 1 25 ? 7.363 -19.609 -22.109 1 66.62 25 ASP B O 1
ATOM 1929 N N . GLU B 1 26 ? 6.09 -17.641 -22.641 1 86.75 26 GLU B N 1
ATOM 1930 C CA . GLU B 1 26 ? 5.867 -17.422 -21.203 1 86.75 26 GLU B CA 1
ATOM 1931 C C . GLU B 1 26 ? 4.551 -18.047 -20.75 1 86.75 26 GLU B C 1
ATOM 1933 O O . GLU B 1 26 ? 3.604 -18.156 -21.531 1 86.75 26 GLU B O 1
ATOM 1938 N N . LEU B 1 27 ? 4.547 -18.609 -19.594 1 94 27 LEU B N 1
ATOM 1939 C CA . LEU B 1 27 ? 3.348 -19.203 -19 1 94 27 LEU B CA 1
ATOM 1940 C C . LEU B 1 27 ? 2.572 -18.172 -18.188 1 94 27 LEU B C 1
ATOM 1942 O O . LEU B 1 27 ? 3.121 -17.547 -17.281 1 94 27 LEU B O 1
ATOM 1946 N N . TRP B 1 28 ? 1.329 -18.031 -18.641 1 95.5 28 TRP B N 1
ATOM 1947 C CA . TRP B 1 28 ? 0.495 -17.016 -18 1 95.5 28 TRP B CA 1
ATOM 1948 C C . TRP B 1 28 ? -0.716 -17.641 -17.328 1 95.5 28 TRP B C 1
ATOM 1950 O O . TRP B 1 28 ? -1.313 -18.578 -17.859 1 95.5 28 TRP B O 1
ATOM 1960 N N . VAL B 1 29 ? -0.996 -17.141 -16.172 1 96.12 29 VAL B N 1
ATOM 1961 C CA . VAL B 1 29 ? -2.262 -17.375 -15.484 1 96.12 29 VAL B CA 1
ATOM 1962 C C . VAL B 1 29 ? -3.012 -16.062 -15.312 1 96.12 29 VAL B C 1
ATOM 1964 O O . VAL B 1 29 ? -2.402 -15.016 -15.055 1 96.12 29 VAL B O 1
ATOM 1967 N N . GLY B 1 30 ? -4.328 -16.125 -15.516 1 95.12 30 GLY B N 1
ATOM 1968 C CA . GLY B 1 30 ? -5.137 -14.922 -15.375 1 95.12 30 GLY B CA 1
ATOM 1969 C C . GLY B 1 30 ? -6.211 -15.047 -14.305 1 95.12 30 GLY B C 1
ATOM 1970 O O . GLY B 1 30 ? -6.836 -16.109 -14.18 1 95.12 30 GLY B O 1
ATOM 1971 N N . ALA B 1 31 ? -6.355 -13.961 -13.578 1 93.12 31 ALA B N 1
ATOM 1972 C CA . ALA B 1 31 ? -7.422 -13.898 -12.586 1 93.12 31 ALA B CA 1
ATOM 1973 C C . ALA B 1 31 ? -8.445 -12.828 -12.945 1 93.12 31 ALA B C 1
ATOM 1975 O O . ALA B 1 31 ? -8.109 -11.648 -13.047 1 93.12 31 ALA B O 1
ATOM 1976 N N . ASP B 1 32 ? -9.695 -13.18 -13.094 1 90.06 32 ASP B N 1
ATOM 1977 C CA . ASP B 1 32 ? -10.828 -12.297 -13.375 1 90.06 32 ASP B CA 1
ATOM 1978 C C . ASP B 1 32 ? -10.508 -11.367 -14.547 1 90.06 32 ASP B C 1
ATOM 1980 O O . ASP B 1 32 ? -10.242 -11.82 -15.656 1 90.06 32 ASP B O 1
ATOM 1984 N N . LYS B 1 33 ? -10.453 -10.094 -14.266 1 91.5 33 LYS B N 1
ATOM 1985 C CA . LYS B 1 33 ? -10.211 -9.125 -15.336 1 91.5 33 LYS B CA 1
ATOM 1986 C C . LYS B 1 33 ? -8.828 -9.336 -15.953 1 91.5 33 LYS B C 1
ATOM 1988 O O . LYS B 1 33 ? -8.617 -9.023 -17.125 1 91.5 33 LYS B O 1
ATOM 1993 N N . GLY B 1 34 ? -7.902 -9.844 -15.117 1 94.62 34 GLY B N 1
ATOM 1994 C CA . GLY B 1 34 ? -6.59 -10.172 -15.648 1 94.62 34 GLY B CA 1
ATOM 1995 C C . GLY B 1 34 ? -6.633 -11.219 -16.75 1 94.62 34 GLY B C 1
ATOM 1996 O O . GLY B 1 34 ? -5.918 -11.102 -17.75 1 94.62 34 GLY B O 1
ATOM 1997 N N . ALA B 1 35 ? -7.484 -12.148 -16.609 1 94.06 35 ALA B N 1
ATOM 1998 C CA . ALA B 1 35 ? -7.652 -13.172 -17.625 1 94.06 35 ALA B CA 1
ATOM 1999 C C . ALA B 1 35 ? -8.211 -12.57 -18.922 1 94.06 35 ALA B C 1
ATOM 2001 O O . ALA B 1 35 ? -7.727 -12.867 -20.016 1 94.06 35 ALA B O 1
ATOM 2002 N N . VAL B 1 36 ? -9.188 -11.703 -18.75 1 94.31 36 VAL B N 1
ATOM 2003 C CA . VAL B 1 36 ? -9.82 -11.047 -19.891 1 94.31 36 VAL B CA 1
ATOM 2004 C C . VAL B 1 36 ? -8.781 -10.242 -20.656 1 94.31 36 VAL B C 1
ATOM 2006 O O . VAL B 1 36 ? -8.68 -10.359 -21.875 1 94.31 36 VAL B O 1
ATOM 2009 N N . ARG B 1 37 ? -7.992 -9.547 -20 1 94.5 37 ARG B N 1
ATOM 2010 C CA . ARG B 1 37 ? -7.008 -8.664 -20.625 1 94.5 37 ARG B CA 1
ATOM 2011 C C . ARG B 1 37 ? -5.926 -9.469 -21.328 1 94.5 37 ARG B C 1
ATOM 2013 O O . ARG B 1 37 ? -5.449 -9.062 -22.391 1 94.5 37 ARG B O 1
ATOM 2020 N N . LEU B 1 38 ? -5.516 -10.594 -20.734 1 94.44 38 LEU B N 1
ATOM 2021 C CA . LEU B 1 38 ? -4.562 -11.469 -21.406 1 94.44 38 LEU B CA 1
ATOM 2022 C C . LEU B 1 38 ? -5.117 -11.945 -22.75 1 94.44 38 LEU B C 1
ATOM 2024 O O . LEU B 1 3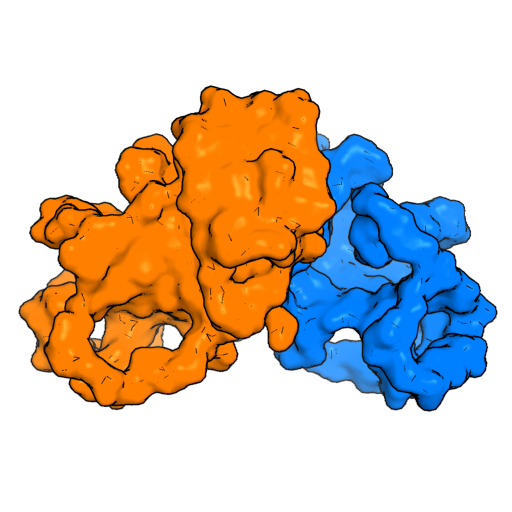8 ? -4.445 -11.836 -23.766 1 94.44 38 LEU B O 1
ATOM 2028 N N . CYS B 1 39 ? -6.328 -12.359 -22.719 1 93.25 39 CYS B N 1
ATOM 2029 C CA . CYS B 1 39 ? -6.957 -12.898 -23.922 1 93.25 39 CYS B CA 1
ATOM 2030 C C . CYS B 1 39 ? -7.172 -11.805 -24.953 1 93.25 39 CYS B C 1
ATOM 2032 O O . CYS B 1 39 ? -6.957 -12.023 -26.156 1 93.25 39 CYS B O 1
ATOM 2034 N N . GLU B 1 40 ? -7.582 -10.641 -24.469 1 92.75 40 GLU B N 1
ATOM 2035 C CA . GLU B 1 40 ? -7.766 -9.508 -25.375 1 92.75 40 GLU B CA 1
ATOM 2036 C C . GLU B 1 40 ? -6.453 -9.133 -26.062 1 92.75 40 GLU B C 1
ATOM 2038 O O . GLU B 1 40 ? -6.449 -8.656 -27.188 1 92.75 40 GLU B O 1
ATOM 2043 N N . ALA B 1 41 ? -5.363 -9.391 -25.438 1 92.62 41 ALA B N 1
ATOM 2044 C CA . ALA B 1 41 ? -4.043 -9.078 -25.969 1 92.62 41 ALA B CA 1
ATOM 2045 C C . ALA B 1 41 ? -3.52 -10.219 -26.844 1 92.62 41 ALA B C 1
ATOM 2047 O O . ALA B 1 41 ? -2.391 -10.164 -27.328 1 92.62 41 ALA B O 1
ATOM 2048 N N . GLY B 1 42 ? -4.262 -11.305 -26.938 1 90.56 42 GLY B N 1
ATOM 2049 C CA . GLY B 1 42 ? -3.889 -12.43 -27.781 1 90.56 42 GLY B CA 1
ATOM 2050 C C . GLY B 1 42 ? -3.033 -13.453 -27.047 1 90.56 42 GLY B C 1
ATOM 2051 O O . GLY B 1 42 ? -2.445 -14.336 -27.672 1 90.56 42 GLY B O 1
ATOM 2052 N N . ILE B 1 43 ? -2.908 -13.344 -25.766 1 92.94 43 ILE B N 1
ATOM 2053 C CA . ILE B 1 43 ? -2.15 -14.281 -24.938 1 92.94 43 ILE B CA 1
ATOM 2054 C C . ILE B 1 43 ? -3.066 -15.406 -24.469 1 92.94 43 ILE B C 1
ATOM 2056 O O . ILE B 1 43 ? -4.203 -15.164 -24.062 1 92.94 43 ILE B O 1
ATOM 2060 N N . LYS B 1 44 ? -2.58 -16.594 -24.547 1 93.19 44 LYS B N 1
ATOM 2061 C CA . LYS B 1 44 ? -3.363 -17.75 -24.125 1 93.19 44 LYS B CA 1
ATOM 2062 C C . LYS B 1 44 ? -2.938 -18.234 -22.75 1 93.19 44 LYS B C 1
ATOM 2064 O O . LYS B 1 44 ? -1.94 -18.953 -22.625 1 93.19 44 LYS B O 1
ATOM 2069 N N . PRO B 1 45 ? -3.715 -17.984 -21.75 1 95 45 PRO B N 1
ATOM 2070 C CA . PRO B 1 45 ? -3.352 -18.438 -20.406 1 95 45 PRO B CA 1
ATOM 2071 C C . PRO B 1 45 ? -3.428 -19.953 -20.25 1 95 45 PRO B C 1
ATOM 2073 O O . PRO B 1 45 ? -4.309 -20.594 -20.828 1 95 45 PRO B O 1
ATOM 2076 N N . ILE B 1 46 ? -2.48 -20.5 -19.5 1 95.06 46 ILE B N 1
ATOM 2077 C CA . ILE B 1 46 ? -2.551 -21.938 -19.219 1 95.06 46 ILE B CA 1
ATOM 2078 C C . ILE B 1 46 ? -3.678 -22.203 -18.219 1 95.06 46 ILE B C 1
ATOM 2080 O O . ILE B 1 46 ? -4.176 -23.328 -18.125 1 95.06 46 ILE B O 1
ATOM 2084 N N . LEU B 1 47 ? -4.02 -21.125 -17.5 1 94.81 47 LEU B N 1
ATOM 2085 C CA . LEU B 1 47 ? -5.09 -21.219 -16.516 1 94.81 47 LEU B CA 1
ATOM 2086 C C . LEU B 1 47 ? -5.73 -19.844 -16.281 1 94.81 47 LEU B C 1
ATOM 2088 O O . LEU B 1 47 ? -5.027 -18.844 -16.156 1 94.81 47 LEU B O 1
ATOM 2092 N N . SER B 1 48 ? -7.027 -19.734 -16.297 1 93.88 48 SER B N 1
ATOM 2093 C CA . SER B 1 48 ? -7.801 -18.547 -15.938 1 93.88 48 SER B CA 1
ATOM 2094 C C . SER B 1 48 ? -8.758 -18.844 -14.789 1 93.88 48 SER B C 1
ATOM 2096 O O . SER B 1 48 ? -9.461 -19.859 -14.805 1 93.88 48 SER B O 1
ATOM 2098 N N . ILE B 1 49 ? -8.656 -17.922 -13.844 1 90.81 49 ILE B N 1
ATOM 2099 C CA . ILE B 1 49 ? -9.461 -18.156 -12.648 1 90.81 49 ILE B CA 1
ATOM 2100 C C . ILE B 1 49 ? -10.328 -16.922 -12.375 1 90.81 49 ILE B C 1
ATOM 2102 O O . ILE B 1 49 ? -9.859 -15.797 -12.461 1 90.81 49 ILE B O 1
ATOM 2106 N N . GLY B 1 50 ? -11.617 -17.156 -11.977 1 84.94 50 GLY B N 1
ATOM 2107 C CA . GLY B 1 50 ? -12.469 -16.062 -11.547 1 84.94 50 GLY B CA 1
ATOM 2108 C C . GLY B 1 50 ? -13.953 -16.375 -11.688 1 84.94 50 GLY B C 1
ATOM 2109 O O . GLY B 1 50 ? -14.328 -17.422 -12.219 1 84.94 50 GLY B O 1
ATOM 2110 N N . ASP B 1 51 ? -14.773 -15.523 -11.125 1 77.94 51 ASP B N 1
ATOM 2111 C CA . ASP B 1 51 ? -16.219 -15.688 -11.281 1 77.94 51 ASP B CA 1
ATOM 2112 C C . ASP B 1 51 ? -16.734 -14.883 -12.477 1 77.94 51 ASP B C 1
ATOM 2114 O O . ASP B 1 51 ? -17.859 -15.07 -12.914 1 77.94 51 ASP B O 1
ATOM 2118 N N . PHE B 1 52 ? -15.93 -14.047 -13.031 1 77.81 52 PHE B N 1
ATOM 2119 C CA . PHE B 1 52 ? -16.172 -13.281 -14.242 1 77.81 52 PHE B CA 1
ATOM 2120 C C . PHE B 1 52 ? -17.531 -12.57 -14.172 1 77.81 52 PHE B C 1
ATOM 2122 O O . PHE B 1 52 ? -18.219 -12.453 -15.18 1 77.81 52 PHE B O 1
ATOM 2129 N N . ASP B 1 53 ? -17.922 -12.25 -12.891 1 71.94 53 ASP B N 1
ATOM 2130 C CA . ASP B 1 53 ? -19.219 -11.609 -12.68 1 71.94 53 ASP B CA 1
ATOM 2131 C C . ASP B 1 53 ? -19.281 -10.242 -13.344 1 71.94 53 ASP B C 1
ATOM 2133 O O . ASP B 1 53 ? -20.344 -9.781 -13.75 1 71.94 53 ASP B O 1
ATOM 2137 N N . SER B 1 54 ? -18.125 -9.594 -13.445 1 71.38 54 SER B N 1
ATOM 2138 C CA . SER B 1 54 ? -18.078 -8.242 -13.984 1 71.38 54 SER B CA 1
ATOM 2139 C C . SER B 1 54 ? -17.781 -8.25 -15.477 1 71.38 54 SER B C 1
ATOM 2141 O O . SER B 1 54 ? -17.703 -7.188 -16.109 1 71.38 54 SER B O 1
ATOM 2143 N N . SER B 1 55 ? -17.641 -9.383 -15.977 1 79.12 55 SER B N 1
ATOM 2144 C CA . SER B 1 55 ? -17.266 -9.469 -17.375 1 79.12 55 SER B CA 1
ATOM 2145 C C . SER B 1 55 ? -18.5 -9.617 -18.281 1 79.12 55 SER B C 1
ATOM 2147 O O . SER B 1 55 ? -19.531 -10.133 -17.844 1 79.12 55 SER B O 1
ATOM 2149 N N . THR B 1 56 ? -18.328 -9.109 -19.453 1 85.25 56 THR B N 1
ATOM 2150 C CA . THR B 1 56 ? -19.375 -9.266 -20.453 1 85.25 56 THR B CA 1
ATOM 2151 C C . THR B 1 56 ? -19.359 -10.688 -21.016 1 85.25 56 THR B C 1
ATOM 2153 O O . THR B 1 56 ? -18.391 -11.422 -20.859 1 85.25 56 THR B O 1
ATOM 2156 N N . ASN B 1 57 ? -20.484 -10.961 -21.703 1 87.06 57 ASN B N 1
ATOM 2157 C CA . ASN B 1 57 ? -20.562 -12.266 -22.344 1 87.06 57 ASN B CA 1
ATOM 2158 C C . ASN B 1 57 ? -19.453 -12.461 -23.375 1 87.06 57 ASN B C 1
ATOM 2160 O O . ASN B 1 57 ? -18.906 -13.562 -23.5 1 87.06 57 ASN B O 1
ATOM 2164 N N . ARG B 1 58 ? -19.234 -11.461 -24 1 89.12 58 ARG B N 1
ATOM 2165 C CA . ARG B 1 58 ? -18.172 -11.516 -25.016 1 89.12 58 ARG B CA 1
ATOM 2166 C C . ARG B 1 58 ? -16.812 -11.789 -24.359 1 89.12 58 ARG B C 1
ATOM 2168 O O . ARG B 1 58 ? -16.031 -12.602 -24.859 1 89.12 58 ARG B O 1
ATOM 2175 N N . GLU B 1 59 ? -16.516 -11.188 -23.312 1 90.19 59 GLU B N 1
ATOM 2176 C CA . GLU B 1 59 ? -15.266 -11.375 -22.578 1 90.19 59 GLU B CA 1
ATOM 2177 C C . GLU B 1 59 ? -15.148 -12.789 -22.031 1 90.19 59 GLU B C 1
ATOM 2179 O O . GLU B 1 59 ? -14.078 -13.406 -22.109 1 90.19 59 GLU B O 1
ATOM 2184 N N . ARG B 1 60 ? -16.234 -13.195 -21.531 1 89.19 60 ARG B N 1
ATOM 2185 C CA . ARG B 1 60 ? -16.25 -14.547 -20.984 1 89.19 60 ARG B CA 1
ATOM 2186 C C . ARG B 1 60 ? -15.977 -15.578 -22.078 1 89.19 60 ARG B C 1
ATOM 2188 O O . ARG B 1 60 ? -15.195 -16.5 -21.891 1 89.19 60 ARG B O 1
ATOM 2195 N N . TYR B 1 61 ? -16.625 -15.375 -23.141 1 90.94 61 TYR B N 1
ATOM 2196 C CA . TYR B 1 61 ? -16.422 -16.266 -24.281 1 90.94 61 TYR B CA 1
ATOM 2197 C C . TYR B 1 61 ? -14.969 -16.266 -24.719 1 90.94 61 TYR B C 1
ATOM 2199 O O . TYR B 1 61 ? -14.383 -17.312 -24.984 1 90.94 61 TYR B O 1
ATOM 2207 N N . LEU B 1 62 ? -14.453 -15.148 -24.75 1 92.81 62 LEU B N 1
ATOM 2208 C CA . LEU B 1 62 ? -13.062 -14.992 -25.156 1 92.81 62 LEU B CA 1
ATOM 2209 C C . LEU B 1 62 ? -12.141 -15.773 -24.234 1 92.81 62 LEU B C 1
ATOM 2211 O O . LEU B 1 62 ? -11.242 -16.484 -24.688 1 92.81 62 LEU B O 1
ATOM 2215 N N . VAL B 1 63 ? -12.32 -15.688 -23 1 93.81 63 VAL B N 1
ATOM 2216 C CA . VAL B 1 63 ? -11.5 -16.375 -22 1 93.81 63 VAL B CA 1
ATOM 2217 C C . VAL B 1 63 ? -11.672 -17.891 -22.141 1 93.81 63 VAL B C 1
ATOM 2219 O O . VAL B 1 63 ? -10.688 -18.641 -22.109 1 93.81 63 VAL B O 1
ATOM 2222 N N . ASP B 1 64 ? -12.883 -18.25 -22.391 1 92.44 64 ASP B N 1
ATOM 2223 C CA . ASP B 1 64 ? -13.195 -19.672 -22.516 1 92.44 64 ASP B CA 1
ATOM 2224 C C . ASP B 1 64 ? -12.492 -20.281 -23.719 1 92.44 64 ASP B C 1
ATOM 2226 O O . ASP B 1 64 ? -12.008 -21.422 -23.656 1 92.44 64 ASP B O 1
ATOM 2230 N N . VAL B 1 65 ? -12.422 -19.547 -24.719 1 93.69 65 VAL B N 1
ATOM 2231 C CA . VAL B 1 65 ? -11.898 -20.094 -25.969 1 93.69 65 VAL B CA 1
ATOM 2232 C C . VAL B 1 65 ? -10.375 -19.984 -25.969 1 93.69 65 VAL B C 1
ATOM 2234 O O . VAL B 1 65 ? -9.688 -20.859 -26.516 1 93.69 65 VAL B O 1
ATOM 2237 N N . MET B 1 66 ? -9.844 -19.031 -25.359 1 93.25 66 MET B N 1
ATOM 2238 C CA . MET B 1 66 ? -8.422 -18.75 -25.5 1 93.25 66 MET B CA 1
ATOM 2239 C C . MET B 1 66 ? -7.629 -19.422 -24.375 1 93.25 66 MET B C 1
ATOM 2241 O O . MET B 1 66 ? -6.461 -19.781 -24.562 1 93.25 66 MET B O 1
ATOM 2245 N N . SER B 1 67 ? -8.195 -19.625 -23.281 1 93.75 67 SER B N 1
ATOM 2246 C CA . SER B 1 67 ? -7.484 -20.219 -22.141 1 93.75 67 SER B CA 1
ATOM 2247 C C . SER B 1 67 ? -7.422 -21.734 -22.25 1 93.75 67 SER B C 1
ATOM 2249 O O . SER B 1 67 ? -8.391 -22.375 -22.672 1 93.75 67 SER B O 1
ATOM 2251 N N . LYS B 1 68 ? -6.316 -22.312 -21.875 1 94 68 LYS B N 1
ATOM 2252 C CA . LYS B 1 68 ? -6.203 -23.766 -21.875 1 94 68 LYS B CA 1
ATOM 2253 C C . LYS B 1 68 ? -7.164 -24.391 -20.859 1 94 68 LYS B C 1
ATOM 2255 O O . LYS B 1 68 ? -7.738 -25.453 -21.125 1 94 68 LYS B O 1
ATOM 2260 N N . GLU B 1 69 ? -7.297 -23.75 -19.734 1 94.19 69 GLU B N 1
ATOM 2261 C CA . GLU B 1 69 ? -8.211 -24.188 -18.688 1 94.19 69 GLU B CA 1
ATOM 2262 C C . GLU B 1 69 ? -8.859 -22.984 -18 1 94.19 69 GLU B C 1
ATOM 2264 O O . GLU B 1 69 ? -8.195 -21.984 -17.75 1 94.19 69 GLU B O 1
ATOM 2269 N N . VAL B 1 70 ? -10.141 -23.141 -17.703 1 92.69 70 VAL B N 1
ATOM 2270 C CA . VAL B 1 70 ? -10.867 -22.094 -16.984 1 92.69 70 VAL B CA 1
ATOM 2271 C C . VAL B 1 70 ? -11.492 -22.672 -15.727 1 92.69 70 VAL B C 1
ATOM 2273 O O . VAL B 1 70 ? -12.133 -23.719 -15.766 1 92.69 70 VAL B O 1
ATOM 2276 N N . MET B 1 71 ? -11.219 -22.031 -14.672 1 88.44 71 MET B N 1
ATOM 2277 C CA . MET B 1 71 ? -11.805 -22.438 -13.398 1 88.44 71 MET B CA 1
ATOM 2278 C C . MET B 1 71 ? -12.656 -21.312 -12.805 1 88.44 71 MET B C 1
ATOM 2280 O O . MET B 1 71 ? -12.211 -20.172 -12.727 1 88.44 71 MET B O 1
ATOM 2284 N N . THR B 1 72 ? -13.844 -21.656 -12.461 1 80.56 72 THR B N 1
ATOM 2285 C CA . THR B 1 72 ? -14.734 -20.672 -11.852 1 80.56 72 THR B CA 1
ATOM 2286 C C . THR B 1 72 ? -14.602 -20.688 -10.336 1 80.56 72 THR B C 1
ATOM 2288 O O . THR B 1 72 ? -14.57 -21.766 -9.719 1 80.56 72 THR B O 1
ATOM 2291 N N . SER B 1 73 ? -14.188 -19.562 -9.898 1 70.38 73 SER B N 1
ATOM 2292 C CA . SER B 1 73 ? -14.094 -19.438 -8.453 1 70.38 73 SER B CA 1
ATOM 2293 C C . SER B 1 73 ? -15.461 -19.188 -7.828 1 70.38 73 SER B C 1
ATOM 2295 O O . SER B 1 73 ? -16.344 -18.594 -8.453 1 70.38 73 SER B O 1
ATOM 2297 N N . VAL B 1 74 ? -15.922 -20.156 -6.859 1 58.38 74 VAL B N 1
ATOM 2298 C CA . VAL B 1 74 ? -17.141 -19.875 -6.117 1 58.38 74 VAL B CA 1
ATOM 2299 C C . VAL B 1 74 ? -16.906 -18.703 -5.168 1 58.38 74 VAL B C 1
ATOM 2301 O O . VAL B 1 74 ? -15.914 -18.672 -4.434 1 58.38 74 VAL B O 1
ATOM 2304 N N . PRO B 1 75 ? -17.531 -17.641 -5.637 1 53.78 75 PRO B N 1
ATOM 2305 C CA . PRO B 1 75 ? -17.438 -16.5 -4.727 1 53.78 75 PRO B CA 1
ATOM 2306 C C . PRO B 1 75 ? -17.312 -16.922 -3.262 1 53.78 75 PRO B C 1
ATOM 2308 O O . PRO B 1 75 ? -17.406 -16.078 -2.365 1 53.78 75 PRO B O 1
ATOM 2311 N N . GLU B 1 76 ? -17.094 -18.172 -2.955 1 50.81 76 GLU B N 1
ATOM 2312 C CA . GLU B 1 76 ? -17.125 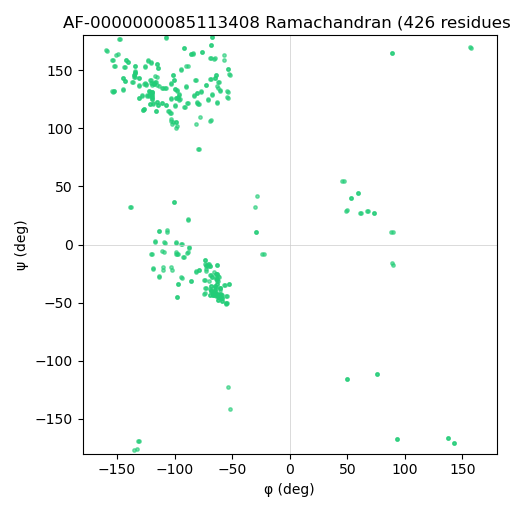-18.391 -1.511 1 50.81 76 GLU B CA 1
ATOM 2313 C C . GLU B 1 76 ? -16.109 -17.5 -0.799 1 50.81 76 GLU B C 1
ATOM 2315 O O . GLU B 1 76 ? -15.133 -17.047 -1.408 1 50.81 76 GLU B O 1
ATOM 2320 N N . LYS B 1 77 ? -16.234 -17.297 0.639 1 48.38 77 LYS B N 1
ATOM 2321 C CA . LYS B 1 77 ? -16.047 -16.266 1.659 1 48.38 77 LYS B CA 1
ATOM 2322 C C . LYS B 1 77 ? -14.562 -15.961 1.861 1 48.38 77 LYS B C 1
ATOM 2324 O O . LYS B 1 77 ? -14.195 -14.82 2.16 1 48.38 77 LYS B O 1
ATOM 2329 N N . ASP B 1 78 ? -13.461 -17.031 1.672 1 55.88 78 ASP B N 1
ATOM 2330 C CA . ASP B 1 78 ? -12.352 -16.703 2.566 1 55.88 78 ASP B CA 1
ATOM 2331 C C . ASP B 1 78 ? -11.133 -16.219 1.78 1 55.88 78 ASP B C 1
ATOM 2333 O O . ASP B 1 78 ? -10.242 -15.578 2.336 1 55.88 78 ASP B O 1
ATOM 2337 N N . ASP B 1 79 ? -11.094 -16.562 0.337 1 66.56 79 ASP B N 1
ATOM 2338 C CA . ASP B 1 79 ? -9.867 -16.188 -0.362 1 66.56 79 ASP B CA 1
ATOM 2339 C C . ASP B 1 79 ? -10.164 -15.18 -1.478 1 66.56 79 ASP B C 1
ATOM 2341 O O . ASP B 1 79 ? -11.188 -15.273 -2.15 1 66.56 79 ASP B O 1
ATOM 2345 N N . THR B 1 80 ? -9.297 -14.25 -1.523 1 77.94 80 THR B N 1
ATOM 2346 C CA . THR B 1 80 ? -9.344 -13.391 -2.701 1 77.94 80 THR B CA 1
ATOM 2347 C C . THR B 1 80 ? -9 -14.18 -3.961 1 77.94 80 THR B C 1
ATOM 2349 O O . THR B 1 80 ? -8.43 -15.266 -3.883 1 77.94 80 THR B O 1
ATOM 2352 N N . ASP B 1 81 ? -9.344 -13.758 -5.082 1 80.88 81 ASP B N 1
ATOM 2353 C CA . ASP B 1 81 ? -9.008 -14.391 -6.352 1 80.88 81 ASP B CA 1
ATOM 2354 C C . ASP B 1 81 ? -7.496 -14.547 -6.5 1 80.88 81 ASP B C 1
ATOM 2356 O O . ASP B 1 81 ? -7.02 -15.562 -7.008 1 80.88 81 ASP B O 1
ATOM 2360 N N . THR B 1 82 ? -6.754 -13.609 -5.992 1 88.06 82 THR B N 1
ATOM 2361 C CA . THR B 1 82 ? -5.297 -13.68 -6.059 1 88.06 82 THR B CA 1
ATOM 2362 C C . THR B 1 82 ? -4.773 -14.836 -5.215 1 88.06 82 THR B C 1
ATOM 2364 O O . THR B 1 82 ? -3.914 -15.594 -5.664 1 88.06 82 THR B O 1
ATOM 2367 N N . GLU B 1 83 ? -5.293 -14.992 -4.066 1 88.56 83 GLU B N 1
ATOM 2368 C CA . GLU B 1 83 ? -4.875 -16.078 -3.178 1 88.56 83 GLU B CA 1
ATOM 2369 C C . GLU B 1 83 ? -5.203 -17.438 -3.773 1 88.56 83 GLU B C 1
ATOM 2371 O O . GLU B 1 83 ? -4.398 -18.359 -3.697 1 88.56 83 GLU B O 1
ATOM 2376 N N . LEU B 1 84 ? -6.371 -17.469 -4.312 1 88 84 LEU B N 1
ATOM 2377 C CA . LEU B 1 84 ? -6.777 -18.719 -4.953 1 88 84 LEU B CA 1
ATOM 2378 C C . LEU B 1 84 ? -5.84 -19.078 -6.102 1 88 84 LEU B C 1
ATOM 2380 O O . LEU B 1 84 ? -5.426 -20.234 -6.238 1 88 84 LEU B O 1
ATOM 2384 N N . CYS B 1 85 ? -5.523 -18.109 -6.883 1 91.56 85 CYS B N 1
ATOM 2385 C CA . CYS B 1 85 ? -4.605 -18.328 -7.992 1 91.56 85 CYS B CA 1
ATOM 2386 C C . CYS B 1 85 ? -3.248 -18.812 -7.496 1 91.56 85 CYS B C 1
ATOM 2388 O O . CYS B 1 85 ? -2.686 -19.766 -8.039 1 91.56 85 CYS B O 1
ATOM 2390 N N . LEU B 1 86 ? -2.77 -18.234 -6.473 1 92.94 86 LEU B N 1
ATOM 2391 C CA . LEU B 1 86 ? -1.464 -18.594 -5.93 1 92.94 86 LEU B CA 1
ATOM 2392 C C . LEU B 1 86 ? -1.456 -20.047 -5.445 1 92.94 86 LEU B C 1
ATOM 2394 O O . LEU B 1 86 ? -0.51 -20.781 -5.715 1 92.94 86 LEU B O 1
ATOM 2398 N N . ARG B 1 87 ? -2.512 -20.406 -4.801 1 91 87 ARG B N 1
ATOM 2399 C CA . ARG B 1 87 ? -2.625 -21.781 -4.312 1 91 87 ARG B CA 1
ATOM 2400 C C . ARG B 1 87 ? -2.623 -22.781 -5.473 1 91 87 ARG B C 1
ATOM 2402 O O . ARG B 1 87 ? -1.889 -23.766 -5.445 1 91 87 ARG B O 1
ATOM 2409 N N . LEU B 1 88 ? -3.416 -22.484 -6.434 1 91.75 88 LEU B N 1
ATOM 2410 C CA . LEU B 1 88 ? -3.555 -23.391 -7.57 1 91.75 88 LEU B CA 1
ATOM 2411 C C . LEU B 1 88 ? -2.256 -23.453 -8.367 1 91.75 88 LEU B C 1
ATOM 2413 O O . LEU B 1 88 ? -1.843 -24.547 -8.789 1 91.75 88 LEU B O 1
ATOM 2417 N N . ILE B 1 89 ? -1.599 -22.344 -8.578 1 94.19 89 ILE B N 1
ATOM 2418 C CA . ILE B 1 89 ? -0.331 -22.297 -9.297 1 94.19 89 ILE B CA 1
ATOM 2419 C C . ILE B 1 89 ? 0.702 -23.172 -8.578 1 94.19 89 ILE B C 1
ATOM 2421 O O . ILE B 1 89 ? 1.39 -23.984 -9.211 1 94.19 89 ILE B O 1
ATOM 2425 N N . GLU B 1 90 ? 0.802 -22.984 -7.309 1 93.75 90 GLU B N 1
ATOM 2426 C CA . GLU B 1 90 ? 1.768 -23.75 -6.527 1 93.75 90 GLU B CA 1
ATOM 2427 C C . GLU B 1 90 ? 1.454 -25.25 -6.566 1 93.75 90 GLU B C 1
ATOM 2429 O O . GLU B 1 90 ? 2.354 -26.062 -6.754 1 93.75 90 GLU B O 1
ATOM 2434 N N . GLN B 1 91 ? 0.209 -25.562 -6.426 1 92.56 91 GLN B N 1
ATOM 2435 C CA . GLN B 1 91 ? -0.219 -26.953 -6.352 1 92.56 91 GLN B CA 1
ATOM 2436 C C . GLN B 1 91 ? -0.03 -27.656 -7.691 1 92.56 91 GLN B C 1
ATOM 2438 O O . GLN B 1 91 ? 0.398 -28.812 -7.734 1 92.56 91 GLN B O 1
ATOM 2443 N N . ARG B 1 92 ? -0.238 -26.969 -8.727 1 93 92 ARG B N 1
ATOM 2444 C CA . ARG B 1 92 ? -0.312 -27.625 -10.031 1 93 92 ARG B CA 1
ATOM 2445 C C . ARG B 1 92 ? 1.028 -27.547 -10.758 1 93 92 ARG B C 1
ATOM 2447 O O . ARG B 1 92 ? 1.392 -28.469 -11.492 1 93 92 ARG B O 1
ATOM 2454 N N . PHE B 1 93 ? 1.732 -26.453 -10.547 1 94.38 93 PHE B N 1
ATOM 2455 C CA . PHE B 1 93 ? 2.861 -26.234 -11.445 1 94.38 93 PHE B CA 1
ATOM 2456 C C . PHE B 1 93 ? 4.172 -26.203 -10.664 1 94.38 93 PHE B C 1
ATOM 2458 O O . PHE B 1 93 ? 5.25 -26.344 -11.242 1 94.38 93 PHE B O 1
ATOM 2465 N N . HIS B 1 94 ? 4.164 -25.938 -9.359 1 94 94 HIS B N 1
ATOM 2466 C CA . HIS B 1 94 ? 5.344 -25.859 -8.508 1 94 94 HIS B CA 1
ATOM 2467 C C . HIS B 1 94 ? 6.441 -25.016 -9.156 1 94 94 HIS B C 1
ATOM 2469 O O . HIS B 1 94 ? 7.586 -25.469 -9.266 1 94 94 HIS B O 1
ATOM 2475 N N . PRO B 1 95 ? 6.078 -23.844 -9.508 1 96.06 95 PRO B N 1
ATOM 2476 C CA . PRO B 1 95 ? 7.051 -23.016 -10.227 1 96.06 95 PRO B CA 1
ATOM 2477 C C . PRO B 1 95 ? 8.211 -22.578 -9.336 1 96.06 95 PRO B C 1
ATOM 2479 O O . PRO B 1 95 ? 8.117 -22.641 -8.109 1 96.06 95 PRO B O 1
ATOM 2482 N N . ASP B 1 96 ? 9.32 -22.188 -10 1 96.31 96 ASP B N 1
ATOM 2483 C CA . ASP B 1 96 ? 10.469 -21.625 -9.297 1 96.31 96 ASP B CA 1
ATOM 2484 C C . ASP B 1 96 ? 10.258 -20.141 -8.992 1 96.31 96 ASP B C 1
ATOM 2486 O O . ASP B 1 96 ? 10.867 -19.594 -8.07 1 96.31 96 ASP B O 1
ATOM 2490 N N . LEU B 1 97 ? 9.391 -19.547 -9.789 1 96.81 97 LEU B N 1
ATOM 2491 C CA . LEU B 1 97 ? 9.133 -18.125 -9.648 1 96.81 97 LEU B CA 1
ATOM 2492 C C . LEU B 1 97 ? 7.727 -17.781 -10.133 1 96.81 97 LEU B C 1
ATOM 2494 O O . LEU B 1 97 ? 7.289 -18.266 -11.18 1 96.81 97 LEU B O 1
ATOM 2498 N N . ILE B 1 98 ? 7.004 -17.031 -9.336 1 97.25 98 ILE B N 1
ATOM 2499 C CA . ILE B 1 98 ? 5.707 -16.484 -9.711 1 97.25 98 ILE B CA 1
ATOM 2500 C C . ILE B 1 98 ? 5.781 -14.961 -9.742 1 97.25 98 ILE B C 1
ATOM 2502 O O . ILE B 1 98 ? 6.012 -14.32 -8.719 1 97.25 98 ILE B O 1
ATOM 2506 N N . SER B 1 99 ? 5.613 -14.367 -10.945 1 97.5 99 SER B N 1
ATOM 2507 C CA . SER B 1 99 ? 5.555 -12.914 -11.094 1 97.5 99 SER B CA 1
ATOM 2508 C C . SER B 1 99 ? 4.113 -12.43 -11.211 1 97.5 99 SER B C 1
ATOM 2510 O O . SER B 1 99 ? 3.406 -12.797 -12.148 1 97.5 99 SER B O 1
ATOM 2512 N N . ILE B 1 100 ? 3.742 -11.617 -10.305 1 97.88 100 ILE B N 1
ATOM 2513 C CA . ILE B 1 100 ? 2.367 -11.125 -10.273 1 97.88 100 ILE B CA 1
ATOM 2514 C C . ILE B 1 100 ? 2.312 -9.703 -10.82 1 97.88 100 ILE B C 1
ATOM 2516 O O . ILE B 1 100 ? 3.061 -8.828 -10.367 1 97.88 100 ILE B O 1
ATOM 2520 N N . TYR B 1 101 ? 1.468 -9.508 -11.805 1 97.44 101 TYR B N 1
ATOM 2521 C CA . TYR B 1 101 ? 1.231 -8.203 -12.406 1 97.44 101 TYR B CA 1
ATOM 2522 C C . TYR B 1 101 ? -0.199 -7.738 -12.164 1 97.44 101 TYR B C 1
ATOM 2524 O O . TYR B 1 101 ? -1.088 -8.555 -11.906 1 97.44 101 TYR B O 1
ATOM 2532 N N . GLY B 1 102 ? -0.394 -6.43 -12.203 1 96.69 102 GLY B N 1
ATOM 2533 C CA . GLY B 1 102 ? -1.722 -5.871 -12.008 1 96.69 102 GLY B CA 1
ATOM 2534 C C . GLY B 1 102 ? -2.193 -5.941 -10.57 1 96.69 102 GLY B C 1
ATOM 2535 O O . GLY B 1 102 ? -3.395 -6.012 -10.305 1 96.69 102 GLY B O 1
ATOM 2536 N N . ALA B 1 103 ? -1.315 -5.953 -9.664 1 96.19 103 ALA B N 1
ATOM 2537 C CA . ALA B 1 103 ? -1.664 -6.164 -8.266 1 96.19 103 ALA B CA 1
ATOM 2538 C C . ALA B 1 103 ? -1.5 -4.879 -7.457 1 96.19 103 ALA B C 1
ATOM 2540 O O . ALA B 1 103 ? -1.57 -4.902 -6.227 1 96.19 103 ALA B O 1
ATOM 2541 N N . THR B 1 104 ? -1.119 -3.758 -8.109 1 95.56 104 THR B N 1
ATOM 2542 C CA . THR B 1 104 ? -0.914 -2.488 -7.422 1 95.56 104 THR B CA 1
ATOM 2543 C C . THR B 1 104 ? -1.788 -1.395 -8.031 1 95.56 104 THR B C 1
ATOM 2545 O O . THR B 1 104 ? -2.301 -1.549 -9.141 1 95.56 104 THR B O 1
ATOM 2548 N N . GLY B 1 105 ? -2.035 -0.339 -7.238 1 91 105 GLY B N 1
ATOM 2549 C CA . GLY B 1 105 ? -2.814 0.791 -7.719 1 91 105 GLY B CA 1
ATOM 2550 C C . GLY B 1 105 ? -4.305 0.629 -7.492 1 91 105 GLY B C 1
ATOM 2551 O O . GLY B 1 105 ? -4.777 -0.468 -7.184 1 91 105 GLY B O 1
ATOM 2552 N N . GLY B 1 106 ? -5.035 1.777 -7.617 1 94.19 106 GLY B N 1
ATOM 2553 C CA . GLY B 1 106 ? -6.477 1.766 -7.434 1 94.19 106 GLY B CA 1
ATOM 2554 C C . GLY B 1 106 ? -6.895 1.664 -5.977 1 94.19 106 GLY B C 1
ATOM 2555 O O . GLY B 1 106 ? -6.676 2.594 -5.199 1 94.19 106 GLY B O 1
ATOM 2556 N N . ARG B 1 107 ? -7.457 0.51 -5.715 1 95.38 107 ARG B N 1
ATOM 2557 C CA . ARG B 1 107 ? -7.914 0.288 -4.348 1 95.38 107 ARG B CA 1
ATOM 2558 C C . ARG B 1 107 ? -6.762 -0.118 -3.438 1 95.38 107 ARG B C 1
ATOM 2560 O O . ARG B 1 107 ? -6.16 -1.179 -3.625 1 95.38 107 ARG B O 1
ATOM 2567 N N . ILE B 1 108 ? -6.535 0.636 -2.389 1 97.38 108 ILE B N 1
ATOM 2568 C CA . ILE B 1 108 ? -5.418 0.406 -1.479 1 97.38 108 ILE B CA 1
ATOM 2569 C C . ILE B 1 108 ? -5.707 -0.812 -0.604 1 97.38 108 ILE B C 1
ATOM 2571 O O . ILE B 1 108 ? -4.793 -1.559 -0.246 1 97.38 108 ILE B O 1
ATOM 2575 N N . ASP B 1 109 ? -7.016 -1.051 -0.313 1 96.81 109 ASP B N 1
ATOM 2576 C CA . ASP B 1 109 ? -7.352 -2.234 0.474 1 96.81 109 ASP B CA 1
ATOM 2577 C C . ASP B 1 109 ? -6.969 -3.514 -0.267 1 96.81 109 ASP B C 1
ATOM 2579 O O . ASP B 1 109 ? -6.496 -4.473 0.345 1 96.81 109 ASP B O 1
ATOM 2583 N N . HIS B 1 110 ? -7.07 -3.514 -1.619 1 94.56 110 HIS B N 1
ATOM 2584 C CA . HIS B 1 110 ? -6.664 -4.66 -2.428 1 94.56 110 HIS B CA 1
ATOM 2585 C C . HIS B 1 110 ? -5.145 -4.77 -2.5 1 94.56 110 HIS B C 1
ATOM 2587 O O . HIS B 1 110 ? -4.594 -5.871 -2.447 1 94.56 110 HIS B O 1
ATOM 2593 N N . LEU B 1 111 ? -4.539 -3.645 -2.662 1 96.62 111 LEU B N 1
ATOM 2594 C CA . LEU B 1 111 ? -3.08 -3.664 -2.666 1 96.62 111 LEU B CA 1
ATOM 2595 C C . LEU B 1 111 ? -2.541 -4.309 -1.395 1 96.62 111 LEU B C 1
ATOM 2597 O O . LEU B 1 111 ? -1.708 -5.215 -1.458 1 96.62 111 LEU B O 1
ATOM 2601 N N . LEU B 1 112 ? -3.053 -3.83 -0.241 1 97.25 112 LEU B N 1
ATOM 2602 C CA . LEU B 1 112 ? -2.59 -4.352 1.04 1 97.25 112 LEU B CA 1
ATOM 2603 C C . LEU B 1 112 ? -2.963 -5.82 1.196 1 97.25 112 LEU B C 1
ATOM 2605 O O . LEU B 1 112 ? -2.189 -6.609 1.745 1 97.25 112 LEU B O 1
ATOM 2609 N N . ALA B 1 113 ? -4.117 -6.184 0.675 1 95.44 113 ALA B N 1
ATOM 2610 C CA . ALA B 1 113 ? -4.516 -7.59 0.703 1 95.44 113 ALA B CA 1
ATOM 2611 C C . ALA B 1 113 ? -3.539 -8.453 -0.09 1 95.44 113 ALA B C 1
ATOM 2613 O O . ALA B 1 113 ? -3.141 -9.531 0.364 1 95.44 113 ALA B O 1
ATOM 2614 N N . ASN B 1 114 ? -3.184 -7.98 -1.231 1 95.25 114 ASN B N 1
ATOM 2615 C CA . ASN B 1 114 ? -2.246 -8.711 -2.08 1 95.25 114 ASN B CA 1
ATOM 2616 C C . ASN B 1 114 ? -0.896 -8.898 -1.393 1 95.25 114 ASN B C 1
ATOM 2618 O O . ASN B 1 114 ? -0.335 -9.992 -1.404 1 95.25 114 ASN B O 1
ATOM 2622 N N . LEU B 1 115 ? -0.409 -7.867 -0.798 1 96.5 115 LEU B N 1
ATOM 2623 C CA . LEU B 1 115 ? 0.89 -7.934 -0.137 1 96.5 115 LEU B CA 1
ATOM 2624 C C . LEU B 1 115 ? 0.821 -8.805 1.11 1 96.5 115 LEU B C 1
ATOM 2626 O O . LEU B 1 115 ? 1.672 -9.68 1.312 1 96.5 115 LEU B O 1
ATOM 2630 N N . PHE B 1 116 ? -0.219 -8.641 1.878 1 96.31 116 PHE B N 1
ATOM 2631 C CA . PHE B 1 116 ? -0.298 -9.258 3.197 1 96.31 116 PHE B CA 1
ATOM 2632 C C . PHE B 1 116 ? -0.673 -10.727 3.084 1 96.31 116 PHE B C 1
ATOM 2634 O O . PHE B 1 116 ? -0.389 -11.516 3.986 1 96.31 116 PHE B O 1
ATOM 2641 N N . CYS B 1 117 ? -1.269 -11.102 2.01 1 93.62 117 CYS B N 1
ATOM 2642 C CA . CYS B 1 117 ? -1.715 -12.484 1.893 1 93.62 117 CYS B CA 1
ATOM 2643 C C . CYS B 1 117 ? -0.53 -13.445 1.918 1 93.62 117 CYS B C 1
ATOM 2645 O O . CYS B 1 117 ? -0.655 -14.578 2.381 1 93.62 117 CYS B O 1
ATOM 2647 N N . LEU B 1 118 ? 0.609 -12.992 1.53 1 94.56 118 LEU B N 1
ATOM 2648 C CA . LEU B 1 118 ? 1.796 -13.844 1.478 1 94.56 118 LEU B CA 1
ATOM 2649 C C . LEU B 1 118 ? 2.281 -14.188 2.881 1 94.56 118 LEU B C 1
ATOM 2651 O O . LEU B 1 118 ? 3.076 -15.117 3.059 1 94.56 118 LEU B O 1
ATOM 2655 N N . LEU B 1 119 ? 1.812 -13.422 3.826 1 94.31 119 LEU B N 1
ATOM 2656 C CA . LEU B 1 119 ? 2.279 -13.602 5.195 1 94.31 119 LEU B CA 1
ATOM 2657 C C . LEU B 1 119 ? 1.422 -14.625 5.934 1 94.31 119 LEU B C 1
ATOM 2659 O O . LEU B 1 119 ? 1.715 -14.977 7.078 1 94.31 119 LEU B O 1
ATOM 2663 N N . ARG B 1 120 ? 0.381 -15.055 5.324 1 91.69 120 ARG B N 1
ATOM 2664 C CA . ARG B 1 120 ? -0.404 -16.141 5.906 1 91.69 120 ARG B CA 1
ATOM 2665 C C . ARG B 1 120 ? 0.413 -17.422 5.98 1 91.69 120 ARG B C 1
ATOM 2667 O O . ARG B 1 120 ? 1.202 -17.719 5.082 1 91.69 120 ARG B O 1
ATOM 2674 N N . PRO B 1 121 ? 0.157 -18.188 7.023 1 90.06 121 PRO B N 1
ATOM 2675 C CA . PRO B 1 121 ? 0.94 -19.406 7.23 1 90.06 121 PRO B CA 1
ATOM 2676 C C . PRO B 1 121 ? 0.961 -20.312 6 1 90.06 121 PRO B C 1
ATOM 2678 O O . PRO B 1 121 ? 1.985 -20.938 5.699 1 90.06 121 PRO B O 1
ATOM 2681 N N . GLU B 1 122 ? -0.077 -20.344 5.281 1 88.56 122 GLU B N 1
ATOM 2682 C CA . GLU B 1 122 ? -0.211 -21.25 4.148 1 88.56 122 GLU B CA 1
ATOM 2683 C C . GLU B 1 122 ? 0.681 -20.828 2.988 1 88.56 122 GLU B C 1
ATOM 2685 O O . GLU B 1 122 ? 0.986 -21.625 2.102 1 88.56 122 GLU B O 1
ATOM 2690 N N . PHE B 1 123 ? 1.094 -19.547 3.043 1 92.25 123 PHE B N 1
ATOM 2691 C CA . PHE B 1 123 ? 1.857 -19.047 1.911 1 92.25 123 PHE B CA 1
ATOM 2692 C C . PHE B 1 123 ? 3.311 -18.797 2.303 1 92.25 123 PHE B C 1
ATOM 2694 O O . PHE B 1 123 ? 4.152 -18.531 1.445 1 92.25 123 PHE B O 1
ATOM 2701 N N . LEU B 1 124 ? 3.652 -18.938 3.525 1 90.5 124 LEU B N 1
ATOM 2702 C CA . LEU B 1 124 ? 4.969 -18.562 4.031 1 90.5 124 LEU B CA 1
ATOM 2703 C C . LEU B 1 124 ? 6.066 -19.375 3.361 1 90.5 124 LEU B C 1
ATOM 2705 O O . LEU B 1 124 ? 7.168 -18.875 3.139 1 90.5 124 LEU B O 1
ATOM 2709 N N . ASN B 1 125 ? 5.734 -20.594 3.01 1 90.56 125 ASN B N 1
ATOM 2710 C CA . ASN B 1 125 ? 6.75 -21.469 2.42 1 90.56 125 ASN B CA 1
ATOM 2711 C C . ASN B 1 125 ? 7.07 -21.062 0.985 1 90.56 125 ASN B C 1
ATOM 2713 O O . ASN B 1 125 ? 8.102 -21.453 0.435 1 90.56 125 ASN B O 1
ATOM 2717 N N . MET B 1 126 ? 6.223 -20.203 0.419 1 92.81 126 MET B N 1
ATOM 2718 C CA . MET B 1 126 ? 6.438 -19.891 -0.99 1 92.81 126 MET B CA 1
ATOM 2719 C C . MET B 1 126 ? 6.758 -18.406 -1.172 1 92.81 126 MET B C 1
ATOM 2721 O O . MET B 1 126 ? 6.969 -17.953 -2.295 1 92.81 126 MET B O 1
ATOM 2725 N N . ILE B 1 127 ? 6.84 -17.672 -0.131 1 92.75 127 ILE B N 1
ATOM 2726 C CA . ILE B 1 127 ? 6.895 -16.219 -0.297 1 92.75 127 ILE B CA 1
ATOM 2727 C C . ILE B 1 127 ? 8.172 -15.836 -1.041 1 92.75 127 ILE B C 1
ATOM 2729 O O . ILE B 1 127 ? 8.203 -14.82 -1.74 1 92.75 127 ILE B O 1
ATOM 2733 N N . SER B 1 128 ? 9.188 -16.656 -0.957 1 90.75 128 SER B N 1
ATOM 2734 C CA . SER B 1 128 ? 10.477 -16.344 -1.561 1 90.75 128 SER B CA 1
ATOM 2735 C C . SER B 1 128 ? 10.422 -16.469 -3.078 1 90.75 128 SER B C 1
ATOM 2737 O O . SER B 1 128 ? 11.312 -15.977 -3.779 1 90.75 128 SER B O 1
ATOM 2739 N N . LYS B 1 129 ? 9.445 -17.141 -3.578 1 95.5 129 LYS B N 1
ATOM 2740 C CA . LYS B 1 129 ? 9.406 -17.312 -5.027 1 95.5 129 LYS B CA 1
ATOM 2741 C C . LYS B 1 129 ? 8.312 -16.453 -5.648 1 95.5 129 LYS B C 1
ATOM 2743 O O . LYS B 1 129 ? 7.918 -16.656 -6.797 1 95.5 129 LYS B O 1
ATOM 2748 N N . VAL B 1 130 ? 7.758 -15.547 -4.898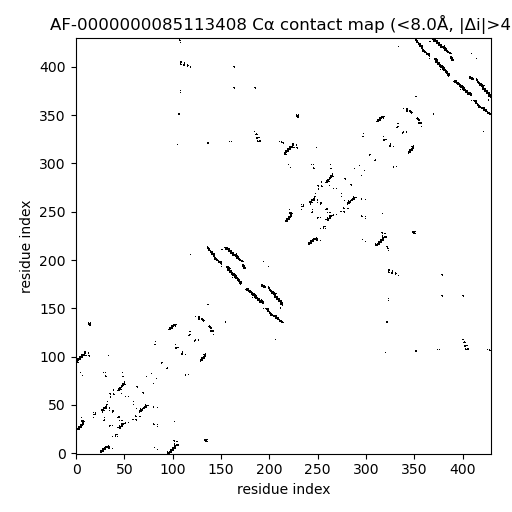 1 97.62 130 VAL B N 1
ATOM 2749 C CA . VAL B 1 130 ? 6.715 -14.656 -5.398 1 97.62 130 VAL B CA 1
ATOM 2750 C C . VAL B 1 130 ? 7.25 -13.234 -5.492 1 97.62 130 VAL B C 1
ATOM 2752 O O . VAL B 1 130 ? 7.949 -12.766 -4.59 1 97.62 130 VAL B O 1
ATOM 2755 N N . GLU B 1 131 ? 6.98 -12.586 -6.594 1 98.25 131 GLU B N 1
ATOM 2756 C CA . GLU B 1 131 ? 7.289 -11.164 -6.715 1 98.25 131 GLU B CA 1
ATOM 2757 C C . GLU B 1 131 ? 6.121 -10.398 -7.336 1 98.25 131 GLU B C 1
ATOM 2759 O O . GLU B 1 131 ? 5.406 -10.93 -8.188 1 98.25 131 GLU B O 1
ATOM 2764 N N . PHE B 1 132 ? 5.898 -9.195 -6.891 1 98.38 132 PHE B N 1
ATOM 2765 C CA . PHE B 1 132 ? 4.973 -8.25 -7.508 1 98.38 132 PHE B CA 1
ATOM 2766 C C . PHE B 1 132 ? 5.727 -7.25 -8.375 1 98.38 132 PHE B C 1
ATOM 2768 O O . PHE B 1 132 ? 6.754 -6.711 -7.961 1 98.38 132 PHE B O 1
ATOM 2775 N N . ILE B 1 133 ? 5.215 -7.039 -9.562 1 98 133 ILE B N 1
ATOM 2776 C CA . ILE B 1 133 ? 5.906 -6.137 -10.477 1 98 133 ILE B CA 1
ATOM 2777 C C . ILE B 1 133 ? 4.914 -5.137 -11.062 1 98 133 ILE B C 1
ATOM 2779 O O . ILE B 1 133 ? 3.84 -5.52 -11.531 1 98 133 ILE B O 1
ATOM 2783 N N . ASP B 1 134 ? 5.156 -3.869 -10.961 1 97.5 134 ASP B N 1
ATOM 2784 C CA . ASP B 1 134 ? 4.477 -2.83 -11.727 1 97.5 134 ASP B CA 1
ATOM 2785 C C . ASP B 1 134 ? 5.477 -1.863 -12.352 1 97.5 134 ASP B C 1
ATOM 2787 O O . ASP B 1 134 ? 6.676 -2.146 -12.398 1 97.5 134 ASP B O 1
ATOM 2791 N N . LYS B 1 135 ? 5 -0.766 -12.883 1 96.38 135 LYS B N 1
ATOM 2792 C CA . LYS B 1 135 ? 5.867 0.101 -13.672 1 96.38 135 LYS B CA 1
ATOM 2793 C C . LYS B 1 135 ? 6.91 0.786 -12.797 1 96.38 135 LYS B C 1
ATOM 2795 O O . LYS B 1 135 ? 7.961 1.201 -13.289 1 96.38 135 LYS B O 1
ATOM 2800 N N . ASN B 1 136 ? 6.699 0.847 -11.453 1 97.31 136 ASN B N 1
ATOM 2801 C CA . ASN B 1 136 ? 7.59 1.611 -10.586 1 97.31 136 ASN B CA 1
ATOM 2802 C C . ASN B 1 136 ? 8.242 0.722 -9.531 1 97.31 136 ASN B C 1
ATOM 2804 O O . ASN B 1 136 ? 9.172 1.151 -8.844 1 97.31 136 ASN B O 1
ATOM 2808 N N . ASN B 1 137 ? 7.789 -0.55 -9.453 1 98.44 137 ASN B N 1
ATOM 2809 C CA . ASN B 1 137 ? 8.18 -1.323 -8.281 1 98.44 137 ASN B CA 1
ATOM 2810 C C . ASN B 1 137 ? 8.398 -2.793 -8.625 1 98.44 137 ASN B C 1
ATOM 2812 O O . ASN B 1 137 ? 7.691 -3.35 -9.461 1 98.44 137 ASN B O 1
ATOM 2816 N N . VAL B 1 138 ? 9.352 -3.404 -8.016 1 98.5 138 VAL B N 1
ATOM 2817 C CA . VAL B 1 138 ? 9.469 -4.848 -7.828 1 98.5 138 VAL B CA 1
ATOM 2818 C C . VAL B 1 138 ? 9.484 -5.172 -6.34 1 98.5 138 VAL B C 1
ATOM 2820 O O . VAL B 1 138 ? 10.273 -4.602 -5.582 1 98.5 138 VAL B O 1
ATOM 2823 N N . ILE B 1 139 ? 8.594 -6.039 -5.898 1 98.62 139 ILE B N 1
ATOM 2824 C CA . ILE B 1 139 ? 8.398 -6.312 -4.477 1 98.62 139 ILE B CA 1
ATOM 2825 C C . ILE B 1 139 ? 8.609 -7.801 -4.203 1 98.62 139 ILE B C 1
ATOM 2827 O O . ILE B 1 139 ? 7.996 -8.648 -4.852 1 98.62 139 ILE B O 1
ATOM 2831 N N . ARG B 1 140 ? 9.438 -8.172 -3.27 1 98.25 140 ARG B N 1
ATOM 2832 C CA . ARG B 1 140 ? 9.688 -9.547 -2.867 1 98.25 140 ARG B CA 1
ATOM 2833 C C . ARG B 1 140 ? 9.688 -9.688 -1.349 1 98.25 140 ARG B C 1
ATOM 2835 O O . ARG B 1 140 ? 10.039 -8.742 -0.637 1 98.25 140 ARG B O 1
ATOM 2842 N N . PHE B 1 141 ? 9.375 -10.844 -0.898 1 97.75 141 PHE B N 1
ATOM 2843 C CA . PHE B 1 141 ? 9.344 -11.125 0.531 1 97.75 141 PHE B CA 1
ATOM 2844 C C . PHE B 1 141 ? 10.422 -12.133 0.91 1 97.75 141 PHE B C 1
ATOM 2846 O O . PHE B 1 141 ? 10.805 -12.977 0.098 1 97.75 141 PHE B O 1
ATOM 2853 N N . TYR B 1 142 ? 10.875 -12.055 2.094 1 97.38 142 TYR B N 1
ATOM 2854 C CA . TYR B 1 142 ? 11.953 -12.914 2.562 1 97.38 142 TYR B CA 1
ATOM 2855 C C . TYR B 1 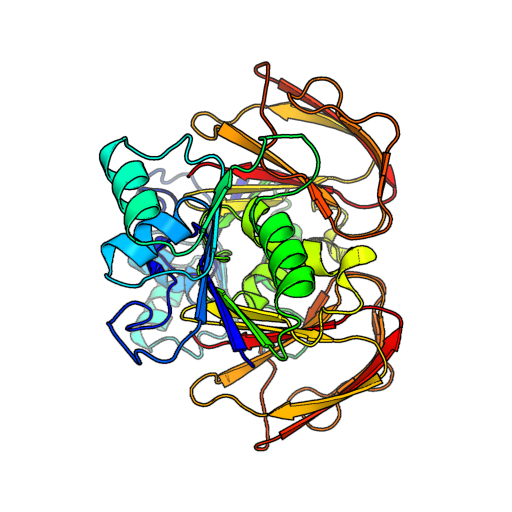142 ? 11.656 -13.453 3.955 1 97.38 142 TYR B C 1
ATOM 2857 O O . TYR B 1 142 ? 11.141 -12.734 4.812 1 97.38 142 TYR B O 1
ATOM 2865 N N . ASN B 1 143 ? 11.984 -14.695 4.148 1 96.38 143 ASN B N 1
ATOM 2866 C CA . ASN B 1 143 ? 12 -15.312 5.469 1 96.38 143 ASN B CA 1
ATOM 2867 C C . ASN B 1 143 ? 13.305 -15.039 6.203 1 96.38 143 ASN B C 1
ATOM 2869 O O . ASN B 1 143 ? 14.258 -14.523 5.613 1 96.38 143 ASN B O 1
ATOM 2873 N N . PRO B 1 144 ? 13.273 -15.281 7.527 1 97 144 PRO B N 1
ATOM 2874 C CA . PRO B 1 144 ? 14.508 -15.062 8.281 1 97 144 PRO B CA 1
ATOM 2875 C C . PRO B 1 144 ? 15.711 -15.781 7.668 1 97 144 PRO B C 1
ATOM 2877 O O . PRO B 1 144 ? 15.57 -16.875 7.129 1 97 144 PRO B O 1
ATOM 2880 N N . GLY B 1 145 ? 16.875 -15.172 7.773 1 97.94 145 GLY B N 1
ATOM 2881 C CA . GLY B 1 145 ? 18.109 -15.727 7.223 1 97.94 145 GLY B CA 1
ATOM 2882 C C . GLY B 1 145 ? 19.03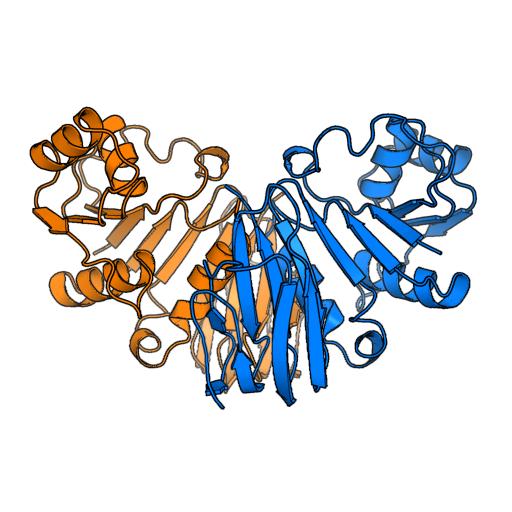1 -14.68 6.633 1 97.94 145 GLY B C 1
ATOM 2883 O O . GLY B 1 145 ? 18.875 -13.484 6.902 1 97.94 145 GLY B O 1
ATOM 2884 N N . GLU B 1 146 ? 20.047 -15.164 5.973 1 98.38 146 GLU B N 1
ATOM 2885 C CA . GLU B 1 146 ? 20.984 -14.312 5.242 1 98.38 146 GLU B CA 1
ATOM 2886 C C . GLU B 1 146 ? 20.641 -14.25 3.758 1 98.38 146 GLU B C 1
ATOM 2888 O O . GLU B 1 146 ? 20.359 -15.281 3.139 1 98.38 146 GLU B O 1
ATOM 2893 N N . HIS B 1 147 ? 20.625 -13.078 3.277 1 98.38 147 HIS B N 1
ATOM 2894 C CA . HIS B 1 147 ? 20.156 -12.922 1.907 1 98.38 147 HIS B CA 1
ATOM 2895 C C . HIS B 1 147 ? 21.078 -12.016 1.104 1 98.38 147 HIS B C 1
ATOM 2897 O O . HIS B 1 147 ? 21.719 -11.117 1.661 1 98.38 147 HIS B O 1
ATOM 2903 N N . GLU B 1 148 ? 21.141 -12.32 -0.163 1 98.31 148 GLU B N 1
ATOM 2904 C CA . GLU B 1 148 ? 21.797 -11.477 -1.155 1 98.31 148 GLU B CA 1
ATOM 2905 C C . GLU B 1 148 ? 20.812 -11.031 -2.234 1 98.31 148 GLU B C 1
ATOM 2907 O O . GLU B 1 148 ? 20.062 -11.844 -2.777 1 98.31 148 GLU B O 1
ATOM 2912 N N . ILE B 1 149 ? 20.75 -9.75 -2.443 1 98.06 149 ILE B N 1
ATOM 2913 C CA . ILE B 1 149 ? 19.891 -9.227 -3.496 1 98.06 149 ILE B CA 1
ATOM 2914 C C . ILE B 1 149 ? 20.719 -8.445 -4.508 1 98.06 149 ILE B C 1
ATOM 2916 O O . ILE B 1 149 ? 21.812 -7.961 -4.184 1 98.06 149 ILE B O 1
ATOM 2920 N N . LYS B 1 150 ? 20.188 -8.336 -5.719 1 98.19 150 LYS B N 1
ATOM 2921 C CA . LYS B 1 150 ? 20.875 -7.656 -6.805 1 98.19 150 LYS B CA 1
ATOM 2922 C C . LYS B 1 150 ? 20.125 -6.41 -7.258 1 98.19 150 LYS B C 1
ATOM 2924 O O . LYS B 1 150 ? 18.891 -6.387 -7.254 1 98.19 150 LYS B O 1
ATOM 2929 N N . GLN B 1 151 ? 20.875 -5.441 -7.617 1 97.81 151 GLN B N 1
ATOM 2930 C CA . GLN B 1 151 ? 20.266 -4.223 -8.148 1 97.81 151 GLN B CA 1
ATOM 2931 C C . GLN B 1 151 ? 19.516 -4.5 -9.445 1 97.81 151 GLN B C 1
ATOM 2933 O O . GLN B 1 151 ? 19.984 -5.273 -10.289 1 97.81 151 GLN B O 1
ATOM 2938 N N . ILE B 1 152 ? 18.359 -3.965 -9.586 1 96.94 152 ILE B N 1
ATOM 2939 C CA . ILE B 1 152 ? 17.609 -4.004 -10.836 1 96.94 152 ILE B CA 1
ATOM 2940 C C . ILE B 1 152 ? 17.844 -2.717 -11.625 1 96.94 152 ILE B C 1
ATOM 2942 O O . ILE B 1 152 ? 17.625 -1.618 -11.109 1 96.94 152 ILE B O 1
ATOM 2946 N N . GLU B 1 153 ? 18.266 -2.871 -12.797 1 94.38 153 GLU B N 1
ATOM 2947 C CA . GLU B 1 153 ? 18.594 -1.718 -13.633 1 94.38 153 GLU B CA 1
ATOM 2948 C C . GLU B 1 153 ? 17.422 -0.75 -13.719 1 94.38 153 GLU B C 1
ATOM 2950 O O . GLU B 1 153 ? 16.266 -1.169 -13.914 1 94.38 153 GLU B O 1
ATOM 2955 N N . GLY B 1 154 ? 17.688 0.513 -13.516 1 93.94 154 GLY B N 1
ATOM 2956 C CA . GLY B 1 154 ? 16.672 1.549 -13.633 1 93.94 154 GLY B CA 1
ATOM 2957 C C . GLY B 1 154 ? 15.93 1.806 -12.336 1 93.94 154 GLY B C 1
ATOM 2958 O O . GLY B 1 154 ? 15.219 2.807 -12.203 1 93.94 154 GLY B O 1
ATOM 2959 N N . MET B 1 155 ? 16.047 0.901 -11.43 1 95.88 155 MET B N 1
ATOM 2960 C CA . MET B 1 155 ? 15.391 1.09 -10.141 1 95.88 155 MET B CA 1
ATOM 2961 C C . MET B 1 155 ? 16.375 1.62 -9.102 1 95.88 155 MET B C 1
ATOM 2963 O O . MET B 1 155 ? 17.078 0.843 -8.453 1 95.88 155 MET B O 1
ATOM 2967 N N . ARG B 1 156 ? 16.344 2.838 -8.859 1 93.44 156 ARG B N 1
ATOM 2968 C CA . ARG B 1 156 ? 17.328 3.541 -8.047 1 93.44 156 ARG B CA 1
ATOM 2969 C C . ARG B 1 156 ? 17.172 3.213 -6.566 1 93.44 156 ARG B C 1
ATOM 2971 O O . ARG B 1 156 ? 18.156 3.064 -5.844 1 93.44 156 ARG B O 1
ATOM 2978 N N . TYR B 1 157 ? 15.945 3.082 -6.168 1 95.56 157 TYR B N 1
ATOM 2979 C CA . TYR B 1 157 ? 15.68 3.043 -4.734 1 95.56 157 TYR B CA 1
ATOM 2980 C C . TYR B 1 157 ? 15.453 1.613 -4.258 1 95.56 157 TYR B C 1
ATOM 2982 O O . TYR B 1 157 ? 14.945 0.778 -5.016 1 95.56 157 TYR B O 1
ATOM 2990 N N . LEU B 1 158 ? 15.891 1.384 -3.072 1 97.44 158 LEU B N 1
ATOM 2991 C CA . LEU B 1 158 ? 15.711 0.13 -2.348 1 97.44 158 LEU B CA 1
ATOM 2992 C C . LEU B 1 158 ? 15.047 0.373 -0.998 1 97.44 158 LEU B C 1
ATOM 2994 O O . LEU B 1 158 ? 15.352 1.355 -0.318 1 97.44 158 LEU B O 1
ATOM 2998 N N . ALA B 1 159 ? 14.133 -0.442 -0.623 1 97.88 159 ALA B N 1
ATOM 2999 C CA . ALA B 1 159 ? 13.492 -0.295 0.679 1 97.88 159 ALA B CA 1
ATOM 3000 C C . ALA B 1 159 ? 13.375 -1.642 1.388 1 97.88 159 ALA B C 1
ATOM 3002 O O . ALA B 1 159 ? 13.242 -2.682 0.738 1 97.88 159 ALA B O 1
ATOM 3003 N N . PHE B 1 160 ? 13.477 -1.653 2.621 1 98.44 160 PHE B N 1
ATOM 3004 C CA . PHE B 1 160 ? 13.219 -2.789 3.496 1 98.44 160 PHE B CA 1
ATOM 3005 C C . PHE B 1 160 ? 12.016 -2.51 4.398 1 98.44 160 PHE B C 1
ATOM 3007 O O . PHE B 1 160 ? 12.023 -1.55 5.172 1 98.44 160 PHE B O 1
ATOM 3014 N N . VAL B 1 161 ? 11.008 -3.328 4.289 1 98.12 161 VAL B N 1
ATOM 3015 C CA . VAL B 1 161 ? 9.766 -3.105 5.023 1 98.12 161 VAL B CA 1
ATOM 3016 C C . VAL B 1 161 ? 9.5 -4.277 5.965 1 98.12 161 VAL B C 1
ATOM 3018 O O . VAL B 1 161 ? 9.43 -5.43 5.527 1 98.12 161 VAL B O 1
ATOM 3021 N N . SER B 1 162 ? 9.406 -3.99 7.234 1 97.88 162 SER B N 1
ATOM 3022 C CA . SER B 1 162 ? 8.984 -5.023 8.172 1 97.88 162 SER B CA 1
ATOM 3023 C C . SER B 1 162 ? 7.473 -5.191 8.164 1 97.88 162 SER B C 1
ATOM 3025 O O . SER B 1 162 ? 6.73 -4.211 8.266 1 97.88 162 SER B O 1
ATOM 3027 N N . MET B 1 163 ? 6.992 -6.371 8.055 1 96.25 163 MET B N 1
ATOM 3028 C CA . MET B 1 163 ? 5.562 -6.664 8.016 1 96.25 163 MET B CA 1
ATOM 3029 C C . MET B 1 163 ? 5.066 -7.152 9.367 1 96.25 163 MET B C 1
ATOM 3031 O O . MET B 1 163 ? 4.195 -8.023 9.445 1 96.25 163 MET B O 1
ATOM 3035 N N . GLY B 1 164 ? 5.539 -6.652 10.406 1 95.19 164 GLY B N 1
ATOM 3036 C CA . GLY B 1 164 ? 5.418 -6.984 11.812 1 95.19 164 GLY B CA 1
ATOM 3037 C C . GLY B 1 164 ? 6.734 -6.906 12.562 1 95.19 164 GLY B C 1
ATOM 3038 O O . GLY B 1 164 ? 7.691 -6.297 12.078 1 95.19 164 GLY B O 1
ATOM 3039 N N . PRO B 1 165 ? 6.758 -7.426 13.719 1 96 165 PRO B N 1
ATOM 3040 C CA . PRO B 1 165 ? 8.023 -7.418 14.445 1 96 165 PRO B CA 1
ATOM 3041 C C . PRO B 1 165 ? 9.133 -8.18 13.727 1 96 165 PRO B C 1
ATOM 3043 O O . PRO B 1 165 ? 8.883 -9.266 13.18 1 96 165 PRO B O 1
ATOM 3046 N N . VAL B 1 166 ? 10.266 -7.598 13.617 1 97.81 166 VAL B N 1
ATOM 3047 C CA . VAL B 1 166 ? 11.461 -8.195 13.031 1 97.81 166 VAL B CA 1
ATOM 3048 C C . VAL B 1 166 ? 12.641 -8.047 13.992 1 97.81 166 VAL B C 1
ATOM 3050 O O . VAL B 1 166 ? 12.914 -6.953 14.492 1 97.81 166 VAL B O 1
ATOM 3053 N N . ASP B 1 167 ? 13.297 -9.156 14.258 1 98.38 167 ASP B N 1
ATOM 3054 C CA . ASP B 1 167 ? 14.414 -9.141 15.195 1 98.38 167 ASP B CA 1
ATOM 3055 C C . ASP B 1 167 ? 15.75 -9.195 14.461 1 98.38 167 ASP B C 1
ATOM 3057 O O . ASP B 1 167 ? 15.906 -9.945 13.492 1 98.38 167 ASP B O 1
ATOM 3061 N N . ASP B 1 168 ? 16.688 -8.375 14.984 1 98.56 168 ASP B N 1
ATOM 3062 C CA . ASP B 1 168 ? 18.094 -8.438 14.578 1 98.56 168 ASP B CA 1
ATOM 3063 C C . ASP B 1 168 ? 18.25 -8.18 13.086 1 98.56 168 ASP B C 1
ATOM 3065 O O . ASP B 1 168 ? 18.875 -8.969 12.375 1 98.56 168 ASP B O 1
ATOM 3069 N N . LEU B 1 169 ? 17.562 -7.172 12.57 1 98.62 169 LEU B N 1
ATOM 3070 C CA . LEU B 1 169 ? 17.703 -6.789 11.172 1 98.62 169 LEU B CA 1
ATOM 3071 C C . LEU B 1 169 ? 19.062 -6.141 10.922 1 98.62 169 LEU B C 1
ATOM 3073 O O . LEU B 1 169 ? 19.453 -5.219 11.648 1 98.62 169 LEU B O 1
ATOM 3077 N N . ASN B 1 170 ? 19.766 -6.664 10.016 1 98.81 170 ASN B N 1
ATOM 3078 C CA . ASN B 1 170 ? 21.062 -6.141 9.602 1 98.81 170 ASN B CA 1
ATOM 3079 C C . ASN B 1 170 ? 21.078 -5.781 8.117 1 98.81 170 ASN B C 1
ATOM 3081 O O . ASN B 1 170 ? 20.688 -6.594 7.277 1 98.81 170 ASN B O 1
ATOM 3085 N N . LEU B 1 171 ? 21.344 -4.574 7.797 1 98.44 171 LEU B N 1
ATOM 3086 C CA . LEU B 1 171 ? 21.656 -4.098 6.453 1 98.44 171 LEU B CA 1
ATOM 3087 C C . LEU B 1 171 ? 23.141 -3.799 6.309 1 98.44 171 LEU B C 1
ATOM 3089 O O . LEU B 1 171 ? 23.656 -2.848 6.906 1 98.44 171 LEU B O 1
ATOM 3093 N N . TYR B 1 172 ? 23.875 -4.488 5.496 1 98.25 172 TYR B N 1
ATOM 3094 C CA . TYR B 1 172 ? 25.328 -4.562 5.609 1 98.25 172 TYR B CA 1
ATOM 3095 C C . TYR B 1 172 ? 26 -3.588 4.648 1 98.25 172 TYR B C 1
ATOM 3097 O O . TYR B 1 172 ? 26.984 -2.928 5.008 1 98.25 172 TYR B O 1
ATOM 3105 N N . ASP B 1 173 ? 25.594 -3.545 3.523 1 98 173 ASP B N 1
ATOM 3106 C CA . ASP B 1 173 ? 26.344 -2.832 2.5 1 98 173 ASP B CA 1
ATOM 3107 C C . ASP B 1 173 ? 25.422 -2.02 1.597 1 98 173 ASP B C 1
ATOM 3109 O O . ASP B 1 173 ? 25.609 -1.98 0.379 1 98 173 ASP B O 1
ATOM 3113 N N . GLU B 1 174 ? 24.328 -1.522 2.148 1 97.44 174 GLU B N 1
ATOM 3114 C CA . GLU B 1 174 ? 23.453 -0.544 1.496 1 97.44 174 GLU B CA 1
ATOM 3115 C C . GLU B 1 174 ? 23.875 0.881 1.854 1 97.44 174 GLU B C 1
ATOM 3117 O O . GLU B 1 174 ? 24.719 1.088 2.725 1 97.44 174 GLU B O 1
ATOM 3122 N N . LYS B 1 175 ? 23.344 1.811 1.189 1 96.62 175 LYS B N 1
ATOM 3123 C CA . LYS B 1 175 ? 23.656 3.205 1.483 1 96.62 175 LYS B CA 1
ATOM 3124 C C . LYS B 1 175 ? 23.391 3.535 2.947 1 96.62 175 LYS B C 1
ATOM 3126 O O . LYS B 1 175 ? 24.219 4.148 3.617 1 96.62 175 LYS B O 1
ATOM 3131 N N . TYR B 1 176 ? 22.172 3.189 3.432 1 95.06 176 TYR B N 1
ATOM 3132 C CA . TYR B 1 176 ? 21.812 3.322 4.84 1 95.06 176 TYR B CA 1
ATOM 3133 C C . TYR B 1 176 ? 21.844 1.97 5.539 1 95.06 176 TYR B C 1
ATOM 3135 O O . TYR B 1 176 ? 20.969 1.128 5.316 1 95.06 176 TYR B O 1
ATOM 3143 N N . ARG B 1 177 ? 22.875 1.766 6.371 1 96.19 177 ARG B N 1
ATOM 3144 C CA . ARG B 1 177 ? 23.109 0.478 7.02 1 96.19 177 ARG B CA 1
ATOM 3145 C C . ARG B 1 177 ? 22.359 0.386 8.344 1 96.19 177 ARG B C 1
ATOM 3147 O O . ARG B 1 177 ? 21.891 1.397 8.875 1 96.19 177 ARG B O 1
ATOM 3154 N N . LEU B 1 178 ? 22.031 -0.75 8.781 1 96.94 178 LEU B N 1
ATOM 3155 C CA . LEU B 1 178 ? 21.484 -1.072 10.094 1 96.94 178 LEU B CA 1
ATOM 3156 C C . LEU B 1 178 ? 22.25 -2.232 10.727 1 96.94 178 LEU B C 1
ATOM 3158 O O . LEU B 1 178 ? 22.688 -3.15 10.031 1 96.94 178 LEU B O 1
ATOM 3162 N N . ARG B 1 179 ? 22.438 -2.176 12.008 1 97.56 179 ARG B N 1
ATOM 3163 C CA . ARG B 1 179 ? 23.109 -3.24 12.758 1 97.56 179 ARG B CA 1
ATOM 3164 C C . ARG B 1 179 ? 22.25 -3.703 13.93 1 97.56 179 ARG B C 1
ATOM 3166 O O . ARG B 1 179 ? 21.953 -2.928 14.844 1 97.56 179 ARG B O 1
ATOM 3173 N N . HIS B 1 180 ? 21.875 -4.941 13.836 1 98.19 180 HIS B N 1
ATOM 3174 C CA . HIS B 1 180 ? 21.156 -5.621 14.914 1 98.19 180 HIS B CA 1
ATOM 3175 C C . HIS B 1 180 ? 19.922 -4.836 15.328 1 98.19 180 HIS B C 1
ATOM 3177 O O . HIS B 1 180 ? 19.688 -4.633 16.531 1 98.19 180 HIS B O 1
ATOM 3183 N N . ALA B 1 181 ? 19.219 -4.285 14.383 1 97.44 181 ALA B N 1
ATOM 3184 C CA . ALA B 1 181 ? 18.016 -3.504 14.688 1 97.44 181 ALA B CA 1
ATOM 3185 C C . ALA B 1 181 ? 16.844 -4.414 15.016 1 97.44 181 ALA B C 1
ATOM 3187 O O . ALA B 1 181 ? 16.625 -5.43 14.352 1 97.44 181 ALA B O 1
ATOM 3188 N N . ASN B 1 182 ? 16.156 -4.133 16.094 1 97.94 182 ASN B N 1
ATOM 3189 C CA . ASN B 1 182 ? 14.883 -4.777 16.422 1 97.94 182 ASN B CA 1
ATOM 3190 C C . ASN B 1 182 ? 13.695 -3.861 16.141 1 97.94 182 ASN B C 1
ATOM 3192 O O . ASN B 1 182 ? 13.555 -2.811 16.766 1 97.94 182 ASN B O 1
ATOM 3196 N N . LEU B 1 183 ? 12.898 -4.23 15.188 1 96.19 183 LEU B N 1
ATOM 3197 C CA . LEU B 1 183 ? 11.711 -3.477 14.812 1 96.19 183 LEU B CA 1
ATOM 3198 C C . LEU B 1 183 ? 10.461 -4.082 15.453 1 96.19 183 LEU B C 1
ATOM 3200 O O . LEU B 1 183 ? 10.188 -5.27 15.273 1 96.19 183 LEU B O 1
ATOM 3204 N N . SER B 1 184 ? 9.688 -3.342 16.156 1 94.44 184 SER B N 1
ATOM 3205 C CA . SER B 1 184 ? 8.586 -3.877 16.953 1 94.44 184 SER B CA 1
ATOM 3206 C C . SER B 1 184 ? 7.266 -3.764 16.203 1 94.44 184 SER B C 1
ATOM 3208 O O . SER B 1 184 ? 6.238 -4.266 16.672 1 94.44 184 SER B O 1
ATOM 3210 N N . ARG B 1 185 ? 7.266 -3.082 15.07 1 94.75 185 ARG B N 1
ATOM 3211 C CA . ARG B 1 185 ? 6.043 -2.824 14.312 1 94.75 185 ARG B CA 1
ATOM 3212 C C . ARG B 1 185 ? 6.328 -2.771 12.82 1 94.75 185 ARG B C 1
ATOM 3214 O O . ARG B 1 185 ? 7.469 -2.977 12.391 1 94.75 185 ARG B O 1
ATOM 3221 N N . VAL B 1 186 ? 5.301 -2.611 12.039 1 96.62 186 VAL B N 1
ATOM 3222 C CA . VAL B 1 186 ? 5.496 -2.434 10.609 1 96.62 186 VAL B CA 1
ATOM 3223 C C . VAL B 1 186 ? 6.188 -1.096 10.344 1 96.62 186 VAL B C 1
ATOM 3225 O O . VAL B 1 186 ? 5.809 -0.072 10.922 1 96.62 186 VAL B O 1
ATOM 3228 N N . ILE B 1 187 ? 7.211 -1.126 9.602 1 95.94 187 ILE B N 1
ATOM 3229 C CA . ILE B 1 187 ? 7.973 0.067 9.25 1 95.94 187 ILE B CA 1
ATOM 3230 C C . ILE B 1 187 ? 8.5 -0.067 7.82 1 95.94 187 ILE B C 1
ATOM 3232 O O . ILE B 1 187 ? 8.969 -1.137 7.426 1 95.94 187 ILE B O 1
ATOM 3236 N N . SER B 1 188 ? 8.336 0.966 7.055 1 96.56 188 SER B N 1
ATOM 3237 C CA . SER B 1 188 ? 9 1.016 5.754 1 96.56 188 SER B CA 1
ATOM 3238 C C . SER B 1 188 ? 10.273 1.848 5.816 1 96.56 188 SER B C 1
ATOM 3240 O O . SER B 1 188 ? 10.219 3.068 5.988 1 96.56 188 SER B O 1
ATOM 3242 N N . LEU B 1 189 ? 11.391 1.2 5.801 1 95.62 189 LEU B N 1
ATOM 3243 C CA . LEU B 1 189 ? 12.672 1.875 5.629 1 95.62 189 LEU B CA 1
ATOM 3244 C C . LEU B 1 189 ? 12.922 2.203 4.16 1 95.62 189 LEU B C 1
ATOM 3246 O O . LEU B 1 189 ? 13.656 1.487 3.479 1 95.62 189 LEU B O 1
ATOM 3250 N N . ALA B 1 190 ? 12.328 3.307 3.746 1 93.5 190 ALA B N 1
ATOM 3251 C CA . ALA B 1 190 ? 12.227 3.656 2.33 1 93.5 190 ALA B CA 1
ATOM 3252 C C . ALA B 1 190 ? 13.469 4.402 1.857 1 93.5 190 ALA B C 1
ATOM 3254 O O . ALA B 1 190 ? 14.266 4.875 2.672 1 93.5 190 ALA B O 1
ATOM 3255 N N . SER B 1 191 ? 13.633 4.48 0.579 1 91.56 191 SER B N 1
ATOM 3256 C CA . SER B 1 191 ? 14.578 5.32 -0.148 1 91.56 191 SER B CA 1
ATOM 3257 C C . SER B 1 191 ? 16.016 4.969 0.211 1 91.56 191 SER B C 1
ATOM 3259 O O . SER B 1 191 ? 16.875 5.852 0.303 1 91.56 191 SER B O 1
ATOM 3261 N N . ASN B 1 192 ? 16.281 3.711 0.626 1 94.38 192 ASN B N 1
ATOM 3262 C CA . ASN B 1 192 ? 17.672 3.227 0.622 1 94.38 192 ASN B CA 1
ATOM 3263 C C . ASN B 1 192 ? 18.203 3.092 -0.797 1 94.38 192 ASN B C 1
ATOM 3265 O O . ASN B 1 192 ? 17.516 3.432 -1.764 1 94.38 192 ASN B O 1
ATOM 3269 N N . GLU B 1 193 ? 19.469 2.684 -0.97 1 96.44 193 GLU B N 1
ATOM 3270 C CA . GLU B 1 193 ? 20.062 2.547 -2.299 1 96.44 193 GLU B CA 1
ATOM 3271 C C . GLU B 1 193 ? 21.156 1.491 -2.309 1 96.44 193 GLU B C 1
ATOM 3273 O O . GLU B 1 193 ? 21.766 1.198 -1.271 1 96.44 193 GLU B O 1
ATOM 3278 N N . PHE B 1 194 ? 21.328 0.932 -3.514 1 96.75 194 PHE B N 1
ATOM 3279 C CA . PHE B 1 194 ? 22.5 0.08 -3.723 1 96.75 194 PHE B CA 1
ATOM 3280 C C . PHE B 1 194 ? 23.766 0.915 -3.805 1 96.75 194 PHE B C 1
ATOM 3282 O O . PHE B 1 194 ? 23.781 1.987 -4.41 1 96.75 194 PHE B O 1
ATOM 3289 N N . VAL B 1 195 ? 24.812 0.479 -3.182 1 96.38 195 VAL B N 1
ATOM 3290 C CA . VAL B 1 195 ? 26.109 1.127 -3.32 1 96.38 195 VAL B CA 1
ATOM 3291 C C . VAL B 1 195 ? 27 0.307 -4.254 1 96.38 195 VAL B C 1
ATOM 3293 O O . VAL B 1 195 ? 28.031 0.795 -4.727 1 96.38 195 VAL B O 1
ATOM 3296 N N . SER B 1 196 ? 26.656 -0.951 -4.43 1 96 196 SER B N 1
ATOM 3297 C CA . SER B 1 196 ? 27.25 -1.885 -5.383 1 96 196 SER B CA 1
ATOM 3298 C C . SER B 1 196 ? 26.172 -2.676 -6.117 1 96 196 SER B C 1
ATOM 3300 O O . SER B 1 196 ? 24.984 -2.455 -5.902 1 96 196 SER B O 1
ATOM 3302 N N . GLU B 1 197 ? 26.609 -3.568 -6.918 1 96.75 197 GLU B N 1
ATOM 3303 C CA . GLU B 1 197 ? 25.656 -4.34 -7.727 1 96.75 197 GLU B CA 1
ATOM 3304 C C . GLU B 1 197 ? 24.828 -5.273 -6.855 1 96.75 197 GLU B C 1
ATOM 3306 O O . GLU B 1 197 ? 23.719 -5.672 -7.246 1 96.75 197 GLU B O 1
ATOM 3311 N N . THR B 1 198 ? 25.406 -5.633 -5.754 1 97.88 198 THR B N 1
ATOM 3312 C CA . THR B 1 198 ? 24.719 -6.527 -4.832 1 97.88 198 THR B CA 1
ATOM 3313 C C . THR B 1 198 ? 24.656 -5.918 -3.434 1 97.88 198 THR B C 1
ATOM 3315 O O . THR B 1 198 ? 25.406 -4.992 -3.119 1 97.88 198 THR B O 1
ATOM 3318 N N . ALA B 1 199 ? 23.656 -6.301 -2.695 1 98 199 ALA B N 1
ATOM 3319 C CA . ALA B 1 199 ? 23.5 -5.914 -1.295 1 98 199 ALA B CA 1
ATOM 3320 C C . ALA B 1 199 ? 23.125 -7.117 -0.433 1 98 199 ALA B C 1
ATOM 3322 O O . ALA B 1 199 ? 22.547 -8.078 -0.923 1 98 199 ALA B O 1
ATOM 3323 N N . HIS B 1 200 ? 23.547 -7.133 0.789 1 98.62 200 HIS B N 1
ATOM 3324 C CA . HIS B 1 200 ? 23.312 -8.234 1.72 1 98.62 200 HIS B CA 1
ATOM 3325 C C . HIS B 1 200 ? 22.547 -7.754 2.951 1 98.62 200 HIS B C 1
ATOM 3327 O O . HIS B 1 200 ? 22.766 -6.637 3.428 1 98.62 200 HIS B O 1
ATOM 3333 N N . PHE B 1 201 ? 21.656 -8.547 3.428 1 98.69 201 PHE B N 1
ATOM 3334 C CA . PHE B 1 201 ? 20.938 -8.273 4.672 1 98.69 201 PHE B CA 1
ATOM 3335 C C . PHE B 1 201 ? 20.562 -9.57 5.371 1 98.69 201 PHE B C 1
ATOM 3337 O O . PHE B 1 201 ? 20.625 -10.648 4.777 1 98.69 201 PHE B O 1
ATOM 3344 N N . SER B 1 202 ? 20.219 -9.469 6.637 1 98.81 202 SER B N 1
ATOM 3345 C CA . SER B 1 202 ? 19.812 -10.641 7.402 1 98.81 202 SER B CA 1
ATOM 3346 C C . SER B 1 202 ? 18.891 -10.25 8.555 1 98.81 202 SER B C 1
ATOM 3348 O O . SER B 1 202 ? 18.828 -9.078 8.945 1 98.81 202 SER B O 1
ATOM 3350 N N . PHE B 1 203 ? 18.156 -11.109 9.031 1 98.62 203 PHE B N 1
ATOM 3351 C CA . PHE B 1 203 ? 17.328 -10.961 10.227 1 98.62 203 PHE B CA 1
ATOM 3352 C C . PHE B 1 203 ? 16.969 -12.32 10.805 1 98.62 203 PHE B C 1
ATOM 3354 O O . PHE B 1 203 ? 17.109 -13.352 10.133 1 98.62 203 PHE B O 1
ATOM 3361 N N . LYS B 1 204 ? 16.469 -12.383 11.984 1 98.31 204 LYS B N 1
ATOM 3362 C CA . LYS B 1 204 ? 16.359 -13.656 12.688 1 98.31 204 LYS B CA 1
ATOM 3363 C C . LYS B 1 204 ? 14.906 -14.055 12.883 1 98.31 204 LYS B C 1
ATOM 3365 O O . LYS B 1 204 ? 14.602 -15.234 13.078 1 98.31 204 LYS B O 1
ATOM 3370 N N . ASN B 1 205 ? 14.047 -13.109 12.938 1 97.12 205 ASN B N 1
ATOM 3371 C CA . ASN B 1 205 ? 12.617 -13.375 13.125 1 97.12 205 ASN B CA 1
ATOM 3372 C C . ASN B 1 205 ? 11.766 -12.391 12.336 1 97.12 205 ASN B C 1
ATOM 3374 O O . ASN B 1 205 ? 12.172 -11.25 12.094 1 97.12 205 ASN B O 1
ATOM 3378 N N . GLY B 1 206 ? 10.531 -12.898 11.969 1 95.44 206 GLY B N 1
ATOM 3379 C CA . GLY B 1 206 ? 9.602 -12.047 11.242 1 95.44 206 GLY B CA 1
ATOM 3380 C C . GLY B 1 206 ? 9.719 -12.195 9.734 1 95.44 206 GLY B C 1
ATOM 3381 O O . GLY B 1 206 ? 10.25 -13.195 9.242 1 95.44 206 GLY B O 1
ATOM 3382 N N . ASN B 1 207 ? 9.109 -11.297 8.992 1 96.12 207 ASN B N 1
ATOM 3383 C CA . ASN B 1 207 ? 9.148 -11.258 7.531 1 96.12 207 ASN B CA 1
ATOM 3384 C C . ASN B 1 207 ? 9.492 -9.859 7.016 1 96.12 207 ASN B C 1
ATOM 3386 O O . ASN B 1 207 ? 9.031 -8.859 7.566 1 96.12 207 ASN B O 1
ATOM 3390 N N . VAL B 1 208 ? 10.328 -9.852 6.055 1 97.75 208 VAL B N 1
ATOM 3391 C CA . VAL B 1 208 ? 10.758 -8.578 5.488 1 97.75 208 VAL B CA 1
ATOM 3392 C C . VAL B 1 208 ? 10.391 -8.523 4.004 1 97.75 208 VAL B C 1
ATOM 3394 O O . VAL B 1 208 ? 10.578 -9.508 3.279 1 97.75 208 VAL B O 1
ATOM 3397 N N . CYS B 1 209 ? 9.82 -7.488 3.666 1 97.56 209 CYS B N 1
ATOM 3398 C CA . CYS B 1 209 ? 9.523 -7.152 2.279 1 97.56 209 CYS B CA 1
ATOM 3399 C C . CYS B 1 209 ? 10.586 -6.219 1.705 1 97.56 209 CYS B C 1
ATOM 3401 O O . CYS B 1 209 ? 10.922 -5.203 2.318 1 97.56 209 CYS B O 1
ATOM 3403 N N . VAL B 1 210 ? 11.156 -6.59 0.591 1 98.69 210 VAL B N 1
ATOM 3404 C CA . VAL B 1 210 ? 12.133 -5.73 -0.082 1 98.69 210 VAL B CA 1
ATOM 3405 C C . VAL B 1 210 ? 11.516 -5.148 -1.353 1 98.69 210 VAL B C 1
ATOM 3407 O O . VAL B 1 210 ? 10.883 -5.871 -2.129 1 98.69 210 VAL B O 1
ATOM 3410 N N . ILE B 1 211 ? 11.695 -3.865 -1.579 1 98.69 211 ILE B N 1
ATOM 3411 C CA . ILE B 1 211 ? 11.078 -3.18 -2.709 1 98.69 211 ILE B CA 1
ATOM 3412 C C . ILE B 1 211 ? 12.141 -2.43 -3.504 1 98.69 211 ILE B C 1
ATOM 3414 O O . ILE B 1 211 ? 12.844 -1.569 -2.961 1 98.69 211 ILE B O 1
ATOM 3418 N N . TRP B 1 212 ? 12.344 -2.842 -4.746 1 98.69 212 TRP B N 1
ATOM 3419 C CA . TRP B 1 212 ? 13.047 -2.01 -5.719 1 98.69 212 TRP B CA 1
ATOM 3420 C C . TRP B 1 212 ? 12.102 -1.007 -6.367 1 98.69 212 TRP B C 1
ATOM 3422 O O . TRP B 1 212 ? 11.023 -1.378 -6.844 1 98.69 212 TRP B O 1
ATOM 3432 N N . SER B 1 213 ? 12.453 0.257 -6.367 1 97.81 213 SER B N 1
ATOM 3433 C CA . SER B 1 213 ? 11.492 1.22 -6.895 1 97.81 213 SER B CA 1
ATOM 3434 C C . SER B 1 213 ? 12.195 2.32 -7.688 1 97.81 213 SER B C 1
ATOM 3436 O O . SER B 1 213 ? 13.406 2.49 -7.582 1 97.81 213 SER B O 1
ATOM 3438 N N . LYS B 1 214 ? 11.461 2.963 -8.531 1 95.19 214 LYS B N 1
ATOM 3439 C CA . LYS B 1 214 ? 11.859 4.137 -9.305 1 95.19 214 LYS B CA 1
ATOM 3440 C C . LYS B 1 214 ? 10.711 5.145 -9.398 1 95.19 214 LYS B C 1
ATOM 3442 O O . LYS B 1 214 ? 9.555 4.797 -9.172 1 95.19 214 LYS B O 1
ATOM 3447 N N . ASP B 1 215 ? 11 6.418 -9.641 1 86.12 215 ASP B N 1
ATOM 3448 C CA . ASP B 1 215 ? 10 7.473 -9.805 1 86.12 215 ASP B CA 1
ATOM 3449 C C . ASP B 1 215 ? 9.625 7.652 -11.273 1 86.12 215 ASP B C 1
ATOM 3451 O O . ASP B 1 215 ? 10.438 7.387 -12.164 1 86.12 215 ASP B O 1
#

Secondary structure (DSSP, 8-state):
-EEEEE-SS-GGGSPTTSSSS--TT-EEEEETHHHHHHHHTT---SEEEE--TTS-HHHHHHHHHHSS-EEE----TT--HHHHHHHHHHHHH--SEEEEES-SSS-HHHHHHHHHHTTSTTTGGGGGGEEEE-SSEEEEEE-SEEEEEEPPTT--EEEEEESS-EEEEEE-SBSS-EEEEEE-S-EEEEEEEBSSSEEEEEESBS-EEEEEE--/-EEEEE-SS-GGGSPTTSSS---TT-EEEEETHHHHHHHHTT---SEEEE--TTS-HHHHHHHHHHSS-EEE----SS--HHHHHHHHHHHHH--SEEEEES-SSS-HHHHHHHHHHTTSTTTGGGGGGEEEE-SSEEEEEE-SEEEEEEPPTT--EEEEEESS-EEEEEE-SBSS-EEEEEE-S-EEEEEEEBSSSEEEEEESBS-EEEEEE--

Solvent-accessible surface area (backbone atoms only — not comparable to full-atom values): 21912 Å² total; per-residue (Å²): 96,64,37,36,35,30,33,61,33,49,71,87,39,42,38,87,66,67,64,49,75,58,72,91,81,65,45,34,32,14,29,39,58,16,23,38,52,38,35,74,51,70,42,60,23,62,33,29,37,32,65,53,80,89,49,49,71,66,46,50,50,44,36,63,70,44,24,74,34,77,44,72,45,69,83,56,91,86,57,54,67,67,53,49,49,51,52,50,46,48,74,73,62,60,53,61,32,37,43,33,29,28,59,47,61,71,35,61,47,54,30,45,26,60,61,31,52,42,69,36,80,91,30,51,87,48,27,72,33,37,34,42,44,38,61,26,34,40,37,37,38,41,70,55,43,80,45,77,49,67,69,51,90,85,35,63,28,29,22,49,26,32,68,25,46,27,37,44,32,29,31,72,46,37,67,68,60,42,72,63,37,68,40,82,42,43,41,40,50,46,78,29,30,70,72,48,65,50,36,42,38,34,27,70,37,52,45,37,36,39,34,40,21,32,134,95,63,36,34,36,29,34,62,32,49,72,88,40,42,38,88,65,68,65,47,77,60,72,92,82,65,46,32,33,15,28,38,59,15,23,40,52,38,34,76,51,70,42,58,22,62,33,29,39,30,65,54,78,90,48,50,72,68,46,49,48,44,36,61,71,46,24,73,35,78,44,72,47,70,85,58,92,87,59,56,66,67,54,50,48,52,51,50,46,48,73,73,63,59,52,63,30,37,42,34,29,27,60,47,62,73,36,61,46,54,29,45,26,59,62,31,52,41,71,36,79,91,32,51,89,49,28,71,34,38,33,42,44,38,61,25,35,39,38,37,39,42,70,56,44,80,47,77,49,66,70,52,89,85,34,64,26,29,23,49,25,32,67,26,46,26,37,46,33,28,32,72,47,37,68,68,60,43,75,64,38,69,40,83,43,41,40,38,50,47,78,30,31,71,72,48,67,51,38,42,39,33,29,71,39,52,44,38,36,40,35,40,22,32,135

Radius of gyration: 21.83 Å; Cα contacts (8 Å, |Δi|>4): 1048; chains: 2; bounding box: 54×62×50 Å

pLDDT: mean 92.05, std 9.76, range [48.38, 98.81]